Protein 7KEV (pdb70)

InterPro domains:
  IPR000209 Peptidase S8/S53 domain [PF00082] (181-419)
  IPR010259 Peptidase S8 propeptide/proteinase inhibitor I9 [PF05922] (77-149)
  IPR015500 Peptidase S8, subtilisin-related [PR00723] (177-196)
  IPR015500 Peptidase S8, subtilisin-related [PR00723] (222-235)
  IPR015500 Peptidase S8, subtilisin-related [PR00723] (383-399)
  IPR034193 Proteinase K-like catalytic domain [cd04077] (156-421)
  IPR036852 Peptidase S8/S53 domain superfamily [G3DSA:3.40.50.200] (153-450)
  IPR036852 Peptidase S8/S53 domain superfamily [SSF52743] (152-421)
  IPR037045 Peptidase S8 propeptide/proteinase inhibitor I9 superfamily [G3DSA:3.30.70.80] (61-148)
  IPR041051 Proprotein convertase subtilisin/kexin type 9, C-terminal domain 3 [PF18463] (602-682)
  IPR041052 Proprotein convertase subtilisin/kexin type 9, C-terminal domain 2 [PF18464] (535-600)
  IPR041254 Proprotein convertase subtilisin/kexin type 9, C-terminal domain 1 [PF18459] (450-531)
  IPR050131 Subtilisin-like serine protease [PTHR43806] (18-536)

B-factor: mean 54.88, std 13.59, range [36.66, 115.95]

Structure (mmCIF, N/CA/C/O backbone):
data_7KEV
#
_entry.id   7KEV
#
_cell.length_a   62.225
_cell.length_b   70.441
_cell.length_c   149.257
_cell.angle_alpha   90.000
_cell.angle_beta   90.000
_cell.angle_gamma   90.000
#
_symmetry.space_group_name_H-M   'P 21 21 21'
#
loop_
_entity.id
_entity.type
_entity.pdbx_description
1 polymer 'Proprotein convertase subtilisin/kexin type 9 Propeptide'
2 polymer 'Proprotein convertase subtilisin/kexin type 9'
3 polymer 'cyclic peptide LDLR disruptor'
4 non-polymer 'CALCIUM ION'
5 water water
#
loop_
_atom_site.group_PDB
_atom_site.id
_atom_site.type_symbol
_atom_site.label_atom_id
_atom_site.label_alt_id
_atom_site.label_comp_id
_atom_site.label_asym_id
_atom_site.label_entity_id
_atom_site.label_seq_id
_atom_site.pdbx_PDB_ins_code
_atom_site.Cartn_x
_atom_site.Cartn_y
_atom_site.Cartn_z
_atom_site.occupancy
_atom_site.B_iso_or_equiv
_atom_site.auth_seq_id
_atom_site.auth_comp_id
_atom_site.auth_asym_id
_atom_site.auth_atom_id
_atom_site.pdbx_PDB_model_num
ATOM 1 N N . THR A 1 33 ? 77.09233 99.18649 200.93436 1.000 43.83796 61 THR A N 1
ATOM 2 C CA . THR A 1 33 ? 76.95979 98.58845 199.60685 1.000 43.45682 61 THR A CA 1
ATOM 3 C C . THR A 1 33 ? 75.48016 98.36526 199.18441 1.000 44.48312 61 THR A C 1
ATOM 4 O O . THR A 1 33 ? 75.18133 98.33110 197.99109 1.000 44.57071 61 THR A O 1
ATOM 8 N N . ALA A 1 34 ? 74.55920 98.22595 200.14296 1.000 43.76754 62 ALA A N 1
ATOM 9 C CA . ALA A 1 34 ? 73.14978 97.99092 199.82895 1.000 42.41442 62 ALA A CA 1
ATOM 10 C C . ALA A 1 34 ? 72.44797 99.31044 199.53511 1.000 42.82460 62 ALA A C 1
ATOM 11 O O . ALA A 1 34 ? 72.58099 100.27396 200.29508 1.000 43.39158 62 ALA A O 1
ATOM 13 N N . THR A 1 35 ? 71.68285 99.34619 198.44975 1.000 41.57941 63 THR A N 1
ATOM 14 C CA . THR A 1 35 ? 71.08142 100.57726 197.96940 1.000 40.84937 63 THR A CA 1
ATOM 15 C C . THR A 1 35 ? 69.56289 100.44825 197.89634 1.000 41.35310 63 THR A C 1
ATOM 16 O O . THR A 1 35 ? 69.00961 99.34346 197.87630 1.000 40.45840 63 THR A O 1
ATOM 20 N N . PHE A 1 36 ? 68.89518 101.60689 197.87626 1.000 41.31206 64 PHE A N 1
ATOM 21 C CA . PHE A 1 36 ? 67.44433 101.70840 197.81917 1.000 40.98950 64 PHE A CA 1
ATOM 22 C C . PHE A 1 36 ? 67.02856 102.32431 196.49285 1.000 40.98705 64 PHE A C 1
ATOM 23 O O . PHE A 1 36 ? 67.73526 103.16805 195.93509 1.000 41.92393 64 PHE A O 1
ATOM 31 N N . HIS A 1 37 ? 65.87815 101.88836 195.98640 1.000 40.93843 65 HIS A N 1
ATOM 32 C CA . HIS A 1 37 ? 65.38206 102.32989 194.69272 1.000 40.97847 65 HIS A CA 1
ATOM 33 C C . HIS A 1 37 ? 63.87623 102.47408 194.75592 1.000 40.30913 65 HIS A C 1
ATOM 34 O O . HIS A 1 37 ? 63.20141 101.75510 195.48974 1.000 41.96569 65 HIS A O 1
ATOM 41 N N . ARG A 1 38 ? 63.35307 103.41376 193.98301 1.000 42.41933 66 ARG A N 1
ATOM 42 C CA . ARG A 1 38 ? 61.91330 103.58179 193.93228 1.000 41.52396 66 ARG A CA 1
ATOM 43 C C . ARG A 1 38 ? 61.54477 104.24848 192.61934 1.000 40.75884 66 ARG A C 1
ATOM 44 O O . ARG A 1 38 ? 62.35114 104.94623 191.99945 1.000 42.08469 66 ARG A O 1
ATOM 52 N N . CYS A 1 39 ? 60.31210 103.99642 192.20463 1.000 41.26517 67 CYS A N 1
ATOM 53 C CA . CYS A 1 39 ? 59.85561 104.35219 190.87324 1.000 41.75106 67 CYS A CA 1
ATOM 54 C C . CYS A 1 39 ? 59.94379 105.85947 190.66156 1.000 41.48342 67 CYS A C 1
ATOM 55 O O . CYS A 1 39 ? 59.66312 106.64926 191.56720 1.000 40.76208 67 CYS A O 1
ATOM 58 N N . ALA A 1 40 ? 60.35146 106.26641 189.45888 1.000 41.58732 68 ALA A N 1
ATOM 59 C CA . ALA A 1 40 ? 60.44405 107.69713 189.20027 1.000 41.82156 68 ALA A CA 1
ATOM 60 C C . ALA A 1 40 ? 59.09770 108.29247 188.81791 1.000 41.28827 68 ALA A C 1
ATOM 61 O O . ALA A 1 40 ? 58.84969 109.47299 189.09451 1.000 40.98750 68 ALA A O 1
ATOM 63 N N . LYS A 1 41 ? 58.22019 107.52258 188.17774 1.000 39.89720 69 LYS A N 1
ATOM 64 C CA . LYS A 1 41 ? 56.91887 108.08366 187.84292 1.000 40.40498 69 LYS A CA 1
ATOM 65 C C . LYS A 1 41 ? 56.12235 108.12909 189.13840 1.000 40.95528 69 LYS A C 1
ATOM 66 O O . LYS A 1 41 ? 55.54824 107.13175 189.57492 1.000 39.19577 69 LYS A O 1
ATOM 72 N N . ASP A 1 42 ? 56.10988 109.31597 189.74654 1.000 40.29585 70 ASP A N 1
ATOM 73 C CA . ASP A 1 42 ? 55.69809 109.45673 191.13858 1.000 39.97158 70 ASP A CA 1
ATOM 74 C C . ASP A 1 42 ? 54.28652 108.97383 191.42539 1.000 39.61140 70 ASP A C 1
ATOM 75 O O . ASP A 1 42 ? 54.08545 108.38800 192.50227 1.000 40.68963 70 ASP A O 1
ATOM 80 N N . PRO A 1 43 ? 53.27913 109.18530 190.56644 1.000 40.54259 71 PRO A N 1
ATOM 81 C CA . PRO A 1 43 ? 51.94833 108.61878 190.86297 1.000 40.83831 71 PRO A CA 1
ATOM 82 C C . PRO A 1 43 ? 51.85085 107.10140 190.71754 1.000 40.65399 71 PRO A C 1
ATOM 83 O O . PRO A 1 43 ? 50.77938 106.55692 191.01597 1.000 40.91201 71 PRO A O 1
ATOM 87 N N . TRP A 1 44 ? 52.90961 106.39933 190.28562 1.000 40.62427 72 TRP A N 1
ATOM 88 C CA . TRP A 1 44 ? 52.90054 104.93579 190.23330 1.000 40.89537 72 TRP A CA 1
ATOM 89 C C . TRP A 1 44 ? 53.54868 104.28570 191.44669 1.000 40.59953 72 TRP A C 1
ATOM 90 O O . TRP A 1 44 ? 53.49650 103.05884 191.56533 1.000 41.65288 72 TRP A O 1
ATOM 101 N N . ARG A 1 45 ? 54.15575 105.06508 192.33891 1.000 40.05794 73 ARG A N 1
ATOM 102 C CA . ARG A 1 45 ? 54.75633 104.51111 193.54352 1.000 39.87007 73 ARG A CA 1
ATOM 103 C C . ARG A 1 45 ? 53.70195 103.84244 194.42874 1.000 40.89415 73 ARG A C 1
ATOM 104 O O . ARG A 1 45 ? 52.51195 104.17023 194.37492 1.000 41.49109 73 ARG A O 1
ATOM 112 N N . LEU A 1 46 ? 54.13940 102.89100 195.25608 1.000 40.59458 74 LEU A N 1
ATOM 113 C CA . LEU A 1 46 ? 53.26387 102.24816 196.24019 1.000 41.08532 74 LEU A CA 1
ATOM 114 C C . LEU A 1 46 ? 53.94658 102.19668 197.60077 1.000 40.45882 74 LEU A C 1
ATOM 115 O O . LEU A 1 46 ? 54.35216 101.12633 198.06518 1.000 41.25690 74 LEU A O 1
ATOM 120 N N . PRO A 1 47 ? 54.06412 103.33708 198.28169 1.000 41.03283 75 PRO A N 1
ATOM 121 C CA . PRO A 1 47 ? 54.80028 103.36458 199.55604 1.000 40.63256 75 PRO A CA 1
ATOM 122 C C . PRO A 1 47 ? 54.21127 102.41566 200.59309 1.000 40.62847 75 PRO A C 1
ATOM 123 O O . PRO A 1 47 ? 53.01316 102.12164 200.59323 1.000 41.09178 75 PRO A O 1
ATOM 127 N N . GLY A 1 48 ? 55.07980 101.92643 201.48062 1.000 40.24655 76 GLY A N 1
ATOM 128 C CA . GLY A 1 48 ? 54.68632 101.06211 202.57251 1.000 40.91579 76 GLY A CA 1
ATOM 129 C C . GLY A 1 48 ? 54.89825 99.57849 202.33168 1.000 41.10148 76 GLY A C 1
ATOM 130 O O . GLY A 1 48 ? 54.83230 98.79479 203.28727 1.000 41.57584 76 GLY A O 1
ATOM 131 N N . THR A 1 49 ? 55.12520 99.17327 201.08458 1.000 40.93920 77 THR A N 1
ATOM 132 C CA . THR A 1 49 ? 55.42658 97.79162 200.73132 1.000 41.25142 77 THR A CA 1
ATOM 133 C C . THR A 1 49 ? 56.73939 97.77550 199.96790 1.000 41.96747 77 THR A C 1
ATOM 134 O O . THR A 1 49 ? 56.87552 98.47772 198.95991 1.000 40.63947 77 THR A O 1
ATOM 138 N N . TYR A 1 50 ? 57.69293 96.96513 200.43965 1.000 42.28492 78 TYR A N 1
ATOM 139 C CA . TYR A 1 50 ? 59.05948 96.99092 199.93974 1.000 42.10863 78 TYR A CA 1
ATOM 140 C C . TYR A 1 50 ? 59.51399 95.59185 199.55731 1.000 42.44183 78 TYR A C 1
ATOM 141 O O . TYR A 1 50 ? 59.15983 94.61004 200.22003 1.000 43.52481 78 TYR A O 1
ATOM 150 N N . VAL A 1 51 ? 60.29500 95.50626 198.48305 1.000 42.48510 79 VAL A N 1
ATOM 151 C CA . VAL A 1 51 ? 60.87294 94.24606 198.02247 1.000 43.63141 79 VAL A CA 1
ATOM 152 C C . VAL A 1 51 ? 62.33096 94.22449 198.46981 1.000 42.19289 79 VAL A C 1
ATOM 153 O O . VAL A 1 51 ? 63.20170 94.82534 197.83178 1.000 41.85734 79 VAL A O 1
ATOM 157 N N . VAL A 1 52 ? 62.60363 93.52695 199.56827 1.000 43.49236 80 VAL A N 1
ATOM 158 C CA . VAL A 1 52 ? 63.97507 93.29708 200.02440 1.000 43.27946 80 VAL A CA 1
ATOM 159 C C . VAL A 1 52 ? 64.60155 92.19951 199.17097 1.000 42.70560 80 VAL A C 1
ATOM 160 O O . VAL A 1 52 ? 64.11470 91.06322 199.15145 1.000 42.05070 80 VAL A O 1
ATOM 164 N N . VAL A 1 53 ? 65.68431 92.53747 198.47218 1.000 42.60347 81 VAL A N 1
ATOM 165 C CA . VAL A 1 53 ? 66.39225 91.62068 197.58489 1.000 42.14148 81 VAL A CA 1
ATOM 166 C C . VAL A 1 53 ? 67.77460 91.37119 198.16812 1.000 42.56129 81 VAL A C 1
ATOM 167 O O . VAL A 1 53 ? 68.58254 92.29841 198.28215 1.000 42.11485 81 VAL A O 1
ATOM 171 N N . LEU A 1 54 ? 68.04378 90.11924 198.53441 1.000 44.46239 82 LEU A N 1
ATOM 172 C CA . LEU A 1 54 ? 69.31858 89.69564 199.09375 1.000 44.49845 82 LEU A CA 1
ATOM 173 C C . LEU A 1 54 ? 70.27855 89.29794 197.97447 1.000 45.17223 82 LEU A C 1
ATOM 174 O O . LEU A 1 54 ? 69.92304 89.29218 196.79401 1.000 44.70138 82 LEU A O 1
ATOM 179 N N . LYS A 1 55 ? 71.51596 88.96222 198.34892 1.000 46.22412 83 LYS A N 1
ATOM 180 C CA . LYS A 1 55 ? 72.54697 88.62055 197.37532 1.000 46.16669 83 LYS A CA 1
ATOM 181 C C . LYS A 1 55 ? 72.29582 87.24822 196.75607 1.000 47.70883 83 LYS A C 1
ATOM 182 O O . LYS A 1 55 ? 71.81368 86.33012 197.42162 1.000 47.21311 83 LYS A O 1
ATOM 188 N N . GLU A 1 56 ? 72.63997 87.13111 195.46930 1.000 48.89813 84 GLU A N 1
ATOM 189 C CA . GLU A 1 56 ? 72.60538 85.93728 194.62116 1.000 49.40318 84 GLU A CA 1
ATOM 190 C C . GLU A 1 56 ? 72.69402 84.58490 195.32811 1.000 49.48521 84 GLU A C 1
ATOM 191 O O . GLU A 1 56 ? 71.94182 83.65666 195.01232 1.000 49.90289 84 GLU A O 1
ATOM 197 N N . GLU A 1 57 ? 73.63694 84.45452 196.25990 1.000 48.85825 85 GLU A N 1
ATOM 198 C CA . GLU A 1 57 ? 74.04571 83.17224 196.82489 1.000 49.26726 85 GLU A CA 1
ATOM 199 C C . GLU A 1 57 ? 73.34402 82.87055 198.14357 1.000 48.55533 85 GLU A C 1
ATOM 200 O O . GLU A 1 57 ? 73.82870 82.05340 198.93769 1.000 48.93914 85 GLU A O 1
ATOM 206 N N . THR A 1 58 ? 72.21200 83.52361 198.39103 1.000 47.64400 86 THR A N 1
ATOM 207 C CA . THR A 1 58 ? 71.52565 83.44113 199.66877 1.000 46.62760 86 THR A CA 1
ATOM 208 C C . THR A 1 58 ? 70.50113 82.32080 199.60647 1.000 45.95141 86 THR A C 1
ATOM 209 O O . THR A 1 58 ? 69.80306 82.15026 198.60365 1.000 45.22538 86 THR A O 1
ATOM 213 N N . HIS A 1 59 ? 70.45059 81.53817 200.67133 1.000 46.09093 87 HIS A N 1
ATOM 214 C CA . HIS A 1 59 ? 69.54167 80.41381 200.77352 1.000 46.55307 87 HIS A CA 1
ATOM 215 C C . HIS A 1 59 ? 68.22049 80.84859 201.39422 1.000 46.78712 87 HIS A C 1
ATOM 216 O O . HIS A 1 59 ? 68.15191 81.82652 202.14004 1.000 46.83001 87 HIS A O 1
ATOM 223 N N . LEU A 1 60 ? 67.16726 80.08089 201.09217 1.000 47.56013 88 LEU A N 1
ATOM 224 C CA . LEU A 1 60 ? 65.82034 80.43260 201.53641 1.000 46.80729 88 LEU A CA 1
ATOM 225 C C . LEU A 1 60 ? 65.71744 80.51117 203.05789 1.000 47.06886 88 LEU A C 1
ATOM 226 O O . LEU A 1 60 ? 65.00166 81.36690 203.58878 1.000 47.42681 88 LEU A O 1
ATOM 231 N N . SER A 1 61 ? 66.41498 79.63151 203.78428 1.000 47.19115 89 SER A N 1
ATOM 232 C CA . SER A 1 61 ? 66.34423 79.71452 205.24166 1.000 47.54306 89 SER A CA 1
ATOM 233 C C . SER A 1 61 ? 67.11453 80.91902 205.76307 1.000 47.01942 89 SER A C 1
ATOM 234 O O . SER A 1 61 ? 66.74513 81.48523 206.79677 1.000 46.87282 89 SER A O 1
ATOM 237 N N . GLN A 1 62 ? 68.17778 81.32311 205.06108 1.000 47.02932 90 GLN A N 1
ATOM 238 C CA . GLN A 1 62 ? 68.84227 82.58713 205.36374 1.000 47.07859 90 GLN A CA 1
ATOM 239 C C . GLN A 1 62 ? 67.90157 83.76817 205.12562 1.000 47.39014 90 GLN A C 1
ATOM 240 O O . GLN A 1 62 ? 67.80812 84.66934 205.96672 1.000 46.90145 90 GLN A O 1
ATOM 246 N N . SER A 1 63 ? 67.16347 83.75427 204.00454 1.000 46.71826 91 SER A N 1
ATOM 247 C CA . SER A 1 63 ? 66.22843 84.83786 203.68895 1.000 46.37699 91 SER A CA 1
ATOM 248 C C . SER A 1 63 ? 65.12138 84.95594 204.72924 1.000 46.88996 91 SER A C 1
ATOM 249 O O . SER A 1 63 ? 64.66573 86.06632 205.03102 1.000 45.73915 91 SER A O 1
ATOM 252 N N . GLU A 1 64 ? 64.63964 83.82829 205.25595 1.000 47.25775 92 GLU A N 1
ATOM 253 C CA . GLU A 1 64 ? 63.60481 83.90636 206.28035 1.000 47.18063 92 GLU A CA 1
ATOM 254 C C . GLU A 1 64 ? 64.18194 84.40159 207.59911 1.000 46.97782 92 GLU A C 1
ATOM 255 O O . GLU A 1 64 ? 63.51118 85.12631 208.33690 1.000 47.02514 92 GLU A O 1
ATOM 261 N N . ARG A 1 65 ? 65.41894 84.01812 207.92029 1.000 47.60546 93 ARG A N 1
ATOM 262 C CA . ARG A 1 65 ? 66.03870 84.52248 209.13941 1.000 47.17188 93 ARG A CA 1
ATOM 263 C C . ARG A 1 65 ? 66.19564 86.02922 209.06006 1.000 47.60654 93 ARG A C 1
ATOM 264 O O . ARG A 1 65 ? 65.85309 86.75399 210.00108 1.000 47.80640 93 ARG A O 1
ATOM 272 N N . THR A 1 66 ? 66.69368 86.51264 207.91919 1.000 46.84113 94 THR A N 1
ATOM 273 C CA . THR A 1 66 ? 66.88036 87.94091 207.70655 1.000 47.17385 94 THR A CA 1
ATOM 274 C C . THR A 1 66 ? 65.55814 88.69612 207.78298 1.000 47.56192 94 THR A C 1
ATOM 275 O O . THR A 1 66 ? 65.50656 89.82446 208.28360 1.000 47.44115 94 THR A O 1
ATOM 279 N N . ALA A 1 67 ? 64.47737 88.09247 207.29143 1.000 46.65797 95 ALA A N 1
ATOM 280 C CA . ALA A 1 67 ? 63.20097 88.79027 207.28597 1.000 46.46486 95 ALA A CA 1
ATOM 281 C C . ALA A 1 67 ? 62.61048 88.85455 208.68514 1.000 47.44125 95 ALA A C 1
ATOM 282 O O . ALA A 1 67 ? 62.03403 89.87746 209.07763 1.000 48.49302 95 ALA A O 1
ATOM 284 N N . ARG A 1 68 ? 62.74430 87.77688 209.45760 1.000 47.14017 96 ARG A N 1
ATOM 285 C CA . ARG A 1 68 ? 62.25565 87.81203 210.83057 1.000 49.30678 96 ARG A CA 1
ATOM 286 C C . ARG A 1 68 ? 63.14808 88.67312 211.71956 1.000 48.97002 96 ARG A C 1
ATOM 287 O O . ARG A 1 68 ? 62.66539 89.22925 212.71183 1.000 50.33246 96 ARG A O 1
ATOM 295 N N . ARG A 1 69 ? 64.43029 88.81057 211.36619 1.000 49.55951 97 ARG A N 1
ATOM 296 C CA . ARG A 1 69 ? 65.31750 89.72251 212.07943 1.000 50.10774 97 ARG A CA 1
ATOM 297 C C . ARG A 1 69 ? 64.85901 91.16808 211.92431 1.000 51.02322 97 ARG A C 1
ATOM 298 O O . ARG A 1 69 ? 64.95253 91.96705 212.86392 1.000 52.05985 97 ARG A O 1
ATOM 306 N N . LEU A 1 70 ? 64.35822 91.52054 210.73995 1.000 50.20175 98 LEU A N 1
ATOM 307 C CA . LEU A 1 70 ? 63.78741 92.84258 210.53135 1.000 50.35955 98 LEU A CA 1
ATOM 308 C C . LEU A 1 70 ? 62.60926 93.08386 211.46732 1.000 51.79852 98 LEU A C 1
ATOM 309 O O . LEU A 1 70 ? 62.57658 94.08614 212.19048 1.000 52.52018 98 LEU A O 1
ATOM 314 N N . GLN A 1 71 ? 61.62886 92.17028 211.46945 1.000 51.18872 99 GLN A N 1
ATOM 315 C CA . GLN A 1 71 ? 60.49116 92.31572 212.37615 1.000 51.02622 99 GLN A CA 1
ATOM 316 C C . GLN A 1 71 ? 60.93613 92.35287 213.82477 1.000 52.07805 99 GLN A C 1
ATOM 317 O O . GLN A 1 71 ? 60.32112 93.02965 214.65737 1.000 52.40290 99 GLN A O 1
ATOM 323 N N . ALA A 1 72 ? 61.98899 91.60750 214.14930 1.000 52.24372 100 ALA A N 1
ATOM 324 C CA . ALA A 1 72 ? 62.50198 91.60548 215.51036 1.000 52.66733 100 ALA A CA 1
ATOM 325 C C . ALA A 1 72 ? 62.95229 93.00257 215.92154 1.000 54.05194 100 ALA A C 1
ATOM 326 O O . ALA A 1 72 ? 62.52367 93.52377 216.95640 1.000 55.10015 100 ALA A O 1
ATOM 328 N N . GLN A 1 73 ? 63.80163 93.63293 215.10527 1.000 54.16848 101 GLN A N 1
ATOM 329 C CA . GLN A 1 73 ? 64.30905 94.96387 215.42769 1.000 55.20244 101 GLN A CA 1
ATOM 330 C C . GLN A 1 73 ? 63.27041 96.05840 215.19293 1.000 55.47708 101 GLN A C 1
ATOM 331 O O . GLN A 1 73 ? 63.29547 97.08248 215.88715 1.000 56.12842 101 GLN A O 1
ATOM 337 N N . ALA A 1 74 ? 62.35608 95.86953 214.23457 1.000 54.33837 102 ALA A N 1
ATOM 338 C CA . ALA A 1 74 ? 61.28015 96.83904 214.04834 1.000 54.14791 102 ALA A CA 1
ATOM 339 C C . ALA A 1 74 ? 60.29382 96.81113 215.20814 1.000 55.41474 102 ALA A C 1
ATOM 340 O O . ALA A 1 74 ? 59.71615 97.84748 215.55308 1.000 55.12206 102 ALA A O 1
ATOM 342 N N . ALA A 1 75 ? 60.07939 95.63574 215.80874 1.000 55.35101 103 ALA A N 1
ATOM 343 C CA . ALA A 1 75 ? 59.23146 95.54646 216.99277 1.000 55.64872 103 ALA A CA 1
ATOM 344 C C . ALA A 1 75 ? 59.86302 96.27088 218.17232 1.000 57.61350 103 ALA A C 1
ATOM 345 O O . ALA A 1 75 ? 59.15818 96.88383 218.98202 1.000 58.58262 103 ALA A O 1
ATOM 347 N N . ARG A 1 76 ? 61.19142 96.20740 218.28772 1.000 57.99431 104 ARG A N 1
ATOM 348 C CA . ARG A 1 76 ? 61.87646 96.93496 219.34871 1.000 57.68979 104 ARG A CA 1
ATOM 349 C C . ARG A 1 76 ? 61.61923 98.43464 219.25357 1.000 56.79730 104 ARG A C 1
ATOM 350 O O . ARG A 1 76 ? 61.57094 99.12297 220.27967 1.000 58.13197 104 ARG A O 1
ATOM 358 N N . ARG A 1 77 ? 61.44520 98.95616 218.04175 1.000 56.27895 105 ARG A N 1
ATOM 359 C CA A ARG A 1 77 ? 61.16699 100.36650 217.81782 0.420 59.72616 105 ARG A CA 1
ATOM 360 C CA B ARG A 1 77 ? 61.17065 100.37106 217.84722 0.580 60.48386 105 ARG A CA 1
ATOM 361 C C . ARG A 1 77 ? 59.67707 100.68263 217.83151 1.000 56.54813 105 ARG A C 1
ATOM 362 O O . ARG A 1 77 ? 59.29348 101.81772 217.52875 1.000 56.67147 105 ARG A O 1
ATOM 377 N N . GLY A 1 78 ? 58.82996 99.71056 218.16116 1.000 56.45700 106 GLY A N 1
ATOM 378 C CA . GLY A 1 78 ? 57.39884 99.95054 218.17809 1.000 56.26055 106 GLY A CA 1
ATOM 379 C C . GLY A 1 78 ? 56.75557 100.06760 216.81461 1.000 55.87277 106 GLY A C 1
ATOM 380 O O . GLY A 1 78 ? 55.76708 100.79153 216.66455 1.000 57.41963 106 GLY A O 1
ATOM 381 N N . TYR A 1 79 ? 57.29551 99.37864 215.81462 1.000 55.85963 107 TYR A N 1
ATOM 382 C CA . TYR A 1 79 ? 56.72964 99.30880 214.47525 1.000 54.83926 107 TYR A CA 1
ATOM 383 C C . TYR A 1 79 ? 56.23397 97.89322 214.22819 1.000 53.54210 107 TYR A C 1
ATOM 384 O O . TYR A 1 79 ? 56.92416 96.92173 214.56816 1.000 54.11144 107 TYR A O 1
ATOM 393 N N . LEU A 1 80 ? 55.05742 97.76560 213.61365 1.000 51.12904 108 LEU A N 1
ATOM 394 C CA . LEU A 1 80 ? 54.59783 96.44946 213.19665 1.000 50.69906 108 LEU A CA 1
ATOM 395 C C . LEU A 1 80 ? 54.86723 96.23826 211.71350 1.000 50.58613 108 LEU A C 1
ATOM 396 O O . LEU A 1 80 ? 54.67367 97.14174 210.89195 1.000 49.90217 108 LEU A O 1
ATOM 401 N N . THR A 1 81 ? 55.31848 95.02853 211.38556 1.000 50.18931 109 THR A N 1
ATOM 402 C CA . THR A 1 81 ? 55.72292 94.65332 210.04360 1.000 48.36464 109 THR A CA 1
ATOM 403 C C . THR A 1 81 ? 55.04384 93.34378 209.66910 1.000 48.47289 109 THR A C 1
ATOM 404 O O . THR A 1 81 ? 54.77416 92.50293 210.53102 1.000 49.79795 109 THR A O 1
ATOM 408 N N . LYS A 1 82 ? 54.77593 93.16069 208.37840 1.000 47.40582 110 LYS A N 1
ATOM 409 C CA . LYS A 1 82 ? 54.19438 91.91091 207.89969 1.000 45.85348 110 LYS A CA 1
ATOM 410 C C . LYS A 1 82 ? 55.01369 91.43788 206.70487 1.000 45.11439 110 LYS A C 1
ATOM 411 O O . LYS A 1 82 ? 55.04860 92.11146 205.66947 1.000 44.71629 110 LYS A O 1
ATOM 417 N N . ILE A 1 83 ? 55.70707 90.30948 206.87197 1.000 44.93283 111 ILE A N 1
ATOM 418 C CA . ILE A 1 83 ? 56.33188 89.57485 205.76990 1.000 43.40787 111 ILE A CA 1
ATOM 419 C C . ILE A 1 83 ? 55.19940 88.98001 204.93536 1.000 43.81697 111 ILE A C 1
ATOM 420 O O . ILE A 1 83 ? 54.48907 88.08386 205.39150 1.000 44.00010 111 ILE A O 1
ATOM 425 N N . LEU A 1 84 ? 55.00443 89.49608 203.71512 1.000 43.49953 112 LEU A N 1
ATOM 426 C CA . LEU A 1 84 ? 53.88922 89.04431 202.88678 1.000 42.67923 112 LEU A CA 1
ATOM 427 C C . LEU A 1 84 ? 54.24705 87.85215 202.00900 1.000 41.89261 112 LEU A C 1
ATOM 428 O O . LEU A 1 84 ? 53.34179 87.19679 201.48735 1.000 40.86893 112 LEU A O 1
ATOM 433 N N . HIS A 1 85 ? 55.53809 87.57503 201.82711 1.000 42.87233 113 HIS A N 1
ATOM 434 C CA . HIS A 1 85 ? 56.03595 86.58901 200.87600 1.000 43.15487 113 HIS A CA 1
ATOM 435 C C . HIS A 1 85 ? 57.55204 86.57304 200.94211 1.000 43.42400 113 HIS A C 1
ATOM 436 O O . HIS A 1 85 ? 58.17022 87.63642 201.04582 1.000 43.46692 113 HIS A O 1
ATOM 443 N N . VAL A 1 86 ? 58.15857 85.38534 200.87744 1.000 44.86778 114 VAL A N 1
ATOM 444 C CA . VAL A 1 86 ? 59.60972 85.22619 200.85897 1.000 44.27199 114 VAL A CA 1
ATOM 445 C C . VAL A 1 86 ? 60.00163 84.59609 199.53084 1.000 43.91269 114 VAL A C 1
ATOM 446 O O . VAL A 1 86 ? 59.43347 83.57310 199.13640 1.000 44.28099 114 VAL A O 1
ATOM 450 N N . PHE A 1 87 ? 60.97707 85.19190 198.85232 1.000 43.50159 115 PHE A N 1
ATOM 451 C CA . PHE A 1 87 ? 61.31658 84.77687 197.50137 1.000 42.48267 115 PHE A CA 1
ATOM 452 C C . PHE A 1 87 ? 62.44016 83.75630 197.48697 1.000 42.68374 115 PHE A C 1
ATOM 453 O O . PHE A 1 87 ? 63.31765 83.74737 198.35324 1.000 43.85728 115 PHE A O 1
ATOM 461 N N . HIS A 1 88 ? 62.40816 82.90584 196.46536 1.000 43.22632 116 HIS A N 1
ATOM 462 C CA . HIS A 1 88 ? 63.41746 81.89497 196.20095 1.000 42.11821 116 HIS A CA 1
ATOM 463 C C . HIS A 1 88 ? 63.03467 81.20003 194.90739 1.000 43.23088 116 HIS A C 1
ATOM 464 O O . HIS A 1 88 ? 61.85811 80.89334 194.68285 1.000 42.46151 116 HIS A O 1
ATOM 471 N N . GLY A 1 89 ? 64.02568 80.94007 194.07238 1.000 42.83071 117 GLY A N 1
ATOM 472 C CA . GLY A 1 89 ? 63.74348 80.27382 192.82485 1.000 43.58753 117 GLY A CA 1
ATOM 473 C C . GLY A 1 89 ? 64.08432 81.16154 191.65623 1.000 43.82285 117 GLY A C 1
ATOM 474 O O . GLY A 1 89 ? 64.59015 80.68215 190.63783 1.000 43.51075 117 GLY A O 1
ATOM 475 N N . LEU A 1 90 ? 63.80538 82.45500 191.77962 1.000 43.65990 118 LEU A N 1
ATOM 476 C CA . LEU A 1 90 ? 64.35012 83.41194 190.82559 1.000 44.18705 118 LEU A CA 1
ATOM 477 C C . LEU A 1 90 ? 65.33071 84.37298 191.48029 1.000 44.43015 118 LEU A C 1
ATOM 478 O O . LEU A 1 90 ? 66.48190 84.47477 191.03045 1.000 45.32602 118 LEU A O 1
ATOM 483 N N . LEU A 1 91 ? 64.92727 85.05139 192.55112 1.000 43.46431 119 LEU A N 1
ATOM 484 C CA . LEU A 1 91 ? 65.83615 85.87493 193.33635 1.000 43.83664 119 LEU A CA 1
ATOM 485 C C . LEU A 1 91 ? 65.63055 85.61375 194.79958 1.000 43.38412 119 LEU A C 1
ATOM 486 O O . LEU A 1 91 ? 64.53074 85.20784 195.23154 1.000 43.16808 119 LEU A O 1
ATOM 491 N N . PRO A 1 92 ? 66.65747 85.81451 195.64054 1.000 44.21894 120 PRO A N 1
ATOM 492 C CA . PRO A 1 92 ? 66.51890 85.61945 197.08077 1.000 44.04293 120 PRO A CA 1
ATOM 493 C C . PRO A 1 92 ? 66.10409 86.89714 197.78673 1.000 44.35143 120 PRO A C 1
ATOM 494 O O . PRO A 1 92 ? 66.73172 87.94450 197.60023 1.000 44.79596 120 PRO A O 1
ATOM 498 N N . GLY A 1 93 ? 65.05795 86.83024 198.60040 1.000 43.05153 121 GLY A N 1
ATOM 499 C CA . GLY A 1 93 ? 64.58684 88.02169 199.27282 1.000 43.33654 121 GLY A CA 1
ATOM 500 C C . GLY A 1 93 ? 63.17593 87.82621 199.78327 1.000 43.86177 121 GLY A C 1
ATOM 501 O O . GLY A 1 93 ? 62.68302 86.70229 199.86743 1.000 44.39122 121 GLY A O 1
ATOM 502 N N . PHE A 1 94 ? 62.53174 88.93603 200.11691 1.000 44.24988 122 PHE A N 1
ATOM 503 C CA . PHE A 1 94 ? 61.18612 88.84760 200.66036 1.000 44.22501 122 PHE A CA 1
ATOM 504 C C . PHE A 1 94 ? 60.46560 90.16620 200.42996 1.000 44.40878 122 PHE A C 1
ATOM 505 O O . PHE A 1 94 ? 61.05646 91.15824 199.99670 1.000 43.68120 122 PHE A O 1
ATOM 513 N N . LEU A 1 95 ? 59.17020 90.15565 200.72104 1.000 43.61834 123 LEU A N 1
ATOM 514 C CA . LEU A 1 95 ? 58.29306 91.29188 200.49226 1.000 43.21334 123 LEU A CA 1
ATOM 515 C C . LEU A 1 95 ? 57.67454 91.66838 201.82632 1.000 43.21869 123 LEU A C 1
ATOM 516 O O . LEU A 1 95 ? 57.00516 90.84130 202.45391 1.000 43.50873 123 LEU A O 1
ATOM 521 N N . VAL A 1 96 ? 57.90753 92.90071 202.26756 1.000 43.14489 124 VAL A N 1
ATOM 522 C CA . VAL A 1 96 ? 57.56500 93.31538 203.62208 1.000 42.97626 124 VAL A CA 1
ATOM 523 C C . VAL A 1 96 ? 56.67028 94.55081 203.57842 1.000 43.15701 124 VAL A C 1
ATOM 524 O O . VAL A 1 96 ? 56.89735 95.47794 202.79062 1.000 42.36661 124 VAL A O 1
ATOM 528 N N . LYS A 1 97 ? 55.63596 94.54345 204.42386 1.000 43.87322 125 LYS A N 1
ATOM 529 C CA . LYS A 1 97 ? 54.71954 95.66689 204.59763 1.000 43.04502 125 LYS A CA 1
ATOM 530 C C . LYS A 1 97 ? 55.13512 96.39853 205.86252 1.000 43.48877 125 LYS A C 1
ATOM 531 O O . LYS A 1 97 ? 54.96316 95.88086 206.97094 1.000 44.16423 125 LYS A O 1
ATOM 537 N N . MET A 1 98 ? 55.67271 97.60202 205.69679 1.000 44.19486 126 MET A N 1
ATOM 538 C CA . MET A 1 98 ? 56.28820 98.31117 206.80789 1.000 44.63345 126 MET A CA 1
ATOM 539 C C . MET A 1 98 ? 56.39868 99.78890 206.46417 1.000 45.40997 126 MET A C 1
ATOM 540 O O . MET A 1 98 ? 56.16981 100.20802 205.32478 1.000 44.08666 126 MET A O 1
ATOM 545 N N . SER A 1 99 ? 56.76785 100.57231 207.47677 1.000 46.55313 127 SER A N 1
ATOM 546 C CA . SER A 1 99 ? 57.08188 101.97554 207.28097 1.000 45.55033 127 SER A CA 1
ATOM 547 C C . SER A 1 99 ? 58.37665 102.12348 206.50476 1.000 45.04634 127 SER A C 1
ATOM 548 O O . SER A 1 99 ? 59.30143 101.31611 206.63286 1.000 45.60363 127 SER A O 1
ATOM 551 N N . GLY A 1 100 ? 58.44414 103.17659 205.69392 1.000 44.13690 128 GLY A N 1
ATOM 552 C CA . GLY A 1 100 ? 59.71300 103.53052 205.09076 1.000 43.76273 128 GLY A CA 1
ATOM 553 C C . GLY A 1 100 ? 60.75074 103.94894 206.10765 1.000 44.65814 128 GLY A C 1
ATOM 554 O O . GLY A 1 100 ? 61.94631 103.95265 205.79714 1.000 44.69833 128 GLY A O 1
ATOM 555 N N . ASP A 1 101 ? 60.32204 104.28608 207.32872 1.000 45.04515 129 ASP A N 1
ATOM 556 C CA . ASP A 1 101 ? 61.27255 104.70817 208.35360 1.000 45.83290 129 ASP A CA 1
ATOM 557 C C . ASP A 1 101 ? 62.30642 103.63540 208.63443 1.000 45.79520 129 ASP A C 1
ATOM 558 O O . ASP A 1 101 ? 63.43119 103.94682 209.03470 1.000 46.39500 129 ASP A O 1
ATOM 563 N N . LEU A 1 102 ? 61.95106 102.37741 208.42638 1.000 46.34849 130 LEU A N 1
ATOM 564 C CA . LEU A 1 102 ? 62.82399 101.26448 208.74614 1.000 46.78969 130 LEU A CA 1
ATOM 565 C C . LEU A 1 102 ? 63.82991 100.98274 207.64119 1.000 46.39610 130 LEU A C 1
ATOM 566 O O . LEU A 1 102 ? 64.57657 100.00678 207.73538 1.000 47.00180 130 LEU A O 1
ATOM 571 N N . LEU A 1 103 ? 63.89745 101.84016 206.62165 1.000 46.15267 131 LEU A N 1
ATOM 572 C CA . LEU A 1 103 ? 64.74674 101.55619 205.47405 1.000 45.87724 131 LEU A CA 1
ATOM 573 C C . LEU A 1 103 ? 66.23390 101.63530 205.80714 1.000 46.40424 131 LEU A C 1
ATOM 574 O O . LEU A 1 103 ? 67.02137 100.86215 205.24726 1.000 46.88668 131 LEU A O 1
ATOM 579 N N . GLU A 1 104 ? 66.65427 102.54969 206.68940 1.000 47.18488 132 GLU A N 1
ATOM 580 C CA . GLU A 1 104 ? 68.04485 102.50086 207.14179 1.000 47.26246 132 GLU A CA 1
ATOM 581 C C . GLU A 1 104 ? 68.32006 101.19997 207.87433 1.000 47.60839 132 GLU A C 1
ATOM 582 O O . GLU A 1 104 ? 69.36973 100.57309 207.69350 1.000 48.01466 132 GLU A O 1
ATOM 588 N N . LEU A 1 105 ? 67.38520 100.78631 208.72588 1.000 47.35457 133 LEU A N 1
ATOM 589 C CA . LEU A 1 105 ? 67.55761 99.55512 209.48299 1.000 47.37498 133 LEU A CA 1
ATOM 590 C C . LEU A 1 105 ? 67.64409 98.35327 208.55036 1.000 47.63401 133 LEU A C 1
ATOM 591 O O . LEU A 1 105 ? 68.49016 97.46958 208.73483 1.000 47.59456 133 LEU A O 1
ATOM 596 N N . ALA A 1 106 ? 66.78869 98.32674 207.52195 1.000 47.27314 134 ALA A N 1
ATOM 597 C CA . ALA A 1 106 ? 66.71669 97.19686 206.60359 1.000 47.55872 134 ALA A CA 1
ATOM 598 C C . ALA A 1 106 ? 67.90660 97.14740 205.65268 1.000 46.72515 134 ALA A C 1
ATOM 599 O O . ALA A 1 106 ? 68.31491 96.06248 205.22880 1.000 46.35527 134 ALA A O 1
ATOM 601 N N . LEU A 1 107 ? 68.47049 98.30008 205.30467 1.000 47.20472 135 LEU A N 1
ATOM 602 C CA . LEU A 1 107 ? 69.64269 98.32439 204.44157 1.000 47.07080 135 LEU A CA 1
ATOM 603 C C . LEU A 1 107 ? 70.87774 97.74354 205.12257 1.000 46.36967 135 LEU A C 1
ATOM 604 O O . LEU A 1 107 ? 71.78351 97.26619 204.43455 1.000 45.49919 135 LEU A O 1
ATOM 609 N N . LYS A 1 108 ? 70.93859 97.78214 206.45059 1.000 46.87187 136 LYS A N 1
ATOM 610 C CA . LYS A 1 108 ? 72.09156 97.29572 207.19263 1.000 47.67205 136 LYS A CA 1
ATOM 611 C C . LYS A 1 108 ? 71.97863 95.82276 207.57332 1.000 47.04413 136 LYS A C 1
ATOM 612 O O . LYS A 1 108 ? 72.94584 95.25697 208.09745 1.000 46.83002 136 LYS A O 1
ATOM 618 N N . LEU A 1 109 ? 70.82811 95.19707 207.33859 1.000 46.82979 137 LEU A N 1
ATOM 619 C CA . LEU A 1 109 ? 70.69199 93.77618 207.60029 1.000 45.65653 137 LEU A CA 1
ATOM 620 C C . LEU A 1 109 ? 71.71553 93.01121 206.76969 1.000 45.32924 137 LEU A C 1
ATOM 621 O O . LEU A 1 109 ? 72.05934 93.42951 205.66005 1.000 45.00185 137 LEU A O 1
ATOM 626 N N . PRO A 1 110 ? 72.23020 91.89931 207.29146 1.000 45.59145 138 PRO A N 1
ATOM 627 C CA . PRO A 1 110 ? 73.19789 91.10380 206.52779 1.000 45.36265 138 PRO A CA 1
ATOM 628 C C . PRO A 1 110 ? 72.55135 90.52696 205.27734 1.000 45.57429 138 PRO A C 1
ATOM 629 O O . PRO A 1 110 ? 71.33412 90.34164 205.21589 1.000 45.63038 138 PRO A O 1
ATOM 633 N N . HIS A 1 111 ? 73.38651 90.25900 204.27141 1.000 45.87718 139 HIS A N 1
ATOM 634 C CA . HIS A 1 111 ? 72.96971 89.62839 203.02070 1.000 46.30648 139 HIS A CA 1
ATOM 635 C C . HIS A 1 111 ? 72.16997 90.55466 202.10603 1.000 45.96186 139 HIS A C 1
ATOM 636 O O . HIS A 1 111 ? 71.89214 90.18490 200.96276 1.000 46.82221 139 HIS A O 1
ATOM 643 N N . VAL A 1 112 ? 71.79410 91.75008 202.57268 1.000 46.30293 140 VAL A N 1
ATOM 644 C CA . VAL A 1 112 ? 70.92512 92.62139 201.78208 1.000 45.41789 140 VAL A CA 1
ATOM 645 C C . VAL A 1 112 ? 71.69087 93.19715 200.59725 1.000 44.85522 140 VAL A C 1
ATOM 646 O O . VAL A 1 112 ? 72.81991 93.68403 200.73668 1.000 45.92412 140 VAL A O 1
ATOM 650 N N . ASP A 1 113 ? 71.06884 93.14835 199.42061 1.000 44.07181 141 ASP A N 1
ATOM 651 C CA . ASP A 1 113 ? 71.65962 93.57804 198.15885 1.000 43.73367 141 ASP A CA 1
ATOM 652 C C . ASP A 1 113 ? 71.04852 94.87659 197.64988 1.000 42.68883 141 ASP A C 1
ATOM 653 O O . ASP A 1 113 ? 71.77196 95.79355 197.24587 1.000 43.01508 141 ASP A O 1
ATOM 658 N N . TYR A 1 114 ? 69.72217 94.97305 197.64695 1.000 42.15789 142 TYR A N 1
ATOM 659 C CA . TYR A 1 114 ? 69.03489 96.24038 197.44511 1.000 41.74591 142 TYR A CA 1
ATOM 660 C C . TYR A 1 114 ? 67.58513 96.08438 197.86748 1.000 40.86870 142 TYR A C 1
ATOM 661 O O . TYR A 1 114 ? 67.07402 94.97573 198.02678 1.000 41.42411 142 TYR A O 1
ATOM 670 N N . ILE A 1 115 ? 66.94172 97.21719 198.07537 1.000 40.57775 143 ILE A N 1
ATOM 671 C CA . ILE A 1 115 ? 65.53634 97.26308 198.42796 1.000 41.29840 143 ILE A CA 1
ATOM 672 C C . ILE A 1 115 ? 64.84896 98.18207 197.44056 1.000 40.71542 143 ILE A C 1
ATOM 673 O O . ILE A 1 115 ? 65.41757 99.19301 197.02408 1.000 40.76846 143 ILE A O 1
ATOM 678 N N . GLU A 1 116 ? 63.64534 97.81524 197.03209 1.000 41.56349 144 GLU A N 1
ATOM 679 C CA . GLU A 1 116 ? 62.90275 98.61579 196.07428 1.000 40.73589 144 GLU A CA 1
ATOM 680 C C . GLU A 1 116 ? 61.45828 98.74938 196.52661 1.000 41.69623 144 GLU A C 1
ATOM 681 O O . GLU A 1 116 ? 60.79657 97.74769 196.82632 1.000 41.03672 144 GLU A O 1
ATOM 687 N N . GLU A 1 117 ? 60.98311 99.98831 196.58162 1.000 40.99170 145 GLU A N 1
ATOM 688 C CA . GLU A 1 117 ? 59.58601 100.24559 196.88386 1.000 40.99193 145 GLU A CA 1
ATOM 689 C C . GLU A 1 117 ? 58.69335 99.63869 195.81030 1.000 40.47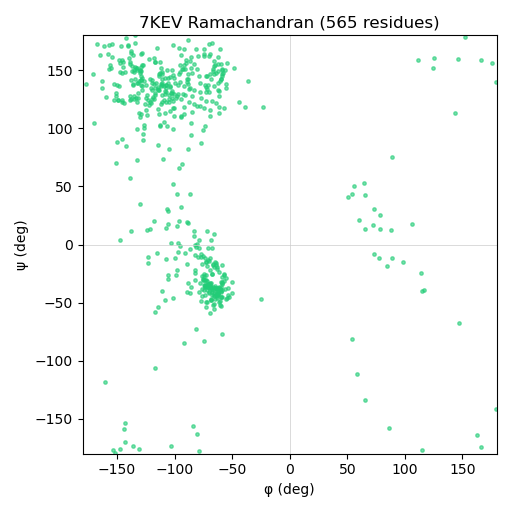130 145 GLU A C 1
ATOM 690 O O . GLU A 1 117 ? 58.99950 99.69107 194.61481 1.000 40.60656 145 GLU A O 1
ATOM 696 N N . ASP A 1 118 ? 57.58916 99.04399 196.24284 1.000 39.86902 146 ASP A N 1
ATOM 697 C CA . ASP A 1 118 ? 56.65516 98.46994 195.29136 1.000 40.41987 146 ASP A CA 1
ATOM 698 C C . ASP A 1 118 ? 56.01108 99.57650 194.47169 1.000 40.40123 146 ASP A C 1
ATOM 699 O O . ASP A 1 118 ? 55.86310 100.71227 194.93429 1.000 41.21897 146 ASP A O 1
ATOM 704 N N . SER A 1 119 ? 55.63587 99.24797 193.23584 1.000 40.31764 147 SER A N 1
ATOM 705 C CA . SER A 1 119 ? 55.01085 100.23331 192.36031 1.000 40.11980 147 SER A CA 1
ATOM 706 C C . SER A 1 119 ? 53.98558 99.54780 191.46311 1.000 41.45250 147 SER A C 1
ATOM 707 O O . SER A 1 119 ? 53.88321 98.31828 191.41314 1.000 39.87728 147 SER A O 1
ATOM 710 N N . SER A 1 120 ? 53.21779 100.37175 190.75297 1.000 40.54525 148 SER A N 1
ATOM 711 C CA . SER A 1 120 ? 52.08505 99.89303 189.98258 1.000 40.81683 148 SER A CA 1
ATOM 712 C C . SER A 1 120 ? 52.51210 99.50634 188.57781 1.000 41.27949 148 SER A C 1
ATOM 713 O O . SER A 1 120 ? 53.35051 100.17198 187.96653 1.000 40.38632 148 SER A O 1
ATOM 716 N N . VAL A 1 121 ? 51.91348 98.43522 188.06296 1.000 41.93511 149 VAL A N 1
ATOM 717 C CA . VAL A 1 121 ? 52.01807 98.09360 186.65299 1.000 42.56035 149 VAL A CA 1
ATOM 718 C C . VAL A 1 121 ? 50.61696 98.16110 186.06356 1.000 43.45039 149 VAL A C 1
ATOM 719 O O . VAL A 1 121 ? 49.61869 98.05646 186.78216 1.000 43.45621 149 VAL A O 1
ATOM 723 N N . PHE A 1 122 ? 50.54774 98.35720 184.74903 1.000 42.23004 150 PHE A N 1
ATOM 724 C CA . PHE A 1 122 ? 49.28934 98.60125 184.06517 1.000 43.18006 150 PHE A CA 1
ATOM 725 C C . PHE A 1 122 ? 49.17880 97.72173 182.82993 1.000 43.95169 150 PHE A C 1
ATOM 726 O O . PHE A 1 122 ? 50.18726 97.37532 182.20657 1.000 42.75158 150 PHE A O 1
ATOM 734 N N . ALA A 1 123 ? 47.94028 97.36683 182.48103 1.000 42.85443 151 ALA A N 1
ATOM 735 C CA . ALA A 1 123 ? 47.69486 96.58469 181.27684 1.000 42.09965 151 ALA A CA 1
ATOM 736 C C . ALA A 1 123 ? 48.05609 97.39734 180.04760 1.000 41.47316 151 ALA A C 1
ATOM 737 O O . ALA A 1 123 ? 47.71930 98.57338 179.95076 1.000 43.42354 151 ALA A O 1
ATOM 739 N N . GLN A 1 124 ? 48.72496 96.76901 179.09539 1.000 41.30176 152 GLN A N 1
ATOM 740 C CA . GLN A 1 124 ? 49.14765 97.49227 177.90848 1.000 40.95855 152 GLN A CA 1
ATOM 741 C C . GLN A 1 124 ? 48.40745 97.05217 176.65747 1.000 41.76461 152 GLN A C 1
ATOM 742 O O . GLN A 1 124 ? 48.70192 97.52444 175.55495 1.000 41.63840 152 GLN A O 1
ATOM 749 N N . SER B 2 1 ? 38.21736 88.50373 154.25175 1.000 62.21863 153 SER B N 1
ATOM 750 C CA . SER B 2 1 ? 37.74835 87.57007 155.27268 1.000 65.47034 153 SER B CA 1
ATOM 751 C C . SER B 2 1 ? 38.92394 86.97191 156.03022 1.000 63.82641 153 SER B C 1
ATOM 752 O O . SER B 2 1 ? 38.85919 85.83958 156.52992 1.000 64.70110 153 SER B O 1
ATOM 755 N N . ILE B 2 2 ? 40.00880 87.73687 156.08442 1.000 59.93246 154 ILE B N 1
ATOM 756 C CA . ILE B 2 2 ? 41.16061 87.40225 156.91159 1.000 57.29196 154 ILE B CA 1
ATOM 757 C C . ILE B 2 2 ? 41.62488 88.70324 157.55689 1.000 55.94864 154 ILE B C 1
ATOM 758 O O . ILE B 2 2 ? 41.86030 89.69900 156.85404 1.000 55.02814 154 ILE B O 1
ATOM 763 N N . PRO B 2 3 ? 41.71434 88.75648 158.88391 1.000 55.54465 155 PRO B N 1
ATOM 764 C CA . PRO B 2 3 ? 42.03396 90.02328 159.55001 1.000 53.24917 155 PRO B CA 1
ATOM 765 C C . PRO B 2 3 ? 43.38350 90.55969 159.10036 1.000 51.66196 155 PRO B C 1
ATOM 766 O O . PRO B 2 3 ? 44.32973 89.80387 158.87983 1.000 51.31516 155 PRO B O 1
ATOM 770 N N . TRP B 2 4 ? 43.45592 91.88724 158.96241 1.000 51.04223 156 TRP B N 1
ATOM 771 C CA . TRP B 2 4 ? 44.64025 92.52651 158.38873 1.000 50.03201 156 TRP B CA 1
ATOM 772 C C . TRP B 2 4 ? 45.91660 92.09937 159.10118 1.000 49.03886 156 TRP B C 1
ATOM 773 O O . TRP B 2 4 ? 46.96163 91.92864 158.46620 1.000 48.53490 156 TRP B O 1
ATOM 784 N N . ASN B 2 5 ? 45.84750 91.92575 160.42331 1.000 48.85238 157 ASN B N 1
ATOM 785 C CA . ASN B 2 5 ? 47.03396 91.59508 161.20319 1.000 47.52321 157 ASN B CA 1
ATOM 786 C C . ASN B 2 5 ? 47.52561 90.19161 160.89532 1.000 48.38659 157 ASN B C 1
ATOM 787 O O . ASN B 2 5 ? 48.73528 89.93955 160.88011 1.000 48.28058 157 ASN B O 1
ATOM 792 N N . LEU B 2 6 ? 46.60709 89.25707 160.66630 1.000 49.13363 158 LEU B N 1
ATOM 793 C CA . LEU B 2 6 ? 47.04378 87.90256 160.36861 1.000 49.11484 158 LEU B CA 1
ATOM 794 C C . LEU B 2 6 ? 47.67002 87.82387 158.98184 1.000 49.90274 158 LEU B C 1
ATOM 795 O O . LEU B 2 6 ? 48.63362 87.07206 158.78322 1.000 50.49286 158 LEU B O 1
ATOM 800 N N . GLU B 2 7 ? 47.17179 88.61985 158.02607 1.000 50.59319 159 GLU B N 1
ATOM 801 C CA . GLU B 2 7 ? 47.79203 88.65967 156.70420 1.000 50.42797 159 GLU B CA 1
ATOM 802 C C . GLU B 2 7 ? 49.14627 89.35060 156.73991 1.000 50.27962 159 GLU B C 1
ATOM 803 O O . GLU B 2 7 ? 50.05401 88.97644 155.98333 1.000 50.13787 159 GLU B O 1
ATOM 809 N N . ARG B 2 8 ? 49.29683 90.36253 157.59996 1.000 49.02166 160 ARG B N 1
ATOM 810 C CA . ARG B 2 8 ? 50.54997 91.10341 157.65684 1.000 47.86323 160 ARG B CA 1
ATOM 811 C C . ARG B 2 8 ? 51.70272 90.19677 158.08135 1.000 48.29548 160 ARG B C 1
ATOM 812 O O . ARG B 2 8 ? 52.79355 90.25456 157.50344 1.000 47.35522 160 ARG B O 1
ATOM 820 N N . ILE B 2 9 ? 51.47188 89.33344 159.07694 1.000 48.55167 161 ILE B N 1
ATOM 821 C CA . ILE B 2 9 ? 52.51430 88.42628 159.55465 1.000 47.14086 161 ILE B CA 1
ATOM 822 C C . ILE B 2 9 ? 52.66273 87.19262 158.68000 1.000 48.83932 161 ILE B C 1
ATOM 823 O O . ILE B 2 9 ? 53.52318 86.34556 158.95641 1.000 48.99862 161 ILE B O 1
ATOM 828 N N . THR B 2 10 ? 51.84544 87.04924 157.64982 1.000 49.53658 162 THR B N 1
ATOM 829 C CA . THR B 2 10 ? 52.07833 85.99989 156.66792 1.000 50.73887 162 THR B CA 1
ATOM 830 C C . THR B 2 10 ? 53.21415 86.42330 155.74095 1.000 50.93072 162 TH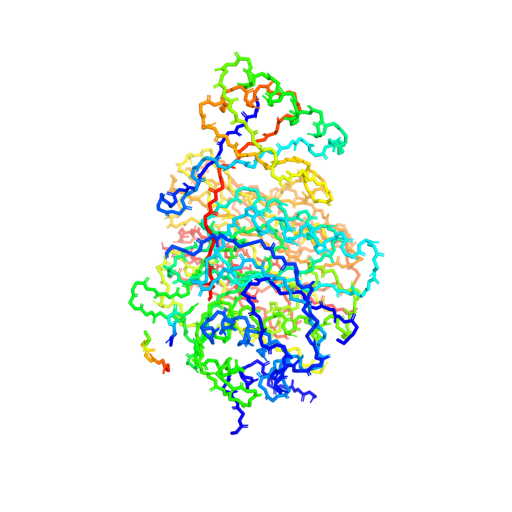R B C 1
ATOM 831 O O . THR B 2 10 ? 53.17363 87.52431 155.18050 1.000 50.85866 162 THR B O 1
ATOM 835 N N . PRO B 2 11 ? 54.24565 85.60542 155.58094 1.000 50.66631 163 PRO B N 1
ATOM 836 C CA . PRO B 2 11 ? 55.35455 85.96703 154.68757 1.000 52.48779 163 PRO B CA 1
ATOM 837 C C . PRO B 2 11 ? 54.91471 85.94342 153.23491 1.000 55.19533 163 PRO B C 1
ATOM 838 O O . PRO B 2 11 ? 53.86940 85.35996 152.90361 1.000 55.31487 163 PRO B O 1
ATOM 842 N N . PRO B 2 12 ? 55.69092 86.55547 152.33114 1.000 56.60809 164 PRO B N 1
ATOM 843 C CA . PRO B 2 12 ? 55.34512 86.51189 150.89752 1.000 59.47617 164 PRO B CA 1
ATOM 844 C C . PRO B 2 12 ? 55.45607 85.12569 150.26970 1.000 61.73195 164 PRO B C 1
ATOM 845 O O . PRO B 2 12 ? 55.15786 84.97884 149.07898 1.000 62.84897 164 PRO B O 1
ATOM 849 N N . ARG B 2 13 ? 55.89653 84.11773 151.02162 1.000 60.37487 165 ARG B N 1
ATOM 850 C CA . ARG B 2 13 ? 55.88489 82.72314 150.58640 1.000 60.03853 165 ARG B CA 1
ATOM 851 C C . ARG B 2 13 ? 55.69882 81.88404 151.83919 1.000 57.74726 165 ARG B C 1
ATOM 852 O O . ARG B 2 13 ? 56.47768 82.02641 152.78490 1.000 57.10480 165 ARG B O 1
ATOM 860 N N . TYR B 2 14 ? 54.66541 81.03887 151.85823 1.000 57.59981 166 TYR B N 1
ATOM 861 C CA . TYR B 2 14 ? 54.22216 80.39344 153.08811 1.000 57.17470 166 TYR B CA 1
ATOM 862 C C . TYR B 2 14 ? 53.54601 79.05740 152.77179 1.000 61.40331 166 TYR B C 1
ATOM 863 O O . TYR B 2 14 ? 52.78845 78.97167 151.79624 1.000 62.61413 166 TYR B O 1
ATOM 872 N N . ARG B 2 15 ? 53.85267 78.01034 153.58375 1.000 61.14903 167 ARG B N 1
ATOM 873 C CA . ARG B 2 15 ? 53.15432 76.68059 153.54662 1.000 60.07163 167 ARG B CA 1
ATOM 874 C C . ARG B 2 15 ? 51.99073 76.71638 154.56798 1.000 60.65906 167 ARG B C 1
ATOM 875 O O . ARG B 2 15 ? 50.82392 77.01101 154.23994 1.000 61.92301 167 ARG B O 1
ATOM 883 N N . SER B 2 26 ? 52.58754 73.82127 170.23601 1.000 44.19586 178 SER B N 1
ATOM 884 C CA . SER B 2 26 ? 51.94841 72.51613 170.42379 1.000 44.20341 178 SER B CA 1
ATOM 885 C C . SER B 2 26 ? 52.60056 71.77721 171.59108 1.000 44.86863 178 SER B C 1
ATOM 886 O O . SER B 2 26 ? 51.97494 71.55182 172.62973 1.000 45.37525 178 SER B O 1
ATOM 889 N N . LEU B 2 27 ? 53.86223 71.39387 171.40904 1.000 44.68983 179 LEU B N 1
ATOM 890 C CA . LEU B 2 27 ? 54.70708 71.00645 172.53067 1.000 44.37790 179 LEU B CA 1
ATOM 891 C C . LEU B 2 27 ? 55.25383 72.21796 173.28253 1.000 43.92924 179 LEU B C 1
ATOM 892 O O . LEU B 2 27 ? 56.06762 72.05407 174.20111 1.000 43.86793 179 LEU B O 1
ATOM 897 N N . VAL B 2 28 ? 54.83829 73.42479 172.89632 1.000 44.76710 180 VAL B N 1
ATOM 898 C CA . VAL B 2 28 ? 55.19467 74.66304 173.58070 1.000 45.03611 180 VAL B CA 1
ATOM 899 C C . VAL B 2 28 ? 54.02121 75.07814 174.45608 1.000 45.43694 180 VAL B C 1
ATOM 900 O O . VAL B 2 28 ? 52.85716 74.88508 174.08232 1.000 45.70700 180 VAL B O 1
ATOM 904 N N . GLU B 2 29 ? 54.31969 75.62910 175.62877 1.000 45.08386 181 GLU B N 1
ATOM 905 C CA . GLU B 2 29 ? 53.30683 76.23325 176.47447 1.000 46.09895 181 GLU B CA 1
ATOM 906 C C . GLU B 2 29 ? 53.53134 77.73900 176.55275 1.000 46.09354 181 GLU B C 1
ATOM 907 O O . GLU B 2 29 ? 54.66857 78.22035 176.48700 1.000 45.08986 181 GLU B O 1
ATOM 913 N N . VAL B 2 30 ? 52.43457 78.48243 176.67847 1.000 46.50557 182 VAL B N 1
ATOM 914 C CA . VAL B 2 30 ? 52.46942 79.93557 176.70649 1.000 46.83050 182 VAL B CA 1
ATOM 915 C C . VAL B 2 30 ? 51.79500 80.38955 177.99063 1.000 47.20525 182 VAL B C 1
ATOM 916 O O . VAL B 2 30 ? 50.57758 80.24523 178.14661 1.000 48.58252 182 VAL B O 1
ATOM 920 N N . TYR B 2 31 ? 52.56984 80.94654 178.90686 1.000 46.61488 183 TYR B N 1
ATOM 921 C CA . TYR B 2 31 ? 51.99480 81.53002 180.10818 1.000 47.06159 183 TYR B CA 1
ATOM 922 C C . TYR B 2 31 ? 51.54760 82.96702 179.84724 1.000 46.32842 183 TYR B C 1
ATOM 923 O O . TYR B 2 31 ? 52.14160 83.68983 179.04680 1.000 45.87975 183 TYR B O 1
ATOM 932 N N . LEU B 2 32 ? 50.48778 83.37892 180.53119 1.000 46.98868 184 LEU B N 1
ATOM 933 C CA . LEU B 2 32 ? 49.95266 84.72031 180.35498 1.000 46.67373 184 LEU B CA 1
ATOM 934 C C . LEU B 2 32 ? 49.65794 85.31246 181.72026 1.000 47.54838 184 LEU B C 1
ATOM 935 O O . LEU B 2 32 ? 48.93289 84.70588 182.51464 1.000 47.39850 184 LEU B O 1
ATOM 940 N N . LEU B 2 33 ? 50.22848 86.49096 181.99151 1.000 46.43517 185 LEU B N 1
ATOM 941 C CA . LEU B 2 33 ? 49.99502 87.22515 183.23249 1.000 46.71390 185 LEU B CA 1
ATOM 942 C C . LEU B 2 33 ? 49.22460 88.49888 182.91029 1.000 47.40237 185 LEU B C 1
ATOM 943 O O . LEU B 2 33 ? 49.81315 89.47756 182.44062 1.000 46.26240 185 LEU B O 1
ATOM 948 N N . ASP B 2 34 ? 47.91528 88.49484 183.17235 1.000 46.66497 186 ASP B N 1
ATOM 949 C CA . ASP B 2 34 ? 47.22656 89.76515 183.38041 1.000 48.34883 186 ASP B CA 1
ATOM 950 C C . ASP B 2 34 ? 45.91189 89.59535 184.12409 1.000 48.96422 186 ASP B C 1
ATOM 951 O O . ASP B 2 34 ? 45.89694 89.16652 185.28126 1.000 49.18980 186 ASP B O 1
ATOM 956 N N . THR B 2 35 ? 44.81229 89.96680 183.48900 1.000 48.54450 187 THR B N 1
ATOM 957 C CA . THR B 2 35 ? 43.52814 89.98189 184.16660 1.000 49.84563 187 THR B CA 1
ATOM 958 C C . THR B 2 35 ? 42.96534 88.56695 184.24886 1.000 49.98427 187 THR B C 1
ATOM 959 O O . THR B 2 35 ? 43.59078 87.58677 183.83530 1.000 49.86415 187 THR B O 1
ATOM 963 N N . SER B 2 36 ? 41.76260 88.45853 184.80119 1.000 49.89296 188 SER B N 1
ATOM 964 C CA . SER B 2 36 ? 40.97526 87.25194 184.66614 1.000 50.38665 188 SER B CA 1
ATOM 965 C C . SER B 2 36 ? 40.68600 86.97724 183.19091 1.000 51.80513 188 SER B C 1
ATOM 966 O O . SER B 2 36 ? 40.91464 87.81527 182.31088 1.000 50.55043 188 SER B O 1
ATOM 969 N N . ILE B 2 37 ? 40.18744 85.76719 182.93113 1.000 52.69734 189 ILE B N 1
ATOM 970 C CA . ILE B 2 37 ? 39.96100 85.25568 181.58346 1.000 52.98568 189 ILE B CA 1
ATOM 971 C C . ILE B 2 37 ? 38.58970 84.60532 181.53416 1.000 53.75914 189 ILE B C 1
ATOM 972 O O . ILE B 2 37 ? 38.17386 83.94225 182.49011 1.000 54.50557 189 ILE B O 1
ATOM 977 N N . GLN B 2 38 ? 37.89471 84.77454 180.41095 1.000 54.04612 190 GLN B N 1
ATOM 978 C CA . GLN B 2 38 ? 36.69098 83.99176 180.13970 1.000 55.03295 190 GLN B CA 1
ATOM 979 C C . GLN B 2 38 ? 37.12386 82.70569 179.43642 1.000 56.08494 190 GLN B C 1
ATOM 980 O O . GLN B 2 38 ? 37.09193 82.58341 178.21247 1.000 56.73289 190 GLN B O 1
ATOM 986 N N . SER B 2 39 ? 37.54808 81.72682 180.24316 1.000 55.89293 191 SER B N 1
ATOM 987 C CA . SER B 2 39 ? 38.15139 80.50711 179.70313 1.000 56.13818 191 SER B CA 1
ATOM 988 C C . SER B 2 39 ? 37.17287 79.65981 178.90302 1.000 56.05690 191 SER B C 1
ATOM 989 O O . SER B 2 39 ? 37.60397 78.79620 178.12772 1.000 54.75218 191 SER B O 1
ATOM 992 N N . ASP B 2 40 ? 35.87458 79.86048 179.08775 1.000 56.88739 192 ASP B N 1
ATOM 993 C CA . ASP B 2 40 ? 34.88814 79.18676 178.24684 1.000 57.43332 192 ASP B CA 1
ATOM 994 C C . ASP B 2 40 ? 34.35315 80.14029 177.18712 1.000 57.39000 192 ASP B C 1
ATOM 995 O O . ASP B 2 40 ? 33.15210 80.34308 177.03138 1.000 57.87073 192 ASP B O 1
ATOM 1000 N N . HIS B 2 41 ? 35.27256 80.75946 176.45743 1.000 57.43250 193 HIS B N 1
ATOM 1001 C CA . HIS B 2 41 ? 34.94979 81.48695 175.24133 1.000 58.25980 193 HIS B CA 1
ATOM 1002 C C . HIS B 2 41 ? 35.38955 80.62070 174.07133 1.000 58.45915 193 HIS B C 1
ATOM 1003 O O . HIS B 2 41 ? 36.48461 80.04954 174.09753 1.000 58.27862 193 HIS B O 1
ATOM 1010 N N . ARG B 2 42 ? 34.53380 80.52050 173.05269 1.000 58.33865 194 ARG B N 1
ATOM 1011 C CA . ARG B 2 42 ? 34.73337 79.52020 172.00926 1.000 58.83793 194 ARG B CA 1
ATOM 1012 C C . ARG B 2 42 ? 36.04241 79.70480 171.25168 1.000 59.78891 194 ARG B C 1
ATOM 1013 O O . ARG B 2 42 ? 36.55930 78.73653 170.68133 1.000 60.62790 194 ARG B O 1
ATOM 1021 N N . GLU B 2 43 ? 36.59152 80.92107 171.23972 1.000 59.58195 195 GLU B N 1
ATOM 1022 C CA . GLU B 2 43 ? 37.88785 81.15017 170.61223 1.000 58.66089 195 GLU B CA 1
ATOM 1023 C C . GLU B 2 43 ? 38.99523 80.41278 171.35015 1.000 59.25130 195 GLU B C 1
ATOM 1024 O O . GLU B 2 43 ? 39.87571 79.80849 170.72707 1.000 59.04608 195 GLU B O 1
ATOM 1030 N N . ILE B 2 44 ? 38.95194 80.43570 172.67829 1.000 59.14868 196 ILE B N 1
ATOM 1031 C CA . ILE B 2 44 ? 40.04011 79.92762 173.50173 1.000 59.49977 196 ILE B CA 1
ATOM 1032 C C . ILE B 2 44 ? 39.63985 78.72407 174.34083 1.000 58.63250 196 ILE B C 1
ATOM 1033 O O . ILE B 2 44 ? 40.51628 78.11506 174.97847 1.000 58.63189 196 ILE B O 1
ATOM 1038 N N . GLU B 2 45 ? 38.36010 78.35572 174.35461 1.000 58.76255 197 GLU B N 1
ATOM 1039 C CA . GLU B 2 45 ? 37.87819 77.26974 175.19625 1.000 57.32681 197 GLU B CA 1
ATOM 1040 C C . GLU B 2 45 ? 38.65194 75.98904 174.94675 1.000 56.46116 197 GLU B C 1
ATOM 1041 O O . GLU B 2 45 ? 38.88523 75.60003 173.79935 1.000 56.69767 197 GLU B O 1
ATOM 1047 N N . GLY B 2 46 ? 39.04370 75.33197 176.03652 1.000 56.67407 198 GLY B N 1
ATOM 1048 C CA . GLY B 2 46 ? 39.77815 74.09317 176.00117 1.000 55.89783 198 GLY B CA 1
ATOM 1049 C C . GLY B 2 46 ? 41.27702 74.25342 175.84561 1.000 56.34569 198 GLY B C 1
ATOM 1050 O O . GLY B 2 46 ? 42.02210 73.32005 176.15392 1.000 56.54969 198 GLY B O 1
ATOM 1051 N N . ARG B 2 47 ? 41.74194 75.41036 175.38309 1.000 56.66959 199 ARG B N 1
ATOM 1052 C CA . ARG B 2 47 ? 43.16251 75.59498 175.12453 1.000 55.69081 199 ARG B CA 1
ATOM 1053 C C . ARG B 2 47 ? 43.85656 76.41999 176.20670 1.000 56.03131 199 ARG B C 1
ATOM 1054 O O . ARG B 2 47 ? 45.06966 76.64233 176.13303 1.000 55.04179 199 ARG B O 1
ATOM 1062 N N . VAL B 2 48 ? 43.12352 76.84346 177.23211 1.000 57.38793 200 VAL B N 1
ATOM 1063 C CA . VAL B 2 48 ? 43.59484 77.84534 178.17961 1.000 55.20903 200 VAL B CA 1
ATOM 1064 C C . VAL B 2 48 ? 43.30202 77.34843 179.58728 1.000 54.77558 200 VAL B C 1
ATOM 1065 O O . VAL B 2 48 ? 42.18298 77.49856 180.08687 1.000 54.23516 200 VAL B O 1
ATOM 1069 N N . MET B 2 49 ? 44.31030 76.79358 180.24567 1.000 54.51250 201 MET B N 1
ATOM 1070 C CA . MET B 2 49 ? 44.17761 76.37027 181.63153 1.000 54.35252 201 MET B CA 1
ATOM 1071 C C . MET B 2 49 ? 44.33401 77.58208 182.53976 1.000 54.11621 201 MET B C 1
ATOM 1072 O O . MET B 2 49 ? 45.37960 78.23858 182.52912 1.000 53.76736 201 MET B O 1
ATOM 1077 N N . VAL B 2 50 ? 43.30013 77.88806 183.31693 1.000 53.64498 202 VAL B N 1
ATOM 1078 C CA . VAL B 2 50 ? 43.37164 78.98768 184.27197 1.000 55.81807 202 VAL B CA 1
ATOM 1079 C C . VAL B 2 50 ? 43.99386 78.45269 185.55754 1.000 58.27988 202 VAL B C 1
ATOM 1080 O O . VAL B 2 50 ? 43.34548 77.73327 186.31834 1.000 60.56736 202 VAL B O 1
ATOM 1084 N N . THR B 2 51 ? 45.26385 78.79934 185.79162 1.000 57.79030 203 THR B N 1
ATOM 1085 C CA . THR B 2 51 ? 45.98055 78.36670 186.99028 1.000 58.85737 203 THR B CA 1
ATOM 1086 C C . THR B 2 51 ? 45.27283 78.79213 188.26969 1.000 60.18615 203 THR B C 1
ATOM 1087 O O . THR B 2 51 ? 45.46280 78.17082 189.32419 1.000 61.35764 203 THR B O 1
ATOM 1091 N N . ASP B 2 52 ? 44.49089 79.86635 188.20071 1.000 60.24264 204 ASP B N 1
ATOM 1092 C CA . ASP B 2 52 ? 43.84924 80.52513 189.33587 1.000 61.64006 204 ASP B CA 1
ATOM 1093 C C . ASP B 2 52 ? 44.84696 81.14708 190.31013 1.000 63.24421 204 ASP B C 1
ATOM 1094 O O . ASP B 2 52 ? 44.46177 81.50665 191.43267 1.000 71.10484 204 ASP B O 1
ATOM 1099 N N . PHE B 2 53 ? 46.12036 81.27043 189.92172 1.000 58.70931 205 PHE B N 1
ATOM 1100 C CA . PHE B 2 53 ? 47.04283 82.10926 190.67452 1.000 55.46668 205 PHE B CA 1
ATOM 1101 C C . PHE B 2 53 ? 46.51681 83.53651 190.68316 1.000 53.47327 205 PHE B C 1
ATOM 1102 O O . PHE B 2 53 ? 45.95202 84.00912 189.69428 1.000 54.56815 205 PHE B O 1
ATOM 1110 N N . GLU B 2 54 ? 46.68370 84.22779 191.80345 1.000 53.13396 206 GLU B N 1
ATOM 1111 C CA . GLU B 2 54 ? 46.13400 85.57145 191.87360 1.000 52.60763 206 GLU B CA 1
ATOM 1112 C C . GLU B 2 54 ? 46.95135 86.43456 192.81505 1.000 50.26777 206 GLU B C 1
ATOM 1113 O O . GLU B 2 54 ? 47.19049 86.06156 193.96549 1.000 50.20171 206 GLU B O 1
ATOM 1119 N N . ASN B 2 55 ? 47.36807 87.59051 192.31188 1.000 50.26145 207 ASN B N 1
ATOM 1120 C CA . ASN B 2 55 ? 48.04416 88.61590 193.10761 1.000 49.43635 207 ASN B CA 1
ATOM 1121 C C . ASN B 2 55 ? 47.68074 89.95029 192.45646 1.000 50.80268 207 ASN B C 1
ATOM 1122 O O . ASN B 2 55 ? 48.37522 90.42039 191.55383 1.000 51.00660 207 ASN B O 1
ATOM 1127 N N . VAL B 2 56 ? 46.56108 90.52202 192.89081 1.000 51.19581 208 VAL B N 1
ATOM 1128 C CA . VAL B 2 56 ? 46.08211 91.78118 192.32402 1.000 52.86605 208 VAL B CA 1
ATOM 1129 C C . VAL B 2 56 ? 45.77144 92.77491 193.43670 1.000 54.15895 208 VAL B C 1
ATOM 1130 O O . VAL B 2 56 ? 45.32936 92.38308 194.52491 1.000 54.88590 208 VAL B O 1
ATOM 1134 N N . PRO B 2 57 ? 46.01110 94.06148 193.21701 1.000 55.12001 209 PRO B N 1
ATOM 1135 C CA . PRO B 2 57 ? 45.69411 95.05815 194.24345 1.000 59.04021 209 PRO B CA 1
ATOM 1136 C C . PRO B 2 57 ? 44.19514 95.30485 194.34430 1.000 61.61524 209 PRO B C 1
ATOM 1137 O O . PRO B 2 57 ? 43.41466 94.96379 193.45199 1.000 61.63677 209 PRO B O 1
ATOM 1141 N N . GLU B 2 58 ? 43.79193 95.89048 195.46984 1.000 65.45553 210 GLU B N 1
ATOM 1142 C CA . GLU B 2 58 ? 42.37567 96.13973 195.70133 1.000 69.55335 210 GLU B CA 1
ATOM 1143 C C . GLU B 2 58 ? 41.90178 97.29488 194.83091 1.000 70.38455 210 GLU B C 1
ATOM 1144 O O . GLU B 2 58 ? 42.59429 98.30246 194.67637 1.000 70.96059 210 GLU B O 1
ATOM 1150 N N . GLU B 2 59 ? 40.72011 97.13646 194.24335 1.000 71.17855 211 GLU B N 1
ATOM 1151 C CA . GLU B 2 59 ? 40.21282 98.10309 193.27682 1.000 72.41622 211 GLU B CA 1
ATOM 1152 C C . GLU B 2 59 ? 39.79373 99.37469 194.00632 1.000 74.85334 211 GLU B C 1
ATOM 1153 O O . GLU B 2 59 ? 38.98358 99.32662 194.93864 1.000 75.59145 211 GLU B O 1
ATOM 1159 N N . ASP B 2 60 ? 40.36203 100.50547 193.60204 1.000 77.46023 212 ASP B N 1
ATOM 1160 C CA . ASP B 2 60 ? 39.98002 101.79728 194.16157 1.000 76.43762 212 ASP B CA 1
ATOM 1161 C C . ASP B 2 60 ? 38.80667 102.39802 193.38541 1.000 77.06062 212 ASP B C 1
ATOM 1162 O O . ASP B 2 60 ? 37.67846 101.89755 193.45771 1.000 78.54531 212 ASP B O 1
ATOM 1167 N N . ALA B 2 68 ? 31.52661 93.09825 185.54466 1.000 57.20830 220 ALA B N 1
ATOM 1168 C CA . ALA B 2 68 ? 32.24223 91.83058 185.58466 1.000 58.32050 220 ALA B CA 1
ATOM 1169 C C . ALA B 2 68 ? 32.85251 91.52609 184.22077 1.000 57.13611 220 ALA B C 1
ATOM 1170 O O . ALA B 2 68 ? 33.98276 91.04004 184.13882 1.000 55.96270 220 ALA B O 1
ATOM 1172 N N . SER B 2 69 ? 32.10339 91.81164 183.14878 1.000 57.19212 221 SER B N 1
ATOM 1173 C CA . SER B 2 69 ? 32.62627 91.59559 181.80198 1.000 55.38028 221 SER B CA 1
ATOM 1174 C C . SER B 2 69 ? 33.83344 92.48009 181.50992 1.000 54.45499 221 SER B C 1
ATOM 1175 O O . SER B 2 69 ? 34.62258 92.16027 180.61382 1.000 53.59477 221 SER B O 1
ATOM 1178 N N . LYS B 2 70 ? 33.99024 93.58022 182.25032 1.000 55.32144 222 LYS B N 1
ATOM 1179 C CA . LYS B 2 70 ? 35.14604 94.46187 182.12245 1.000 54.92699 222 LYS B CA 1
ATOM 1180 C C . LYS B 2 70 ? 36.40482 93.86172 182.74076 1.000 53.65118 222 LYS B C 1
ATOM 1181 O O . LYS B 2 70 ? 37.50994 94.16653 182.28196 1.000 52.95397 222 LYS B O 1
ATOM 1187 N N . CYS B 2 71 ? 36.25310 92.97940 183.73573 1.000 53.88089 223 CYS B N 1
ATOM 1188 C CA . CYS B 2 71 ? 37.40258 92.43593 184.45351 1.000 53.19596 223 CYS B CA 1
ATOM 1189 C C . CYS B 2 71 ? 38.29657 91.60168 183.54707 1.000 51.90692 223 CYS B C 1
ATOM 1190 O O . CYS B 2 71 ? 39.52474 91.66664 183.66133 1.000 51.53136 223 CYS B O 1
ATOM 1193 N N . ASP B 2 72 ? 37.71730 90.80516 182.64969 1.000 51.97192 224 ASP B N 1
ATOM 1194 C CA . ASP B 2 72 ? 38.50505 89.85941 181.86305 1.000 51.49296 224 ASP B CA 1
ATOM 1195 C C . ASP B 2 72 ? 38.65737 90.27164 180.40406 1.000 50.69953 224 ASP B C 1
ATOM 1196 O O . ASP B 2 72 ? 39.09547 89.46017 179.58440 1.000 50.96709 224 ASP B O 1
ATOM 1201 N N . SER B 2 73 ? 38.34268 91.52136 180.06883 1.000 50.66194 225 SER B N 1
ATOM 1202 C CA . SER B 2 73 ? 38.34766 91.93966 178.67126 1.000 50.80078 225 SER B CA 1
ATOM 1203 C C . SER B 2 73 ? 39.74903 91.90948 178.07843 1.000 49.36035 225 SER B C 1
ATOM 1204 O O . SER B 2 73 ? 39.94281 91.44675 176.94802 1.000 49.30861 225 SER B O 1
ATOM 1207 N N . HIS B 2 74 ? 40.73248 92.40297 178.83580 1.000 48.84092 226 HIS B N 1
ATOM 1208 C CA . HIS B 2 74 ? 42.09933 92.54919 178.34003 1.000 48.13765 226 HIS B CA 1
ATOM 1209 C C . HIS B 2 74 ? 42.76056 91.19327 178.11890 1.000 48.14142 226 HIS B C 1
ATOM 1210 O O . HIS B 2 74 ? 43.37232 90.94898 177.07016 1.000 46.93634 226 HIS B O 1
ATOM 1217 N N . GLY B 2 75 ? 42.66014 90.30479 179.11062 1.000 48.55116 227 GLY B N 1
ATOM 1218 C CA . GLY B 2 75 ? 43.25717 88.99031 178.98911 1.000 49.01375 227 GLY B CA 1
ATOM 1219 C C . GLY B 2 75 ? 42.52066 88.05873 178.05355 1.000 50.12525 227 GLY B C 1
ATOM 1220 O O . GLY B 2 75 ? 43.15051 87.23210 177.38917 1.000 49.33034 227 GLY B O 1
ATOM 1221 N N . THR B 2 76 ? 41.18761 88.15082 177.99966 1.000 50.78729 228 THR B N 1
ATOM 1222 C CA . THR B 2 76 ? 40.43529 87.31917 177.06645 1.000 51.59508 228 THR B CA 1
ATOM 1223 C C . THR B 2 76 ? 40.84610 87.62837 175.64110 1.000 50.98088 228 THR B C 1
ATOM 1224 O O . THR B 2 76 ? 41.15744 86.72626 174.85469 1.000 51.21339 228 THR B O 1
ATOM 1228 N N . HIS B 2 77 ? 40.87312 88.9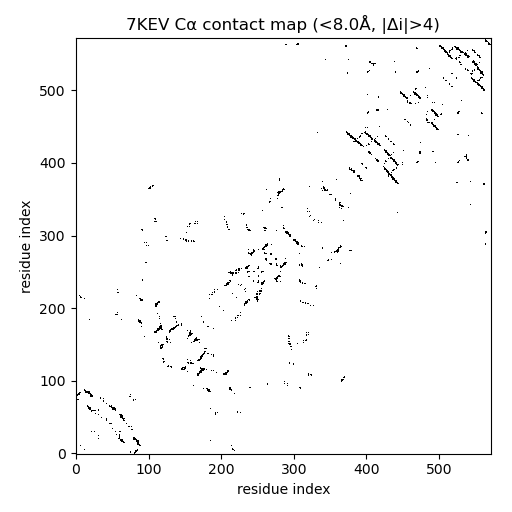1300 175.30370 1.000 50.81945 229 HIS B N 1
ATOM 1229 C CA . HIS B 2 77 ? 41.34049 89.33111 173.99319 1.000 50.96180 229 HIS B CA 1
ATOM 1230 C C . HIS B 2 77 ? 42.71775 88.77001 173.68128 1.000 49.16800 229 HIS B C 1
ATOM 1231 O O . HIS B 2 77 ? 42.96287 88.29779 172.56774 1.000 48.94902 229 HIS B O 1
ATOM 1238 N N . LEU B 2 78 ? 43.62765 88.80828 174.65507 1.000 49.09764 230 LEU B N 1
ATOM 1239 C CA . LEU B 2 78 ? 45.02581 88.51469 174.36835 1.000 48.24494 230 LEU B CA 1
ATOM 1240 C C . LEU B 2 78 ? 45.26675 87.01094 174.25511 1.000 48.75628 230 LEU B C 1
ATOM 1241 O O . LEU B 2 78 ? 45.99325 86.56147 173.36117 1.000 47.81053 230 LEU B O 1
ATOM 1246 N N . ALA B 2 79 ? 44.65201 86.21347 175.13141 1.000 48.63349 231 ALA B N 1
ATOM 1247 C CA . ALA B 2 79 ? 44.66000 84.77162 174.91410 1.000 49.40774 231 ALA B CA 1
ATOM 1248 C C . ALA B 2 79 ? 44.05620 84.41537 173.56490 1.000 49.73124 231 ALA B C 1
ATOM 1249 O O . ALA B 2 79 ? 44.46639 83.42768 172.94375 1.000 49.67441 231 ALA B O 1
ATOM 1251 N N . GLY B 2 80 ? 43.09558 85.21073 173.09230 1.000 48.96901 232 GLY B N 1
ATOM 1252 C CA . GLY B 2 80 ? 42.51612 84.95788 171.78609 1.000 49.45959 232 GLY B CA 1
ATOM 1253 C C . GLY B 2 80 ? 43.46324 85.28886 170.65310 1.000 48.56811 232 GLY B C 1
ATOM 1254 O O . GLY B 2 80 ? 43.51789 84.57029 169.65298 1.000 50.44645 232 GLY B O 1
ATOM 1255 N N . VAL B 2 81 ? 44.21724 86.38244 170.78933 1.000 47.96536 233 VAL B N 1
ATOM 1256 C CA . VAL B 2 81 ? 45.20589 86.73607 169.77533 1.000 47.89364 233 VAL B CA 1
ATOM 1257 C C . VAL B 2 81 ? 46.30082 85.68721 169.70971 1.000 48.43202 233 VAL B C 1
ATOM 1258 O O . VAL B 2 81 ? 46.82323 85.38576 168.62739 1.000 48.58707 233 VAL B O 1
ATOM 1262 N N . VAL B 2 82 ? 46.67157 85.11705 170.85337 1.000 48.30171 234 VAL B N 1
ATOM 1263 C CA . VAL B 2 82 ? 47.74664 84.13559 170.87086 1.000 49.11467 234 VAL B CA 1
ATOM 1264 C C . VAL B 2 82 ? 47.29395 82.81851 170.24694 1.000 50.18587 234 VAL B C 1
ATOM 1265 O O . VAL B 2 82 ? 47.96982 82.27858 169.36396 1.000 50.56932 234 VAL B O 1
ATOM 1269 N N . SER B 2 83 ? 46.13828 82.28823 170.65906 1.000 50.10714 235 SER B N 1
ATOM 1270 C CA . SER B 2 83 ? 45.77525 80.95184 170.19794 1.000 52.60906 235 SER B CA 1
ATOM 1271 C C . SER B 2 83 ? 44.31342 80.77414 169.78812 1.000 54.21469 235 SER B C 1
ATOM 1272 O O . SER B 2 83 ? 43.89074 79.62887 169.58977 1.000 54.96034 235 SER B O 1
ATOM 1275 N N . GLY B 2 84 ? 43.53473 81.84975 169.64119 1.000 54.33543 236 GLY B N 1
ATOM 1276 C CA . GLY B 2 84 ? 42.13419 81.70098 169.27599 1.000 56.56368 236 GLY B CA 1
ATOM 1277 C C . GLY B 2 84 ? 41.94667 80.91933 167.98741 1.000 58.06662 236 GLY B C 1
ATOM 1278 O O . GLY B 2 84 ? 42.78438 80.95200 167.08564 1.000 57.03206 236 GLY B O 1
ATOM 1279 N N . ARG B 2 85 ? 40.80570 80.21992 167.89827 1.000 58.98212 237 ARG B N 1
ATOM 1280 C CA . ARG B 2 85 ? 40.59162 79.25337 166.81721 1.000 58.79546 237 ARG B CA 1
ATOM 1281 C C . ARG B 2 85 ? 40.47716 79.93156 165.45405 1.000 59.16456 237 ARG B C 1
ATOM 1282 O O . ARG B 2 85 ? 40.97556 79.40674 164.45077 1.000 57.76292 237 ARG B O 1
ATOM 1290 N N . ASP B 2 86 ? 39.82236 81.09058 165.39209 1.000 59.28239 238 ASP B N 1
ATOM 1291 C CA . ASP B 2 86 ? 39.61495 81.79340 164.13265 1.000 58.44721 238 ASP B CA 1
ATOM 1292 C C . ASP B 2 86 ? 40.48842 83.02701 163.96413 1.000 58.32189 238 ASP B C 1
ATOM 1293 O O . ASP B 2 86 ? 40.84524 83.36317 162.83236 1.000 59.33895 238 ASP B O 1
ATOM 1298 N N . ALA B 2 87 ? 40.85429 83.70002 165.05575 1.000 56.52029 239 ALA B N 1
ATOM 1299 C CA . ALA B 2 87 ? 41.56340 84.96876 164.98146 1.000 53.59929 239 ALA B CA 1
ATOM 1300 C C . ALA B 2 87 ? 42.88381 84.93358 165.74104 1.000 52.97909 239 ALA B C 1
ATOM 1301 O O . ALA B 2 87 ? 43.48846 85.98354 165.98273 1.000 52.41560 239 ALA B O 1
ATOM 1303 N N . GLY B 2 88 ? 43.34043 83.74915 166.12722 1.000 53.71472 240 GLY B N 1
ATOM 1304 C CA . GLY B 2 88 ? 44.60922 83.61601 166.80739 1.000 51.74515 240 GLY B CA 1
ATOM 1305 C C . GLY B 2 88 ? 45.76011 83.38922 165.84279 1.000 50.68523 240 GLY B C 1
ATOM 1306 O O . GLY B 2 88 ? 45.59253 82.82281 164.75834 1.000 50.78127 240 GLY B O 1
ATOM 1307 N N . VAL B 2 89 ? 46.94356 83.84555 166.26026 1.000 49.12388 241 VAL B N 1
ATOM 1308 C CA . VAL B 2 89 ? 48.14717 83.64204 165.46254 1.000 48.28747 241 VAL B CA 1
ATOM 1309 C C . VAL B 2 89 ? 48.59398 82.18663 165.51206 1.000 48.48756 241 VAL B C 1
ATOM 1310 O O . VAL B 2 89 ? 48.77843 81.55337 164.46988 1.000 47.92719 241 VAL B O 1
ATOM 1314 N N . ALA B 2 90 ? 48.76834 81.62930 166.70870 1.000 49.06331 242 ALA B N 1
ATOM 1315 C CA . ALA B 2 90 ? 49.26323 80.25874 166.88075 1.000 49.92490 242 ALA B CA 1
ATOM 1316 C C . ALA B 2 90 ? 48.13096 79.37709 167.40625 1.000 51.82450 242 ALA B C 1
ATOM 1317 O O . ALA B 2 90 ? 48.11341 78.97694 168.57414 1.000 51.98901 242 ALA B O 1
ATOM 1319 N N . LYS B 2 91 ? 47.18263 79.06291 166.52662 1.000 51.51535 243 LYS B N 1
ATOM 1320 C CA . LYS B 2 91 ? 46.07835 78.19952 166.91806 1.000 52.42402 243 LYS B CA 1
ATOM 1321 C C . LYS B 2 91 ? 46.60887 76.85448 167.39981 1.000 53.24672 243 LYS B C 1
ATOM 1322 O O . LYS B 2 91 ? 47.62782 76.35421 166.91150 1.000 52.04617 243 LYS B O 1
ATOM 1328 N N . GLY B 2 92 ? 45.93755 76.28480 168.39543 1.000 54.02270 244 GLY B N 1
ATOM 1329 C CA . GLY B 2 92 ? 46.41439 75.03628 168.95899 1.000 55.13449 244 GLY B CA 1
ATOM 1330 C C . GLY B 2 92 ? 47.57306 75.16041 169.92476 1.000 52.70012 244 GLY B C 1
ATOM 1331 O O . GLY B 2 92 ? 48.20068 74.14342 170.25603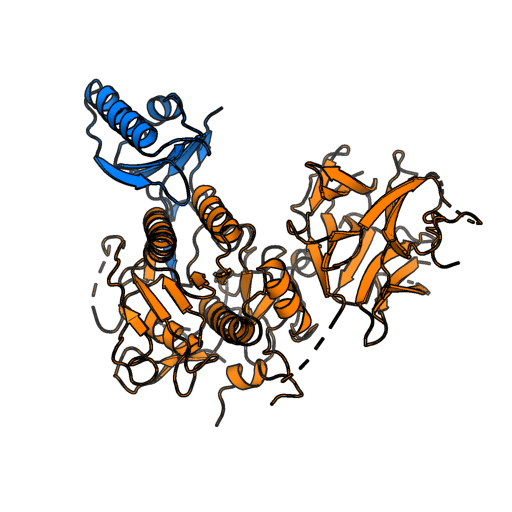 1.000 53.08806 244 GLY B O 1
ATOM 1332 N N . ALA B 2 93 ? 47.88141 76.36910 170.38404 1.000 51.47379 245 ALA B N 1
ATOM 1333 C CA . ALA B 2 93 ? 48.88604 76.56151 171.41498 1.000 50.72563 245 ALA B CA 1
ATOM 1334 C C . ALA B 2 93 ? 48.22818 76.42941 172.77952 1.000 52.10176 245 ALA B C 1
ATOM 1335 O O . ALA B 2 93 ? 47.14399 76.97934 173.00760 1.000 52.28314 245 ALA B O 1
ATOM 1337 N N . SER B 2 94 ? 48.87336 75.68349 173.67348 1.000 51.52277 246 SER B N 1
ATOM 1338 C CA . SER B 2 94 ? 48.41201 75.58643 175.05170 1.000 51.03298 246 SER B CA 1
ATOM 1339 C C . SER B 2 94 ? 48.81639 76.83637 175.83477 1.000 51.20371 246 SER B C 1
ATOM 1340 O O . SER B 2 94 ? 49.93085 77.35089 175.68391 1.000 49.44218 246 SER B O 1
ATOM 1343 N N . MET B 2 95 ? 47.89900 77.32622 176.67101 1.000 50.62884 247 MET B N 1
ATOM 1344 C CA . MET B 2 95 ? 48.09349 78.54588 177.44731 1.000 49.97547 247 MET B CA 1
ATOM 1345 C C . MET B 2 95 ? 47.76552 78.28887 178.91130 1.000 51.01188 247 MET B C 1
ATOM 1346 O O . MET B 2 95 ? 46.82010 77.55833 179.22723 1.000 52.01119 247 MET B O 1
ATOM 1351 N N . ARG B 2 96 ? 48.54629 78.88946 179.80450 1.000 50.42913 248 ARG B N 1
ATOM 1352 C CA . ARG B 2 96 ? 48.19895 78.94087 181.21691 1.000 51.64624 248 ARG B CA 1
ATOM 1353 C C . ARG B 2 96 ? 48.09978 80.39729 181.66286 1.000 50.32927 248 ARG B C 1
ATOM 1354 O O . ARG B 2 96 ? 48.86608 81.25353 181.20680 1.000 49.03952 248 ARG B O 1
ATOM 1362 N N . SER B 2 97 ? 47.13579 80.67400 182.53869 1.000 51.45981 249 SER B N 1
ATOM 1363 C CA . SER B 2 97 ? 46.72846 82.03082 182.86385 1.000 50.36274 249 SER B CA 1
ATOM 1364 C C . SER B 2 97 ? 46.98156 82.33589 184.33397 1.000 51.49623 249 SER B C 1
ATOM 1365 O O . SER B 2 97 ? 46.49724 81.61808 185.21291 1.000 52.77960 249 SER B O 1
ATOM 1368 N N . LEU B 2 98 ? 47.72715 83.41249 184.59398 1.000 51.72156 250 LEU B N 1
ATOM 1369 C CA . LEU B 2 98 ? 47.95203 83.94005 185.93754 1.000 52.28777 250 LEU B CA 1
ATOM 1370 C C . LEU B 2 98 ? 47.31900 85.32146 186.05277 1.000 52.05127 250 LEU B C 1
ATOM 1371 O O . LEU B 2 98 ? 47.46964 86.15145 185.15098 1.000 51.41424 250 LEU B O 1
ATOM 1376 N N . ARG B 2 99 ? 46.61513 85.57032 187.15623 1.000 53.25612 251 ARG B N 1
ATOM 1377 C CA . ARG B 2 99 ? 45.95524 86.85529 187.36971 1.000 53.48141 251 ARG B CA 1
ATOM 1378 C C . ARG B 2 99 ? 46.86748 87.76498 188.18024 1.000 52.61267 251 ARG B C 1
ATOM 1379 O O . ARG B 2 99 ? 47.10143 87.53772 189.37060 1.000 51.82435 251 ARG B O 1
ATOM 1387 N N . VAL B 2 100 ? 47.37994 88.81634 187.52511 1.000 51.67415 252 VAL B N 1
ATOM 1388 C CA . VAL B 2 100 ? 48.19604 89.82220 188.18027 1.000 50.92405 252 VAL B CA 1
ATOM 1389 C C . VAL B 2 100 ? 47.63850 91.23139 188.03876 1.000 50.04421 252 VAL B C 1
ATOM 1390 O O . VAL B 2 100 ? 48.04767 92.13295 188.79283 1.000 50.28825 252 VAL B O 1
ATOM 1394 N N . LEU B 2 101 ? 46.71268 91.48232 187.11310 1.000 49.89731 253 LEU B N 1
ATOM 1395 C CA . LEU B 2 101 ? 46.04490 92.77072 186.97707 1.000 49.28517 253 LEU B CA 1
ATOM 1396 C C . LEU B 2 101 ? 44.60273 92.66320 187.46214 1.000 50.90525 253 LEU B C 1
ATOM 1397 O O . LEU B 2 101 ? 43.90796 91.69228 187.15136 1.000 50.72534 253 LEU B O 1
ATOM 1402 N N . ASN B 2 102 ? 44.14712 93.66773 188.21535 1.000 52.61596 254 ASN B N 1
ATOM 1403 C CA . ASN B 2 102 ? 42.79153 93.63486 188.75873 1.000 55.06859 254 ASN B CA 1
ATOM 1404 C C . ASN B 2 102 ? 41.75343 94.05352 187.71556 1.000 56.55983 254 ASN B C 1
ATOM 1405 O O . ASN B 2 102 ? 42.05041 94.06502 186.51637 1.000 55.38385 254 ASN B O 1
ATOM 1410 N N . CYS B 2 103 ? 40.53498 94.40027 188.15587 1.000 58.27636 255 CYS B N 1
ATOM 1411 C CA . CYS B 2 103 ? 39.45621 94.71280 187.21793 1.000 57.25244 255 CYS B CA 1
ATOM 1412 C C . CYS B 2 103 ? 39.65094 96.05850 186.51955 1.000 56.89203 255 CYS B C 1
ATOM 1413 O O . CYS B 2 103 ? 38.99710 96.31682 185.50159 1.000 56.76551 255 CYS B O 1
ATOM 1416 N N . GLN B 2 104 ? 40.54032 96.91316 187.02545 1.000 56.60707 256 GLN B N 1
ATOM 1417 C CA . GLN B 2 104 ? 40.85493 98.17984 186.38199 1.000 55.10091 256 GLN B CA 1
ATOM 1418 C C . GLN B 2 104 ? 42.11964 98.10773 185.53881 1.000 54.82054 256 GLN B C 1
ATOM 1419 O O . GLN B 2 104 ? 42.67600 99.14895 185.17582 1.000 53.58394 256 GLN B O 1
ATOM 1425 N N . GLY B 2 105 ? 42.57807 96.90004 185.21627 1.000 55.44975 257 GLY B N 1
ATOM 1426 C CA . GLY B 2 105 ? 43.80813 96.72552 184.47387 1.000 51.65446 257 GLY B CA 1
ATOM 1427 C C . GLY B 2 105 ? 45.06191 97.02310 185.25999 1.000 49.24489 257 GLY B C 1
ATOM 1428 O O . GLY B 2 105 ? 46.12145 97.20404 184.65774 1.000 47.30341 257 GLY B O 1
ATOM 1429 N N . LYS B 2 106 ? 44.98279 97.06788 186.58949 1.000 50.56564 258 LYS B N 1
ATOM 1430 C CA . LYS B 2 106 ? 46.09357 97.50461 187.42420 1.000 50.36099 258 LYS B CA 1
ATOM 1431 C C . LYS B 2 106 ? 46.66946 96.34326 188.23134 1.000 49.51902 258 LYS B C 1
ATOM 1432 O O . LYS B 2 106 ? 45.93160 95.47323 188.70879 1.000 50.22801 258 LYS B O 1
ATOM 1438 N N . GLY B 2 107 ? 48.00035 96.34156 188.37399 1.000 47.45871 259 GLY B N 1
ATOM 1439 C CA . GLY B 2 107 ? 48.72943 95.34754 189.14520 1.000 46.61363 259 GLY B CA 1
ATOM 1440 C C . GLY B 2 107 ? 49.90669 95.96179 189.87726 1.000 44.56639 259 GLY B C 1
ATOM 1441 O O . GLY B 2 107 ? 50.02124 97.19168 189.93343 1.000 44.39903 259 GLY B O 1
ATOM 1442 N N . THR B 2 108 ? 50.78215 95.13491 190.45258 1.000 44.74453 260 THR B N 1
ATOM 1443 C CA . THR B 2 108 ? 51.99452 95.61989 191.10149 1.000 43.45008 260 THR B CA 1
ATOM 1444 C C . THR B 2 108 ? 53.20166 94.85840 190.58113 1.000 41.94661 260 THR B C 1
ATOM 1445 O O . THR B 2 108 ? 53.07915 93.78495 189.99135 1.000 43.42787 260 THR B O 1
ATOM 1449 N N . VAL B 2 109 ? 54.38319 95.42471 190.82950 1.000 42.43025 261 VAL B N 1
ATOM 1450 C CA . VAL B 2 109 ? 55.61595 94.70841 190.52610 1.000 42.61427 261 VAL B CA 1
ATOM 1451 C C . VAL B 2 109 ? 55.73415 93.47682 191.41270 1.000 42.20573 261 VAL B C 1
ATOM 1452 O O . VAL B 2 109 ? 56.06891 92.38356 190.93776 1.000 41.14012 261 VAL B O 1
ATOM 1456 N N . SER B 2 110 ? 55.43242 93.62661 192.70741 1.000 42.67118 262 SER B N 1
ATOM 1457 C CA . SER B 2 110 ? 55.49169 92.48953 193.62114 1.000 42.08628 262 SER B CA 1
ATOM 1458 C C . SER B 2 110 ? 54.54497 91.37765 193.18354 1.000 42.96912 262 SER B C 1
ATOM 1459 O O . SER B 2 110 ? 54.89905 90.19348 193.25048 1.000 42.61981 262 SER B O 1
ATOM 1462 N N . GLY B 2 111 ? 53.34007 91.73334 192.72893 1.000 42.97579 263 GLY B N 1
ATOM 1463 C CA . GLY B 2 111 ? 52.45094 90.72083 192.18420 1.000 44.31232 263 GLY B CA 1
ATOM 1464 C C . GLY B 2 111 ? 53.05919 90.00205 190.99319 1.000 44.63517 263 GLY B C 1
ATOM 1465 O O . GLY B 2 111 ? 52.93472 88.77825 190.85613 1.000 44.05836 263 GLY B O 1
ATOM 1466 N N . THR B 2 112 ? 53.75203 90.75240 190.13058 1.000 43.32786 264 THR B N 1
ATOM 1467 C CA . THR B 2 112 ? 54.34962 90.19286 188.92630 1.000 43.17872 264 THR B CA 1
ATOM 1468 C C . THR B 2 112 ? 55.59386 89.36536 189.23101 1.000 42.52970 264 THR B C 1
ATOM 1469 O O . THR B 2 112 ? 55.89189 88.41190 188.50325 1.000 42.70203 264 THR B O 1
ATOM 1473 N N . LEU B 2 113 ? 56.33566 89.71210 190.28383 1.000 42.11878 265 LEU B N 1
ATOM 1474 C CA . LEU B 2 113 ? 57.42843 88.84903 190.71094 1.000 42.27459 265 LEU B CA 1
ATOM 1475 C C . LEU B 2 113 ? 56.87966 87.51988 191.21828 1.000 42.77539 265 LEU B C 1
ATOM 1476 O O . LEU B 2 113 ? 57.23886 86.45541 190.70453 1.000 41.70409 265 LEU B O 1
ATOM 1481 N N . ILE B 2 114 ? 55.96785 87.56760 192.19814 1.000 42.51667 266 ILE B N 1
ATOM 1482 C CA . ILE B 2 114 ? 55.36296 86.34948 192.72731 1.000 42.05839 266 ILE B CA 1
ATOM 1483 C C . ILE B 2 114 ? 54.72028 85.53915 191.60919 1.000 43.51884 266 ILE B C 1
ATOM 1484 O O . ILE B 2 114 ? 54.64804 84.30664 191.68199 1.000 44.14012 266 ILE B O 1
ATOM 1489 N N . GLY B 2 115 ? 54.26506 86.20547 190.55070 1.000 42.73142 267 GLY B N 1
ATOM 1490 C CA . GLY B 2 115 ? 53.72063 85.47623 189.42104 1.000 43.67985 267 GLY B CA 1
ATOM 1491 C C . GLY B 2 115 ? 54.79347 84.77714 188.61071 1.000 44.06227 267 GLY B C 1
ATOM 1492 O O . GLY B 2 115 ? 54.66740 83.59342 188.28710 1.000 44.50541 267 GLY B O 1
ATOM 1493 N N . LEU B 2 116 ? 55.85406 85.50661 188.25269 1.000 43.42791 268 LEU B N 1
ATOM 1494 C CA . LEU B 2 116 ? 56.96603 84.89937 187.52924 1.000 43.14562 268 LEU B CA 1
ATOM 1495 C C . LEU B 2 116 ? 57.60588 83.78489 188.34482 1.000 43.12023 268 LEU B C 1
ATOM 1496 O O . LEU B 2 116 ? 58.00301 82.74819 187.79993 1.000 42.94566 268 LEU B O 1
ATOM 1501 N N . GLU B 2 117 ? 57.71678 83.98654 189.65442 1.000 42.64846 269 GLU B N 1
ATOM 1502 C CA . GLU B 2 117 ? 58.26894 82.95917 190.52301 1.000 43.32122 269 GLU B CA 1
ATOM 1503 C C . GLU B 2 117 ? 57.40898 81.69975 190.49546 1.000 43.93479 269 GLU B C 1
ATOM 1504 O O . GLU B 2 117 ? 57.92966 80.57447 190.52748 1.000 42.44236 269 GLU B O 1
ATOM 1510 N N . PHE B 2 118 ? 56.08635 81.87659 190.42729 1.000 43.34760 270 PHE B N 1
ATOM 1511 C CA . PHE B 2 118 ? 55.16779 80.74506 190.36268 1.000 44.28632 270 PHE B CA 1
ATOM 1512 C C . PHE B 2 118 ? 55.35615 79.95821 189.07433 1.000 44.14585 270 PHE B C 1
ATOM 1513 O O . PHE B 2 118 ? 55.27023 78.72459 189.06990 1.000 44.71674 270 PHE B O 1
ATOM 1521 N N . ILE B 2 119 ? 55.62541 80.64777 187.97054 1.000 44.33717 271 ILE B N 1
ATOM 1522 C CA . ILE B 2 119 ? 55.82823 79.94764 186.70952 1.000 44.09876 271 ILE B CA 1
ATOM 1523 C C . ILE B 2 119 ? 57.07414 79.07368 186.78379 1.000 42.97333 271 ILE B C 1
ATOM 1524 O O . ILE B 2 119 ? 57.04462 77.90110 186.39928 1.000 42.74473 271 ILE B O 1
ATOM 1529 N N . ARG B 2 120 ? 58.18195 79.62136 187.29540 1.000 43.83361 272 ARG B N 1
ATOM 1530 C CA . ARG B 2 120 ? 59.42637 78.85408 187.34301 1.000 43.23877 272 ARG B CA 1
ATOM 1531 C C . ARG B 2 120 ? 59.30168 77.64690 188.26206 1.000 42.39501 272 ARG B C 1
ATOM 1532 O O . ARG B 2 120 ? 59.85282 76.58255 187.96864 1.000 42.54860 272 ARG B O 1
ATOM 1540 N N . LYS B 2 121 ? 58.58721 77.79116 189.37934 1.000 41.93525 273 LYS B N 1
ATOM 1541 C CA . LYS B 2 121 ? 58.42827 76.66487 190.28809 1.000 41.23077 273 LYS B CA 1
ATOM 1542 C C . LYS B 2 121 ? 57.42141 75.65950 189.75733 1.000 42.27126 273 LYS B C 1
ATOM 1543 O O . LYS B 2 121 ? 57.49444 74.47559 190.09610 1.000 41.71813 273 LYS B O 1
ATOM 1549 N N . SER B 2 122 ? 56.46904 76.10598 188.93976 1.000 42.23859 274 SER B N 1
ATOM 1550 C CA . SER B 2 122 ? 55.62256 75.16542 188.21507 1.000 41.24648 274 SER B CA 1
ATOM 1551 C C . SER B 2 122 ? 56.45331 74.32573 187.26155 1.000 41.58960 274 SER B C 1
ATOM 1552 O O . SER B 2 122 ? 56.21157 73.12683 187.10198 1.000 42.13615 274 SER B O 1
ATOM 1555 N N . GLN B 2 123 ? 57.43991 74.94902 186.62127 1.000 41.42528 275 GLN B N 1
ATOM 1556 C CA . GLN B 2 123 ? 58.23785 74.28389 185.60176 1.000 41.85669 275 GLN B CA 1
ATOM 1557 C C . GLN B 2 123 ? 59.24792 73.32196 186.21928 1.000 42.14405 275 GLN B C 1
ATOM 1558 O O . GLN B 2 123 ? 59.60595 72.31199 185.59824 1.000 41.33805 275 GLN B O 1
ATOM 1564 N N . LEU B 2 124 ? 59.72116 73.62239 187.43225 1.000 41.96281 276 LEU B N 1
ATOM 1565 C CA . LEU B 2 124 ? 60.59329 72.69491 188.13927 1.000 42.45137 276 LEU B CA 1
ATOM 1566 C C . LEU B 2 124 ? 59.80384 71.50835 188.65931 1.000 44.28386 276 LEU B C 1
ATOM 1567 O O . LEU B 2 124 ? 60.30515 70.37649 188.66881 1.000 43.43880 276 LEU B O 1
ATOM 1572 N N . VAL B 2 125 ? 58.55897 71.74556 189.08087 1.000 42.48301 277 VAL B N 1
ATOM 1573 C CA . VAL B 2 125 ? 57.78446 70.69254 189.72014 1.000 42.29859 277 VAL B CA 1
ATOM 1574 C C . VAL B 2 125 ? 57.12382 69.75797 188.71023 1.000 42.64999 277 VAL B C 1
ATOM 1575 O O . VAL B 2 125 ? 56.85584 68.60099 189.04909 1.000 41.00145 277 VAL B O 1
ATOM 1579 N N . GLN B 2 126 ? 56.87425 70.20252 187.47747 1.000 42.82345 278 GLN B N 1
ATOM 1580 C CA . GLN B 2 126 ? 56.25223 69.35355 186.45503 1.000 41.22133 278 GLN B CA 1
ATOM 1581 C C . GLN B 2 126 ? 56.71817 69.77947 185.07187 1.000 40.63619 278 GLN B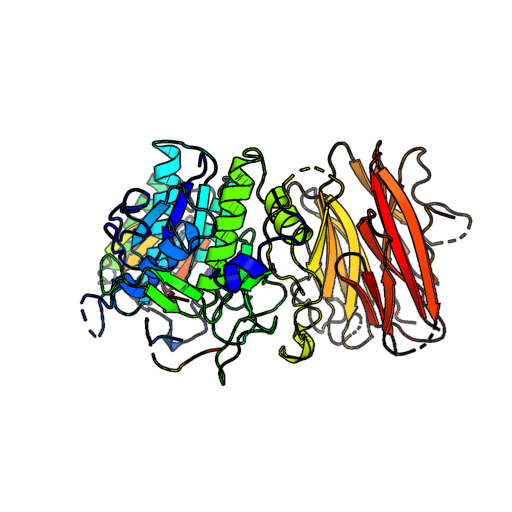 C 1
ATOM 1582 O O . GLN B 2 126 ? 55.93181 70.29380 184.26291 1.000 40.34924 278 GLN B O 1
ATOM 1588 N N . PRO B 2 127 ? 57.98985 69.53193 184.74090 1.000 41.43866 279 PRO B N 1
ATOM 1589 C CA . PRO B 2 127 ? 58.56519 70.07209 183.50254 1.000 41.19699 279 PRO B CA 1
ATOM 1590 C C . PRO B 2 127 ? 57.75960 69.71681 182.26177 1.000 40.68980 279 PRO B C 1
ATOM 1591 O O . PRO B 2 127 ? 57.01911 68.73151 182.21183 1.000 40.95616 279 PRO B O 1
ATOM 1595 N N . VAL B 2 128 ? 57.93419 70.55632 181.24395 1.000 41.48775 280 VAL B N 1
ATOM 1596 C CA . VAL B 2 128 ? 57.28122 70.42140 179.94814 1.000 41.88633 280 VAL B CA 1
ATOM 1597 C C . VAL B 2 128 ? 58.26065 70.84874 178.86117 1.000 41.99692 280 VAL B C 1
ATOM 1598 O O . VAL B 2 128 ? 59.48315 70.77106 179.03994 1.000 41.26167 280 VAL B O 1
ATOM 1602 N N . GLY B 2 129 ? 57.73402 71.30869 177.73281 1.000 42.41530 281 GLY B N 1
ATOM 1603 C CA . GLY B 2 129 ? 58.56820 71.71219 176.63164 1.000 42.29065 281 GLY B CA 1
ATOM 1604 C C . GLY B 2 129 ? 59.05088 73.13099 176.80867 1.000 42.05644 281 GLY B C 1
ATOM 1605 O O . GLY B 2 129 ? 59.12210 73.66022 177.92410 1.000 41.68831 281 GLY B O 1
ATOM 1606 N N . PRO B 2 130 ? 59.39322 73.77495 175.69972 1.000 42.38120 282 PRO B N 1
ATOM 1607 C CA . PRO B 2 130 ? 59.74349 75.19573 175.75060 1.000 42.25215 282 PRO B CA 1
ATOM 1608 C C . PRO B 2 130 ? 58.60290 76.02780 176.32542 1.000 42.61444 282 PRO B C 1
ATOM 1609 O O . PRO B 2 130 ? 57.42528 75.71609 176.14388 1.000 42.85655 282 PRO B O 1
ATOM 1613 N N . LEU B 2 131 ? 58.97349 77.10266 177.02407 1.000 42.77523 283 LEU B N 1
ATOM 1614 C CA . LEU B 2 131 ? 58.05136 77.97993 177.73310 1.000 42.42569 283 LEU B CA 1
ATOM 1615 C C . LEU B 2 131 ? 58.09441 79.38177 177.14221 1.000 42.62035 283 LEU B C 1
ATOM 1616 O O . LEU B 2 131 ? 59.17503 79.93115 176.91476 1.000 42.28464 283 LEU B O 1
ATOM 1621 N N . VAL B 2 132 ? 56.92325 79.97696 176.91605 1.000 43.01913 284 VAL B N 1
ATOM 1622 C CA . VAL B 2 132 ? 56.82788 81.34076 176.38823 1.000 43.03220 284 VAL B CA 1
ATOM 1623 C C . VAL B 2 132 ? 55.94364 82.15313 177.32742 1.000 43.92541 284 VAL B C 1
ATOM 1624 O O . VAL B 2 132 ? 54.71331 82.07581 177.25455 1.000 43.39149 284 VAL B O 1
ATOM 1628 N N . VAL B 2 133 ? 56.56091 82.94802 178.19593 1.000 44.01371 285 VAL B N 1
ATOM 1629 C CA . VAL B 2 133 ? 55.83309 83.81265 179.11856 1.000 43.90777 285 VAL B CA 1
ATOM 1630 C C . VAL B 2 133 ? 55.53927 85.14041 178.43526 1.000 43.81656 285 VAL B C 1
ATOM 1631 O O . VAL B 2 133 ? 56.46053 85.84179 178.00229 1.000 43.45458 285 VAL B O 1
ATOM 1635 N N . LEU B 2 134 ? 54.26095 85.49609 178.35019 1.000 42.96732 286 LEU B N 1
ATOM 1636 C CA . LEU B 2 134 ? 53.84086 86.77472 177.80270 1.000 40.63410 286 LEU B CA 1
ATOM 1637 C C . LEU B 2 134 ? 53.59218 87.74823 178.94490 1.000 41.53349 286 LEU B C 1
ATOM 1638 O O . LEU B 2 134 ? 52.85271 87.43368 179.88122 1.000 42.69516 286 LEU B O 1
ATOM 1643 N N . LEU B 2 135 ? 54.22145 88.92562 178.86851 1.000 41.37892 287 LEU B N 1
ATOM 1644 C CA . LEU B 2 135 ? 54.06745 89.98817 179.85796 1.000 41.18266 287 LEU B CA 1
ATOM 1645 C C . LEU B 2 135 ? 53.37943 91.18370 179.19795 1.000 42.35146 287 LEU B C 1
ATOM 1646 O O . LEU B 2 135 ? 54.04437 92.12449 178.72480 1.000 40.53637 287 LEU B O 1
ATOM 1651 N N . PRO B 2 136 ? 52.04642 91.19348 179.14745 1.000 41.01996 288 PRO B N 1
ATOM 1652 C CA . PRO B 2 136 ? 51.31593 92.26861 178.47919 1.000 42.04280 288 PRO B CA 1
ATOM 1653 C C . PRO B 2 136 ? 51.06349 93.44212 179.40700 1.000 42.63829 288 PRO B C 1
ATOM 1654 O O . PRO B 2 136 ? 49.94877 93.98338 179.45358 1.000 42.02353 288 PRO B O 1
ATOM 1658 N N . LEU B 2 137 ? 52.08460 93.82419 180.16802 1.000 41.59461 289 LEU B N 1
ATOM 1659 C CA . LEU B 2 137 ? 51.96114 94.87159 181.16215 1.000 41.52509 289 LEU B CA 1
ATOM 1660 C C . LEU B 2 137 ? 53.22528 95.71784 181.14304 1.000 40.65747 289 LEU B C 1
ATOM 1661 O O . LEU B 2 137 ? 54.21199 95.38827 180.48135 1.000 40.47102 289 LEU B O 1
ATOM 1666 N N . ALA B 2 138 ? 53.18146 96.82522 181.87853 1.000 41.63304 290 ALA B N 1
ATOM 1667 C CA . ALA B 2 138 ? 54.30149 97.75208 181.95106 1.000 40.35306 290 ALA B CA 1
ATOM 1668 C C . ALA B 2 138 ? 54.13543 98.66853 183.14796 1.000 39.51505 290 ALA B C 1
ATOM 1669 O O . ALA B 2 138 ? 53.03299 99.12052 183.45908 1.000 40.67141 290 ALA B O 1
ATOM 1671 N N . GLY B 2 139 ? 55.25076 98.93446 183.81071 1.000 39.92810 291 GLY B N 1
ATOM 1672 C CA . GLY B 2 139 ? 55.36817 100.06448 184.70357 1.000 39.36255 291 GLY B CA 1
ATOM 1673 C C . GLY B 2 139 ? 56.69822 100.73921 184.45592 1.000 39.28357 291 GLY B C 1
ATOM 1674 O O . GLY B 2 139 ? 57.42859 100.37028 183.53597 1.000 38.77523 291 GLY B O 1
ATOM 1675 N N . GLY B 2 140 ? 57.00846 101.72298 185.29474 1.000 41.02095 292 GLY B N 1
ATOM 1676 C CA . GLY B 2 140 ? 58.30318 102.37457 185.20517 1.000 40.64276 292 GLY B CA 1
ATOM 1677 C C . GLY B 2 140 ? 59.44882 101.40133 185.40575 1.000 39.51565 292 GLY B C 1
ATOM 1678 O O . GLY B 2 140 ? 59.30321 100.34681 186.02071 1.000 40.10868 292 GLY B O 1
ATOM 1679 N N . TYR B 2 141 ? 60.60375 101.76732 184.85307 1.000 41.03191 293 TYR B N 1
ATOM 1680 C CA . TYR B 2 141 ? 61.84805 101.02148 185.02477 1.000 41.02301 293 TYR B CA 1
ATOM 1681 C C . TYR B 2 141 ? 61.98584 100.47992 186.43981 1.000 40.67271 293 TYR B C 1
ATOM 1682 O O . TYR B 2 141 ? 62.07123 101.24556 187.40390 1.000 41.02849 293 TYR B O 1
ATOM 1691 N N . SER B 2 142 ? 62.04086 99.15769 186.56896 1.000 38.35191 294 SER B N 1
ATOM 1692 C CA . SER B 2 142 ? 62.22693 98.52012 187.86376 1.000 39.77842 294 SER B CA 1
ATOM 1693 C C . SER B 2 142 ? 63.51683 97.70972 187.86756 1.000 40.73015 294 SER B C 1
ATOM 1694 O O . SER B 2 142 ? 63.72618 96.85642 186.99366 1.000 40.10478 294 SER B O 1
ATOM 1697 N N . ARG B 2 143 ? 64.37531 97.96490 188.86064 1.000 40.72553 295 ARG B N 1
ATOM 1698 C CA . ARG B 2 143 ? 65.53337 97.09545 189.03467 1.000 41.30587 295 ARG B CA 1
ATOM 1699 C C . ARG B 2 143 ? 65.09273 95.66118 189.29544 1.000 39.94985 295 ARG B C 1
ATOM 1700 O O . ARG B 2 143 ? 65.61507 94.72585 188.68076 1.000 39.85871 295 ARG B O 1
ATOM 1708 N N . VAL B 2 144 ? 64.10335 95.47165 190.17093 1.000 39.38306 296 VAL B N 1
ATOM 1709 C CA . VAL B 2 144 ? 63.78512 94.13083 190.64720 1.000 40.73341 296 VAL B CA 1
ATOM 1710 C C . VAL B 2 144 ? 63.06745 93.32562 189.56494 1.000 40.01586 296 VAL B C 1
ATOM 1711 O O . VAL B 2 144 ? 63.31904 92.12691 189.40077 1.000 38.70873 296 VAL B O 1
ATOM 1715 N N . LEU B 2 145 ? 62.21588 93.97859 188.77112 1.000 39.86692 297 LEU B N 1
ATOM 1716 C CA . LEU B 2 145 ? 61.45569 93.25389 187.75719 1.000 40.22299 297 LEU B CA 1
ATOM 1717 C C . LEU B 2 145 ? 62.33606 92.87038 186.57397 1.000 41.00733 297 LEU B C 1
ATOM 1718 O O . LEU B 2 145 ? 62.13033 91.81637 185.95286 1.000 39.52467 297 LEU B O 1
ATOM 1723 N N . ASN B 2 146 ? 63.30516 93.73530 186.23820 1.000 41.15047 298 ASN B N 1
ATOM 1724 C CA . ASN B 2 146 ? 64.28870 93.43495 185.20148 1.000 40.39135 298 ASN B CA 1
ATOM 1725 C C . ASN B 2 146 ? 65.24095 92.33642 185.63106 1.000 40.51524 298 ASN B C 1
ATOM 1726 O O . ASN B 2 146 ? 65.70135 91.56151 184.79183 1.000 42.50517 298 ASN B O 1
ATOM 1731 N N . ALA B 2 147 ? 65.57236 92.27246 186.91982 1.000 40.50757 299 ALA B N 1
ATOM 1732 C CA . ALA B 2 147 ? 66.42479 91.19360 187.40107 1.000 43.49907 299 ALA B CA 1
ATOM 1733 C C . ALA B 2 147 ? 65.70487 89.85137 187.31463 1.000 44.31533 299 ALA B C 1
ATOM 1734 O O . ALA B 2 147 ? 66.29549 88.84852 186.90081 1.000 44.26854 299 ALA B O 1
ATOM 1736 N N . ALA B 2 148 ? 64.41618 89.82947 187.66758 1.000 43.95423 300 ALA B N 1
ATOM 1737 C CA . ALA B 2 148 ? 63.64233 88.59569 187.66935 1.000 42.80387 300 ALA B CA 1
ATOM 1738 C C . ALA B 2 148 ? 63.41926 88.07105 186.25698 1.000 43.64016 300 ALA B C 1
ATOM 1739 O O . ALA B 2 148 ? 63.60115 86.87231 186.00375 1.000 44.51995 300 ALA B O 1
ATOM 1741 N N . CYS B 2 149 ? 63.00427 88.93978 185.32489 1.000 43.02336 301 CYS B N 1
ATOM 1742 C CA . CYS B 2 149 ? 62.92428 88.50878 183.92950 1.000 43.90437 301 CYS B CA 1
ATOM 1743 C C . CYS B 2 149 ? 64.25746 87.98688 183.43378 1.000 43.88874 301 CYS B C 1
ATOM 1744 O O . CYS B 2 149 ? 64.30891 87.01429 182.67332 1.000 43.17413 301 CYS B O 1
ATOM 1747 N N . GLN B 2 150 ? 65.34745 88.62400 183.84735 1.000 44.00752 302 GLN B N 1
ATOM 1748 C CA . GLN B 2 150 ? 66.66350 88.22101 183.38095 1.000 43.17512 302 GLN B CA 1
ATOM 1749 C C . GLN B 2 150 ? 67.01942 86.83766 183.89612 1.000 44.89274 302 GLN B C 1
ATOM 1750 O O . GLN B 2 150 ? 67.39494 85.94928 183.12555 1.000 45.31816 302 GLN B O 1
ATOM 1756 N N . ARG B 2 151 ? 66.89901 86.63829 185.20241 1.000 44.33644 303 ARG B N 1
ATOM 1757 C CA . ARG B 2 151 ? 67.23918 85.35039 185.77050 1.000 45.59011 303 ARG B CA 1
ATOM 1758 C C . ARG B 2 151 ? 66.26971 84.26809 185.32840 1.000 45.72350 303 ARG B C 1
ATOM 1759 O O . ARG B 2 151 ? 66.65008 83.09834 185.28280 1.000 45.81023 303 ARG B O 1
ATOM 1767 N N . LEU B 2 152 ? 65.03618 84.62507 184.97960 1.000 45.19799 304 LEU B N 1
ATOM 1768 C CA . LEU B 2 152 ? 64.14538 83.63498 184.39045 1.000 44.17415 304 LEU B CA 1
ATOM 1769 C C . LEU B 2 152 ? 64.57576 83.29880 182.96626 1.000 44.40207 304 LEU B C 1
ATOM 1770 O O . LEU B 2 152 ? 64.40194 82.16304 182.51241 1.000 44.66854 304 LEU B O 1
ATOM 1775 N N . ALA B 2 153 ? 65.15673 84.26505 182.25021 1.000 44.38364 305 ALA B N 1
ATOM 1776 C CA . ALA B 2 153 ? 65.53301 84.01667 180.86458 1.000 44.44487 305 ALA B CA 1
ATOM 1777 C C . ALA B 2 153 ? 66.81929 83.20945 180.76961 1.000 45.95710 305 ALA B C 1
ATOM 1778 O O . ALA B 2 153 ? 66.97253 82.40293 179.84481 1.000 46.74661 305 ALA B O 1
ATOM 1780 N N . ARG B 2 154 ? 67.74988 83.40584 181.71100 1.000 47.32386 306 ARG B N 1
ATOM 1781 C CA . ARG B 2 154 ? 68.94674 82.56729 181.77832 1.000 48.38176 306 ARG B CA 1
ATOM 1782 C C . ARG B 2 154 ? 68.62354 81.15063 182.22955 1.000 47.36402 306 ARG B C 1
ATOM 1783 O O . ARG B 2 154 ? 69.47091 80.25911 182.11470 1.000 46.27148 306 ARG B O 1
ATOM 1791 N N . ALA B 2 155 ? 67.43399 80.93008 182.76584 1.000 46.36216 307 ALA B N 1
ATOM 1792 C CA . ALA B 2 155 ? 67.00043 79.57798 183.04495 1.000 45.40717 307 ALA B CA 1
ATOM 1793 C C . ALA B 2 155 ? 66.48825 78.87473 181.79727 1.000 45.17344 307 ALA B C 1
ATOM 1794 O O . ALA B 2 155 ? 66.29253 77.65687 181.83429 1.000 44.71512 307 ALA B O 1
ATOM 1796 N N . GLY B 2 156 ? 66.28436 79.60014 180.70508 1.000 45.24544 308 GLY B N 1
ATOM 1797 C CA . GLY B 2 156 ? 65.81935 79.03205 179.46123 1.000 45.13612 308 GLY B CA 1
ATOM 1798 C C . GLY B 2 156 ? 64.35825 79.30609 179.07906 1.000 44.11230 308 GLY B C 1
ATOM 1799 O O . GLY B 2 156 ? 63.82198 78.59103 178.22368 1.000 42.37139 308 GLY B O 1
ATOM 1800 N N . VAL B 2 157 ? 63.71503 80.30494 179.67301 1.000 43.01201 309 VAL B N 1
ATOM 1801 C CA . VAL B 2 157 ? 62.31599 80.60452 179.41600 1.000 42.89231 309 VAL B CA 1
ATOM 1802 C C . VAL B 2 157 ? 62.23057 81.83023 178.52262 1.000 43.28741 309 VAL B C 1
ATOM 1803 O O . VAL B 2 157 ? 62.94327 82.81579 178.74515 1.000 43.90516 309 VAL B O 1
ATOM 1807 N N . VAL B 2 158 ? 61.35417 81.78542 177.52388 1.000 42.51121 310 VAL B N 1
ATOM 1808 C CA . VAL B 2 158 ? 61.23750 82.88257 176.56956 1.000 42.97423 310 VAL B CA 1
ATOM 1809 C C . VAL B 2 158 ? 60.18137 83.86054 177.06139 1.000 42.55586 310 VAL B C 1
ATOM 1810 O O . VAL B 2 158 ? 59.01041 83.50651 177.21327 1.000 44.93883 310 VAL B O 1
ATOM 1814 N N . LEU B 2 159 ? 60.59141 85.09149 177.31861 1.000 43.98934 311 LEU B N 1
ATOM 1815 C CA . LEU B 2 159 ? 59.69365 86.12675 177.80354 1.000 42.52193 311 LEU B CA 1
ATOM 1816 C C . LEU B 2 159 ? 59.46747 87.12550 176.68265 1.000 41.29064 311 LEU B C 1
ATOM 1817 O O . LEU B 2 159 ? 60.42388 87.59249 176.05506 1.000 41.65231 311 LEU B O 1
ATOM 1822 N N . VAL B 2 160 ? 58.20621 87.42618 176.41696 1.000 41.11358 312 VAL B N 1
ATOM 1823 C CA . VAL B 2 160 ? 57.82162 88.40879 175.41621 1.000 41.47818 312 VAL B CA 1
ATOM 1824 C C . VAL B 2 160 ? 57.03185 89.49516 176.11994 1.000 41.06874 312 VAL B C 1
ATOM 1825 O O . VAL B 2 160 ? 56.16899 89.20209 176.95493 1.000 40.14688 312 VAL B O 1
ATOM 1829 N N . THR B 2 161 ? 57.34203 90.74566 175.81515 1.000 41.81236 313 THR B N 1
ATOM 1830 C CA . THR B 2 161 ? 56.73340 91.82704 176.57100 1.000 42.04079 313 THR B CA 1
ATOM 1831 C C . THR B 2 161 ? 56.27514 92.93176 175.63549 1.000 40.24096 313 THR B C 1
ATOM 1832 O O . THR B 2 161 ? 56.67259 92.99771 174.46916 1.000 41.21957 313 THR B O 1
ATOM 1836 N N . ALA B 2 162 ? 55.40549 93.78808 176.16543 1.000 43.49928 314 ALA B N 1
ATOM 1837 C CA . ALA B 2 162 ? 54.92678 94.96521 175.45219 1.000 43.00634 314 ALA B CA 1
ATOM 1838 C C . ALA B 2 162 ? 55.85580 96.14396 175.69845 1.000 40.77201 314 ALA B C 1
ATOM 1839 O O . ALA B 2 162 ? 56.35554 96.32989 176.81077 1.000 39.28194 314 ALA B O 1
ATOM 1841 N N . ALA B 2 163 ? 56.05677 96.95070 174.64870 1.000 40.87470 315 ALA B N 1
ATOM 1842 C CA . ALA B 2 163 ? 56.98214 98.08384 174.71368 1.000 40.70501 315 ALA B CA 1
ATOM 1843 C C . ALA B 2 163 ? 56.46012 99.19833 175.60805 1.000 39.93881 315 ALA B C 1
ATOM 1844 O O . ALA B 2 163 ? 57.24685 99.86208 176.29250 1.000 39.95310 315 ALA B O 1
ATOM 1846 N N . GLY B 2 164 ? 55.14513 99.42092 175.61023 1.000 40.58394 316 GLY B N 1
ATOM 1847 C CA . GLY B 2 164 ? 54.53135 100.50102 176.36247 1.000 41.56630 316 GLY B CA 1
ATOM 1848 C C . GLY B 2 164 ? 53.69341 101.42037 175.49207 1.000 41.83800 316 GLY B C 1
ATOM 1849 O O . GLY B 2 164 ? 53.97148 101.57734 174.29707 1.000 41.13220 316 GLY B O 1
ATOM 1850 N N . ASN B 2 165 ? 52.67714 102.05294 176.07949 1.000 41.66598 317 ASN B N 1
ATOM 1851 C CA . ASN B 2 165 ? 51.66904 102.79076 175.32613 1.000 42.86341 317 ASN B CA 1
ATOM 1852 C C . ASN B 2 165 ? 51.80987 104.30627 175.44621 1.000 42.76041 317 ASN B C 1
ATOM 1853 O O . ASN B 2 165 ? 50.81861 105.02817 175.34321 1.000 43.30139 317 ASN B O 1
ATOM 1858 N N . PHE B 2 166 ? 53.02439 104.81872 175.62430 1.000 42.21272 318 PHE B N 1
ATOM 1859 C CA . PHE B 2 166 ? 53.18480 106.20137 176.05549 1.000 42.58995 318 PHE B CA 1
ATOM 1860 C C . PHE B 2 166 ? 53.98490 107.06501 175.08690 1.000 42.62025 318 PHE B C 1
ATOM 1861 O O . PHE B 2 166 ? 54.36852 108.17707 175.45264 1.000 42.42881 318 PHE B O 1
ATOM 1869 N N . ARG B 2 167 ? 54.22505 106.59602 173.86252 1.000 42.87920 319 ARG B N 1
ATOM 1870 C CA . ARG B 2 167 ? 54.97050 107.34653 172.84202 1.000 43.12144 319 ARG B CA 1
ATOM 1871 C C . ARG B 2 167 ? 56.33949 107.79098 173.35279 1.000 42.29815 319 ARG B C 1
ATOM 1872 O O . ARG B 2 167 ? 56.79819 108.90709 173.11156 1.000 41.40098 319 ARG B O 1
ATOM 1880 N N . ASP B 2 168 ? 57.01140 106.88061 174.03210 1.000 41.63978 320 ASP B N 1
ATOM 1881 C CA . ASP B 2 168 ? 58.16915 107.20912 174.82727 1.000 41.10638 320 ASP B CA 1
ATOM 1882 C C . ASP B 2 168 ? 59.28866 106.24072 174.48526 1.000 40.44081 320 ASP B C 1
ATOM 1883 O O . ASP B 2 168 ? 59.17101 105.40292 173.58480 1.000 40.76508 320 ASP B O 1
ATOM 1888 N N . ASP B 2 169 ? 60.38836 106.37655 175.21088 1.000 40.71698 321 ASP B N 1
ATOM 1889 C CA . ASP B 2 169 ? 61.49269 105.43856 175.12060 1.000 40.58259 321 ASP B CA 1
ATOM 1890 C C . ASP B 2 169 ? 61.17642 104.24378 176.00914 1.000 39.77489 321 ASP B C 1
ATOM 1891 O O . ASP B 2 169 ? 60.96906 104.39795 177.21739 1.000 40.52238 321 ASP B O 1
ATOM 1896 N N . ALA B 2 170 ? 61.12237 103.05513 175.41277 1.000 39.69038 322 ALA B N 1
ATOM 1897 C CA . ALA B 2 170 ? 60.74462 101.87483 176.17825 1.000 39.62659 322 ALA B CA 1
ATOM 1898 C C . ALA B 2 170 ? 61.77450 101.51360 177.23989 1.000 39.26160 322 ALA B C 1
ATOM 1899 O O . ALA B 2 170 ? 61.45427 100.76142 178.16590 1.000 39.14362 322 ALA B O 1
ATOM 1901 N N . CYS B 2 171 ? 62.99709 102.03410 177.14420 1.000 40.99418 323 CYS B N 1
ATOM 1902 C CA . CYS B 2 171 ? 63.97992 101.75811 178.18754 1.000 41.03731 323 CYS B CA 1
ATOM 1903 C C . CYS B 2 171 ? 63.58284 102.32817 179.54052 1.000 40.54624 323 CYS B C 1
ATOM 1904 O O . CYS B 2 171 ? 64.16200 101.92198 180.55244 1.000 40.06284 323 CYS B O 1
ATOM 1907 N N . LEU B 2 172 ? 62.61691 103.24681 179.58770 1.000 39.77499 324 LEU B N 1
ATOM 1908 C CA . LEU B 2 172 ? 62.16481 103.84503 180.83382 1.000 39.40095 324 LEU B CA 1
ATOM 1909 C C . LEU B 2 172 ? 61.03289 103.05443 181.48317 1.000 40.32382 324 LEU B C 1
ATOM 1910 O O . LEU B 2 172 ? 60.30819 103.59741 182.32699 1.000 39.14503 324 LEU B O 1
ATOM 1915 N N . TYR B 2 173 ? 60.85979 101.78854 181.10549 1.000 40.45385 325 TYR B N 1
ATOM 1916 C CA . TYR B 2 173 ? 59.70327 101.02037 181.53416 1.000 40.48303 325 TYR B CA 1
ATOM 1917 C C . TYR B 2 173 ? 60.10646 99.57297 181.73627 1.000 39.47836 325 TYR B C 1
ATOM 1918 O O . TYR B 2 173 ? 61.09883 99.10429 181.18299 1.000 40.95480 325 TYR B O 1
ATOM 1927 N N . SER B 2 174 ? 59.31798 98.86113 182.52555 1.000 38.86177 326 SER B N 1
ATOM 1928 C CA . SER B 2 174 ? 59.63533 97.46864 182.77241 1.000 39.69852 326 SER B CA 1
ATOM 1929 C C . SER B 2 174 ? 58.40767 96.59844 182.54972 1.000 39.61929 326 SER B C 1
ATOM 1930 O O . SER B 2 174 ? 57.27729 97.04120 182.77092 1.000 38.92176 326 SER B O 1
ATOM 1933 N N . PRO B 2 175 ? 58.59765 95.35550 182.08385 1.000 39.55742 327 PRO B N 1
ATOM 1934 C CA . PRO B 2 175 ? 59.88441 94.74100 181.76295 1.000 39.16253 327 PRO B CA 1
ATOM 1935 C C . PRO B 2 175 ? 60.39562 95.10182 180.37577 1.000 40.43936 327 PRO B C 1
ATOM 1936 O O . PRO B 2 175 ? 61.34973 94.47092 179.91106 1.000 40.24135 327 PRO B O 1
ATOM 1940 N N . ALA B 2 176 ? 59.77960 96.08990 179.71919 1.000 39.78118 328 ALA B N 1
ATOM 1941 C CA . ALA B 2 176 ? 60.20619 96.44549 178.36734 1.000 40.69321 328 ALA B CA 1
ATOM 1942 C C . ALA B 2 176 ? 61.71980 96.64722 178.29240 1.000 41.83278 328 ALA B C 1
ATOM 1943 O O . ALA B 2 176 ? 62.37181 96.17262 177.35424 1.000 42.08276 328 ALA B O 1
ATOM 1945 N N . SER B 2 177 ? 62.30464 97.31185 179.28732 1.000 39.96942 329 SER B N 1
ATOM 1946 C CA . SER B 2 177 ? 63.73958 97.55969 179.25135 1.000 41.09449 329 SER B CA 1
ATOM 1947 C C . SER B 2 177 ? 64.56859 96.36493 179.70471 1.000 41.31121 329 SER B C 1
ATOM 1948 O O . SER B 2 177 ? 65.80125 96.45470 179.68476 1.000 40.40314 329 SER B O 1
ATOM 1951 N N . ALA B 2 178 ? 63.93838 95.25032 180.07640 1.000 40.52865 330 ALA B N 1
ATOM 1952 C CA . ALA B 2 178 ? 64.66361 94.16443 180.71844 1.000 39.97306 330 ALA B CA 1
ATOM 1953 C C . ALA B 2 178 ? 65.68871 93.52624 179.77887 1.000 39.64850 330 ALA B C 1
ATOM 1954 O O . ALA B 2 178 ? 65.47258 93.43462 178.56227 1.000 40.05534 330 ALA B O 1
ATOM 1956 N N . PRO B 2 179 ? 66.81253 93.06116 180.33266 1.000 41.89383 331 PRO B N 1
ATOM 1957 C CA . PRO B 2 179 ? 67.75584 92.25512 179.54487 1.000 43.81788 331 PRO B CA 1
ATOM 1958 C C . PRO B 2 179 ? 67.15191 90.89059 179.25325 1.000 44.54220 331 PRO B C 1
ATOM 1959 O O . PRO B 2 179 ? 66.63452 90.22449 180.15543 1.000 43.34579 331 PRO B O 1
ATOM 1963 N N . GLU B 2 180 ? 67.20733 90.49211 177.98303 1.000 43.03109 332 GLU B N 1
ATOM 1964 C CA . GLU B 2 180 ? 66.88719 89.13064 177.57064 1.000 43.77345 332 GLU B CA 1
ATOM 1965 C C . GLU B 2 180 ? 65.38099 88.91101 177.51054 1.000 41.70299 332 GLU B C 1
ATOM 1966 O O . GLU B 2 180 ? 64.90370 87.78118 177.64414 1.000 42.47678 332 GLU B O 1
ATOM 1972 N N . VAL B 2 181 ? 64.61529 89.96969 177.31615 1.000 42.32732 333 VAL B N 1
ATOM 1973 C CA . VAL B 2 181 ? 63.20646 89.83700 176.98640 1.000 43.10396 333 VAL B CA 1
ATOM 1974 C C . VAL B 2 181 ? 62.98824 90.48503 175.63231 1.000 43.08546 333 VAL B C 1
ATOM 1975 O O . VAL B 2 181 ? 63.58477 91.52414 175.31693 1.000 43.82425 333 VAL B O 1
ATOM 1979 N N . ILE B 2 182 ? 62.16951 89.83289 174.81640 1.000 42.82083 334 ILE B N 1
ATOM 1980 C CA . ILE B 2 182 ? 61.73089 90.39476 173.54720 1.000 42.73481 334 ILE B CA 1
ATOM 1981 C C . ILE B 2 182 ? 60.70810 91.47744 173.85430 1.000 41.48378 334 ILE B C 1
ATOM 1982 O O . ILE B 2 182 ? 59.64723 91.19051 174.41273 1.000 41.42660 334 ILE B O 1
ATOM 1987 N N . THR B 2 183 ? 61.02675 92.71763 173.48648 1.000 43.36307 335 THR B N 1
ATOM 1988 C CA . THR B 2 183 ? 60.13977 93.86418 173.65749 1.000 42.16946 335 THR B CA 1
ATOM 1989 C C . THR B 2 183 ? 59.53262 94.26049 172.31614 1.000 42.50346 335 THR B C 1
ATOM 1990 O O . THR B 2 183 ? 60.25977 94.45983 171.33550 1.000 42.03454 335 THR B O 1
ATOM 1994 N N . VAL B 2 184 ? 58.20725 94.39007 172.27729 1.000 40.65547 336 VAL B N 1
ATOM 1995 C CA . VAL B 2 184 ? 57.47017 94.56465 171.02834 1.000 40.89908 336 VAL B CA 1
ATOM 1996 C C . VAL B 2 184 ? 56.64378 95.84864 171.07573 1.000 40.98623 336 VAL B C 1
ATOM 1997 O O . VAL B 2 184 ? 55.82156 96.03832 171.98101 1.000 39.00085 336 VAL B O 1
ATOM 2001 N N . GLY B 2 185 ? 56.85247 96.71822 170.08693 1.000 40.81715 337 GLY B N 1
ATOM 2002 C CA . GLY B 2 185 ? 56.00092 97.86549 169.87550 1.000 40.40954 337 GLY B CA 1
ATOM 2003 C C . GLY B 2 185 ? 54.93745 97.57097 168.82625 1.000 40.96771 337 GLY B C 1
ATOM 2004 O O . GLY B 2 185 ? 54.98106 96.57347 168.11596 1.000 42.37021 337 GLY B O 1
ATOM 2005 N N . ALA B 2 186 ? 53.97055 98.47211 168.72980 1.000 41.20709 338 ALA B N 1
ATOM 2006 C CA . ALA B 2 186 ? 52.80834 98.24581 167.88837 1.000 41.98058 338 ALA B CA 1
ATOM 2007 C C . ALA B 2 186 ? 52.89931 99.02424 166.57765 1.000 42.31212 338 ALA B C 1
ATOM 2008 O O . ALA B 2 186 ? 53.50621 100.09349 166.50730 1.000 42.86685 338 ALA B O 1
ATOM 2010 N N . THR B 2 187 ? 52.28401 98.47217 165.53265 1.000 43.88229 339 THR B N 1
ATOM 2011 C CA . THR B 2 187 ? 52.06747 99.18522 164.27986 1.000 44.08389 339 THR B CA 1
ATOM 2012 C C . THR B 2 187 ? 50.66246 98.87774 163.77039 1.000 45.10252 339 THR B C 1
ATOM 2013 O O . THR B 2 187 ? 50.06335 97.85648 164.12416 1.000 44.73668 339 THR B O 1
ATOM 2017 N N . ASN B 2 188 ? 50.14057 99.77806 162.92952 1.000 46.12233 340 ASN B N 1
ATOM 2018 C CA . ASN B 2 188 ? 48.78547 99.67227 162.40704 1.000 47.03086 340 ASN B CA 1
ATOM 2019 C C . ASN B 2 188 ? 48.80004 99.18158 160.96265 1.000 46.42194 340 ASN B C 1
ATOM 2020 O O . ASN B 2 188 ? 49.84156 98.83408 160.40135 1.000 45.56179 340 ASN B O 1
ATOM 2025 N N . ALA B 2 189 ? 47.61238 99.17572 160.35300 1.000 46.80672 341 ALA B N 1
ATOM 2026 C CA . ALA B 2 189 ? 47.40976 98.53501 159.06238 1.000 46.41689 341 ALA B CA 1
ATOM 2027 C C . ALA B 2 189 ? 48.09732 99.26000 157.91398 1.000 45.73160 341 ALA B C 1
ATOM 2028 O O . ALA B 2 189 ? 48.17751 98.69673 156.81884 1.000 45.72159 341 ALA B O 1
ATOM 2030 N N . GLN B 2 190 ? 48.59610 100.47647 158.12640 1.000 45.70149 342 GLN B N 1
ATOM 2031 C CA . GLN B 2 190 ? 49.40919 101.17192 157.13722 1.000 45.18191 342 GLN B CA 1
ATOM 2032 C C . GLN B 2 190 ? 50.88521 101.18947 157.51162 1.000 45.24778 342 GLN B C 1
ATOM 2033 O O . GLN B 2 190 ? 51.59680 102.14121 157.15763 1.000 45.51103 342 GLN B O 1
ATOM 2039 N N . ASP B 2 191 ? 51.34371 100.16835 158.24228 1.000 44.96922 343 ASP B N 1
ATOM 2040 C CA . ASP B 2 191 ? 52.75651 99.98671 158.57457 1.000 44.21081 343 ASP B CA 1
ATOM 2041 C C . ASP B 2 191 ? 53.36356 101.26182 159.16615 1.000 45.24185 343 ASP B C 1
ATOM 2042 O O . ASP B 2 191 ? 54.49037 101.65049 158.85368 1.000 45.52511 343 ASP B O 1
ATOM 2047 N N . GLN B 2 192 ? 52.60409 101.92770 160.02979 1.000 45.64350 344 GLN B N 1
ATOM 2048 C CA . GLN B 2 192 ? 53.12286 103.09663 160.71176 1.000 45.62203 344 GLN B CA 1
ATOM 2049 C C . GLN B 2 192 ? 52.90447 102.95558 162.21598 1.000 45.42865 344 GLN B C 1
ATOM 2050 O O . GLN B 2 192 ? 52.01142 102.22053 162.64829 1.000 44.48719 344 GLN B O 1
ATOM 2056 N N . PRO B 2 193 ? 53.72801 103.62313 163.02853 1.000 44.44142 345 PRO B N 1
ATOM 2057 C CA . PRO B 2 193 ? 53.60914 103.47502 164.48806 1.000 44.23433 345 PRO B CA 1
ATOM 2058 C C . PRO B 2 193 ? 52.26697 103.95921 165.01124 1.000 44.24180 345 PRO B C 1
ATOM 2059 O O . PRO B 2 193 ? 51.79689 105.05292 164.67612 1.000 43.64896 345 PRO B O 1
ATOM 2063 N N . VAL B 2 194 ? 51.65853 103.13829 165.86276 1.000 43.92482 346 VAL B N 1
ATOM 2064 C CA . VAL B 2 194 ? 50.42630 103.54936 166.51481 1.000 44.20714 346 VAL B CA 1
ATOM 2065 C C . VAL B 2 194 ? 50.69542 104.78831 167.35186 1.000 44.31873 346 VAL B C 1
ATOM 2066 O O . VAL B 2 194 ? 51.51069 104.76288 168.28169 1.000 43.31108 346 VAL B O 1
ATOM 2070 N N . THR B 2 195 ? 50.01764 105.88326 167.01770 1.000 44.66607 347 THR B N 1
ATOM 2071 C CA . THR B 2 195 ? 50.08530 107.11945 167.78512 1.000 44.66291 347 THR B CA 1
ATOM 2072 C C . THR B 2 195 ? 48.67396 107.67006 167.92033 1.000 45.54005 347 THR B C 1
ATOM 2073 O O . THR B 2 195 ? 47.89702 107.62673 166.96303 1.000 45.89074 347 THR B O 1
ATOM 2077 N N . LEU B 2 196 ? 48.34060 108.16295 169.12380 1.000 45.05786 348 LEU B N 1
ATOM 2078 C CA . LEU B 2 196 ? 47.01199 108.71529 169.43553 1.000 45.25302 348 LEU B CA 1
ATOM 2079 C C . LEU B 2 196 ? 47.19315 109.86834 170.42389 1.000 44.59858 348 LEU B C 1
ATOM 2080 O O . LEU B 2 196 ? 47.17241 109.66026 171.64069 1.000 44.96743 348 LEU B O 1
ATOM 2085 N N . GLY B 2 197 ? 47.35510 111.08296 169.89340 1.000 44.92014 349 GLY B N 1
ATOM 2086 C CA . GLY B 2 197 ? 47.65737 112.21624 170.75348 1.000 43.87733 349 GLY B CA 1
ATOM 2087 C C . GLY B 2 197 ? 49.01448 112.03395 171.40199 1.000 43.93963 349 GLY B C 1
ATOM 2088 O O . GLY B 2 197 ? 50.00263 111.68180 170.74584 1.000 44.67225 349 GLY B O 1
ATOM 2089 N N . THR B 2 198 ? 49.07048 112.27596 172.71343 1.000 44.85459 350 THR B N 1
ATOM 2090 C CA . THR B 2 198 ? 50.27987 112.00935 173.48717 1.000 45.90577 350 THR B CA 1
ATOM 2091 C C . THR B 2 198 ? 50.47549 110.52589 173.78546 1.000 45.51092 350 THR B C 1
ATOM 2092 O O . THR B 2 198 ? 51.52158 110.15363 174.32692 1.000 45.65943 350 THR B O 1
ATOM 2096 N N . LEU B 2 199 ? 49.50009 109.67974 173.48094 1.000 44.02312 351 LEU B N 1
ATOM 2097 C CA . LEU B 2 199 ? 49.66476 108.24402 173.61627 1.000 43.81764 351 LEU B CA 1
ATOM 2098 C C . LEU B 2 199 ? 50.10876 107.63829 172.28928 1.000 44.11480 351 LEU B C 1
ATOM 2099 O O . LEU B 2 199 ? 49.98828 108.25482 171.22720 1.000 43.40202 351 LEU B O 1
ATOM 2104 N N . GLY B 2 200 ? 50.62856 106.42295 172.36843 1.000 43.46075 352 GLY B N 1
ATOM 2105 C CA . GLY B 2 200 ? 51.12440 105.70256 171.20713 1.000 42.87924 352 GLY B CA 1
ATOM 2106 C C . GLY B 2 200 ? 52.22078 104.73444 171.60532 1.000 42.89334 352 GLY B C 1
ATOM 2107 O O . GLY B 2 200 ? 52.59068 104.62451 172.77319 1.000 42.45582 352 GLY B O 1
ATOM 2108 N N . THR B 2 201 ? 52.72599 103.99402 170.60893 1.000 42.04499 353 THR B N 1
ATOM 2109 C CA . THR B 2 201 ? 53.72679 102.97126 170.90207 1.000 41.22671 353 THR B CA 1
ATOM 2110 C C . THR B 2 201 ? 55.02779 103.60008 171.38329 1.000 41.83819 353 THR B C 1
ATOM 2111 O O . THR B 2 201 ? 55.38115 104.72559 171.01410 1.000 41.46655 353 THR B O 1
ATOM 2115 N N . ASN B 2 202 ? 55.72586 102.85807 172.23722 1.000 41.98058 354 ASN B N 1
ATOM 2116 C CA . ASN B 2 202 ? 57.06091 103.20776 172.66965 1.000 40.62893 354 ASN B CA 1
ATOM 2117 C C . ASN B 2 202 ? 58.06853 102.77883 171.61574 1.000 42.03433 354 ASN B C 1
ATOM 2118 O O . ASN B 2 202 ? 57.74924 102.04171 170.67951 1.000 41.44382 354 ASN B O 1
ATOM 2123 N N . PHE B 2 203 ? 59.30307 103.24861 171.77688 1.000 41.60897 355 PHE B N 1
ATOM 2124 C CA . PHE B 2 203 ? 60.31959 103.06766 170.75914 1.000 42.70136 355 PHE B CA 1
ATOM 2125 C C . PHE B 2 203 ? 61.68149 103.03766 171.43368 1.000 43.07201 355 PHE B C 1
ATOM 2126 O O . PHE B 2 203 ? 61.79381 103.15584 172.65767 1.000 41.49970 355 PHE B O 1
ATOM 2134 N N . GLY B 2 204 ? 62.72031 102.88104 170.62641 1.000 43.99068 356 GLY B N 1
ATOM 2135 C CA . GLY B 2 204 ? 64.08092 103.01968 171.09177 1.000 45.03055 356 GLY B CA 1
ATOM 2136 C C . GLY B 2 204 ? 64.85411 101.71491 171.01411 1.000 45.25184 356 GLY B C 1
ATOM 2137 O O . GLY B 2 204 ? 64.37006 100.69409 170.53929 1.000 44.20617 356 GLY B O 1
ATOM 2138 N N . ARG B 2 205 ? 66.09033 101.79204 171.50793 1.000 45.26198 357 ARG B N 1
ATOM 2139 C CA . ARG B 2 205 ? 67.01171 100.66464 171.45872 1.000 46.35580 357 ARG B CA 1
ATOM 2140 C C . ARG B 2 205 ? 66.51454 99.46460 172.25976 1.000 45.23815 357 ARG B C 1
ATOM 2141 O O . ARG B 2 205 ? 66.99101 98.34653 172.03558 1.000 44.57400 357 ARG B O 1
ATOM 2149 N N . CYS B 2 206 ? 65.57403 99.66630 173.18566 1.000 45.94944 358 CYS B N 1
ATOM 2150 C CA . CYS B 2 206 ? 65.02201 98.57557 173.98156 1.000 45.46180 358 CYS B CA 1
ATOM 2151 C C . CYS B 2 206 ? 63.84650 97.87934 173.31178 1.000 44.22998 358 CYS B C 1
ATOM 2152 O O . CYS B 2 206 ? 63.32197 96.91196 173.86748 1.000 45.04771 358 CYS B O 1
ATOM 2155 N N . VAL B 2 207 ? 63.41172 98.35520 172.15767 1.000 44.18971 359 VAL B N 1
ATOM 2156 C CA . VAL B 2 207 ? 62.37227 97.69950 171.37840 1.000 42.46064 359 VAL B CA 1
ATOM 2157 C C . VAL B 2 207 ? 63.05294 96.79740 170.36322 1.000 42.10413 359 VAL B C 1
ATOM 2158 O O . VAL B 2 207 ? 63.91615 97.24455 169.59974 1.000 43.04372 359 VAL B O 1
ATOM 2162 N N . ASP B 2 208 ? 62.69156 95.51787 170.37461 1.000 43.68166 360 ASP B N 1
ATOM 2163 C CA . ASP B 2 208 ? 63.35271 94.54480 169.51659 1.000 43.08223 360 ASP B CA 1
ATOM 2164 C C . ASP B 2 208 ? 62.72721 94.49879 168.13304 1.000 42.49848 360 ASP B C 1
ATOM 2165 O O . ASP B 2 208 ? 63.44536 94.36183 167.13426 1.000 42.52363 360 ASP B O 1
ATOM 2170 N N . LEU B 2 209 ? 61.40924 94.65603 168.05977 1.000 41.80254 361 LEU B N 1
ATOM 2171 C CA . LEU B 2 209 ? 60.69113 94.67640 166.79311 1.000 41.97864 361 LEU B 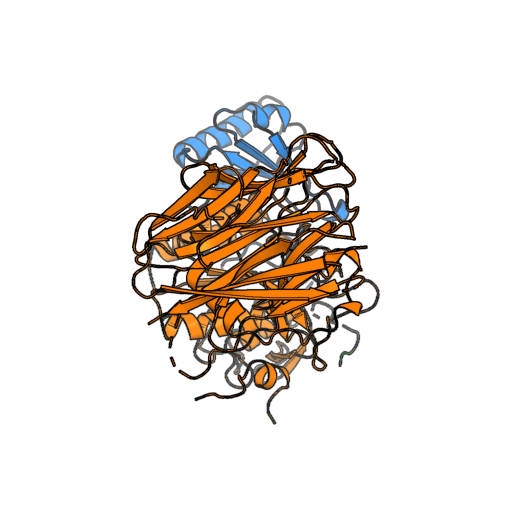CA 1
ATOM 2172 C C . LEU B 2 209 ? 59.27659 95.18598 167.04130 1.000 42.11532 361 LEU B C 1
ATOM 2173 O O . LEU B 2 209 ? 58.85162 95.38950 168.18317 1.000 40.44946 361 LEU B O 1
ATOM 2178 N N . PHE B 2 210 ? 58.56083 95.40356 165.94533 1.000 42.52999 362 PHE B N 1
ATOM 2179 C CA . PHE B 2 210 ? 57.17783 95.83861 165.96292 1.000 42.52344 362 PHE B CA 1
ATOM 2180 C C . PHE B 2 210 ? 56.28811 94.73596 165.41823 1.000 43.26901 362 PHE B C 1
ATOM 2181 O O . PHE B 2 210 ? 56.73379 93.86734 164.66454 1.000 42.57445 362 PHE B O 1
ATOM 2189 N N . ALA B 2 211 ? 55.01867 94.78545 165.80451 1.000 42.20348 363 ALA B N 1
ATOM 2190 C CA . ALA B 2 211 ? 54.04213 93.81632 165.34700 1.000 42.21199 363 ALA B CA 1
ATOM 2191 C C . ALA B 2 211 ? 52.68868 94.49997 165.24557 1.000 43.05501 363 ALA B C 1
ATOM 2192 O O . ALA B 2 211 ? 52.45798 95.50547 165.92372 1.000 43.50952 363 ALA B O 1
ATOM 2194 N N . PRO B 2 212 ? 51.77871 93.97780 164.41001 1.000 44.00007 364 PRO B N 1
ATOM 2195 C CA . PRO B 2 212 ? 50.39307 94.47160 164.40119 1.000 44.42102 364 PRO B CA 1
ATOM 2196 C C . PRO B 2 212 ? 49.79729 94.66732 165.78267 1.000 44.62885 364 PRO B C 1
ATOM 2197 O O . PRO B 2 212 ? 49.73682 93.72461 166.58046 1.000 42.16326 364 PRO B O 1
ATOM 2201 N N . GLY B 2 213 ? 49.34829 95.89544 166.06293 1.000 44.99687 365 GLY B N 1
ATOM 2202 C CA . GLY B 2 213 ? 48.83942 96.23414 167.37662 1.000 43.87297 365 GLY B CA 1
ATOM 2203 C C . GLY B 2 213 ? 47.73504 97.27051 167.41052 1.000 45.27619 365 GLY B C 1
ATOM 2204 O O . GLY B 2 213 ? 47.30501 97.67142 168.49438 1.000 45.39525 365 GLY B O 1
ATOM 2205 N N . GLU B 2 214 ? 47.27085 97.73294 166.25595 1.000 46.16603 366 GLU B N 1
ATOM 2206 C CA . GLU B 2 214 ? 46.12632 98.63201 166.19340 1.000 47.55085 366 GLU B CA 1
ATOM 2207 C C . GLU B 2 214 ? 45.02278 97.96897 165.38524 1.000 48.23482 366 GLU B C 1
ATOM 2208 O O . GLU B 2 214 ? 45.28254 97.43271 164.30158 1.000 48.03953 366 GLU B O 1
ATOM 2214 N N . ASP B 2 215 ? 43.79751 97.99888 165.91590 1.000 49.23976 367 ASP B N 1
ATOM 2215 C CA . ASP B 2 215 ? 42.64740 97.40997 165.23484 1.000 50.71949 367 ASP B CA 1
ATOM 2216 C C . ASP B 2 215 ? 42.82697 95.89671 165.11096 1.000 49.21487 367 ASP B C 1
ATOM 2217 O O . ASP B 2 215 ? 42.74962 95.32041 164.02312 1.000 49.56441 367 ASP B O 1
ATOM 2222 N N . ILE B 2 216 ? 43.09437 95.25298 166.24564 1.000 48.99391 368 ILE B N 1
ATOM 2223 C CA . ILE B 2 216 ? 43.32957 93.81213 166.30704 1.000 48.83573 368 ILE B CA 1
ATOM 2224 C C . ILE B 2 216 ? 42.05600 93.13731 166.80821 1.000 49.92762 368 ILE B C 1
ATOM 2225 O O . ILE B 2 216 ? 41.61946 93.38318 167.93865 1.000 50.44600 368 ILE B O 1
ATOM 2230 N N . ILE B 2 217 ? 41.46415 92.27622 165.97674 1.000 51.95745 369 ILE B N 1
ATOM 2231 C CA . ILE B 2 217 ? 40.19488 91.62223 166.29584 1.000 53.16510 369 ILE B CA 1
ATOM 2232 C C . ILE B 2 217 ? 40.45113 90.37009 167.13458 1.000 54.00623 369 ILE B C 1
ATOM 2233 O O . ILE B 2 217 ? 41.27257 89.51470 166.77998 1.000 54.84080 369 ILE B O 1
ATOM 2238 N N . GLY B 2 218 ? 39.76150 90.26211 168.26475 1.000 54.05562 370 GLY B N 1
ATOM 2239 C CA . GLY B 2 218 ? 39.95664 89.11457 169.12358 1.000 54.21182 370 GLY B CA 1
ATOM 2240 C C . GLY B 2 218 ? 38.73686 88.80855 169.96301 1.000 54.14978 370 GLY B C 1
ATOM 2241 O O . GLY B 2 218 ? 37.70239 89.46699 169.86164 1.000 55.13793 370 GLY B O 1
ATOM 2242 N N . ALA B 2 219 ? 38.88739 87.80035 170.81672 1.000 54.39288 371 ALA B N 1
ATOM 2243 C CA . ALA B 2 219 ? 37.78320 87.28221 171.61614 1.000 55.67074 371 ALA B CA 1
ATOM 2244 C C . ALA B 2 219 ? 37.32463 88.29842 172.65925 1.000 55.12004 371 ALA B C 1
ATOM 2245 O O . ALA B 2 219 ? 38.11683 88.75112 173.49144 1.000 54.01374 371 ALA B O 1
ATOM 2247 N N . SER B 2 220 ? 36.03994 88.64110 172.63008 1.000 55.78835 372 SER B N 1
ATOM 2248 C CA . SER B 2 220 ? 35.49364 89.68084 173.49058 1.000 55.94169 372 SER B CA 1
ATOM 2249 C C . SER B 2 220 ? 34.78117 89.04744 174.67551 1.000 56.95170 372 SER B C 1
ATOM 2250 O O . SER B 2 220 ? 33.91882 88.18030 174.49865 1.000 58.24049 372 SER B O 1
ATOM 2253 N N . SER B 2 221 ? 35.11398 89.51091 175.87783 1.000 55.74503 373 SER B N 1
ATOM 2254 C CA . SER B 2 221 ? 34.59349 88.90772 177.09580 1.000 55.63547 373 SER B CA 1
ATOM 2255 C C . SER B 2 221 ? 33.11453 89.20424 177.31231 1.000 58.05568 373 SER B C 1
ATOM 2256 O O . SER B 2 221 ? 32.58656 88.94143 178.39787 1.000 58.33179 373 SER B O 1
ATOM 2259 N N . ASP B 2 222 ? 32.43168 89.74607 176.29943 1.000 58.86272 374 ASP B N 1
ATOM 2260 C CA . ASP B 2 222 ? 31.00382 90.02373 176.44273 1.000 58.04065 374 ASP B CA 1
ATOM 2261 C C . ASP B 2 222 ? 30.16441 88.75173 176.34304 1.000 60.28096 374 ASP B C 1
ATOM 2262 O O . ASP B 2 222 ? 29.23511 88.55449 177.13340 1.000 62.82861 374 ASP B O 1
ATOM 2267 N N . CYS B 2 223 ? 30.46703 87.88458 175.37622 1.000 61.25110 375 CYS B N 1
ATOM 2268 C CA . CYS B 2 223 ? 29.77877 86.61113 175.19889 1.000 60.87657 375 CYS B CA 1
ATOM 2269 C C . CYS B 2 223 ? 30.81484 85.52975 174.96283 1.000 60.81767 375 CYS B C 1
ATOM 2270 O O . CYS B 2 223 ? 32.00239 85.80424 174.78302 1.000 60.55202 375 CYS B O 1
ATOM 2273 N N . SER B 2 224 ? 30.34166 84.28862 174.91905 1.000 59.45995 376 SER B N 1
ATOM 2274 C CA . SER B 2 224 ? 31.20862 83.16766 174.59743 1.000 59.32912 376 SER B CA 1
ATOM 2275 C C . SER B 2 224 ? 31.54577 83.10218 173.11877 1.000 60.19708 376 SER B C 1
ATOM 2276 O O . SER B 2 224 ? 32.41638 82.31640 172.73345 1.000 59.94104 376 SER B O 1
ATOM 2279 N N . THR B 2 225 ? 30.88043 83.90244 172.29054 1.000 61.09701 377 THR B N 1
ATOM 2280 C CA . THR B 2 225 ? 31.04253 83.84874 170.84777 1.000 61.40485 377 THR B CA 1
ATOM 2281 C C . THR B 2 225 ? 31.46223 85.17685 170.23898 1.000 62.03332 377 THR B C 1
ATOM 2282 O O . THR B 2 225 ? 31.85143 85.20689 169.06779 1.000 61.33196 377 THR B O 1
ATOM 2286 N N . CYS B 2 226 ? 31.42436 86.25993 171.00121 1.000 62.25240 378 CYS B N 1
ATOM 2287 C CA . CYS B 2 226 ? 31.54859 87.60493 170.46568 1.000 62.17657 378 CYS B CA 1
ATOM 2288 C C . CYS B 2 226 ? 33.00192 88.02505 170.31244 1.000 60.08490 378 CYS B C 1
ATOM 2289 O O . CYS B 2 226 ? 33.91153 87.47332 170.93241 1.000 59.35416 378 CYS B O 1
ATOM 2292 N N . PHE B 2 227 ? 33.19853 89.04721 169.48105 1.000 60.14241 379 PHE B N 1
ATOM 2293 C CA . PHE B 2 227 ? 34.50824 89.56443 169.12422 1.000 58.81619 379 PHE B CA 1
ATOM 2294 C C . PHE B 2 227 ? 34.53860 91.07374 169.31573 1.000 59.03450 379 PHE B C 1
ATOM 2295 O O . PHE B 2 227 ? 33.51797 91.75806 169.20044 1.000 60.43677 379 PHE B O 1
ATOM 2303 N N . VAL B 2 228 ? 35.73824 91.58972 169.57323 1.000 56.63309 380 VAL B N 1
ATOM 2304 C CA . VAL B 2 228 ? 35.96680 93.01617 169.74634 1.000 56.19031 380 VAL B CA 1
ATOM 2305 C C . VAL B 2 228 ? 37.27556 93.36049 169.05264 1.000 54.98799 380 VAL B C 1
ATOM 2306 O O . VAL B 2 228 ? 38.10187 92.49159 168.78217 1.000 54.25771 380 VAL B O 1
ATOM 2310 N N . SER B 2 229 ? 37.45461 94.64046 168.74588 1.000 54.95820 381 SER B N 1
ATOM 2311 C CA . SER B 2 229 ? 38.70788 95.14603 168.20241 1.000 53.02109 381 SER B CA 1
ATOM 2312 C C . SER B 2 229 ? 39.40990 95.99714 169.25090 1.000 51.85210 381 SER B C 1
ATOM 2313 O O . SER B 2 229 ? 38.82646 96.95235 169.77335 1.000 51.77837 381 SER B O 1
ATOM 2316 N N . GLN B 2 230 ? 40.65510 95.64490 169.55949 1.000 50.67407 382 GLN B N 1
ATOM 2317 C CA . GLN B 2 230 ? 41.42815 96.31221 170.59623 1.000 49.84312 382 GLN B CA 1
ATOM 2318 C C . GLN B 2 230 ? 42.78488 96.73467 170.04249 1.000 47.94240 382 GLN B C 1
ATOM 2319 O O . GLN B 2 230 ? 43.22544 96.27839 168.98531 1.000 47.71603 382 GLN B O 1
ATOM 2325 N N . SER B 2 231 ? 43.44868 97.62105 170.78028 1.000 48.51290 383 SER B N 1
ATOM 2326 C CA . SER B 2 231 ? 44.70842 98.22116 170.36541 1.000 46.53336 383 SER B CA 1
ATOM 2327 C C . SER B 2 231 ? 45.64931 98.25942 171.55508 1.000 44.20111 383 SER B C 1
ATOM 2328 O O . SER B 2 231 ? 45.22098 98.54480 172.67536 1.000 46.08706 383 SER B O 1
ATOM 2331 N N . GLY B 2 232 ? 46.92831 97.99852 171.31467 1.000 44.83479 384 GLY B N 1
ATOM 2332 C CA . GLY B 2 232 ? 47.88223 98.06226 172.40374 1.000 43.19687 384 GLY B CA 1
ATOM 2333 C C . GLY B 2 232 ? 49.20264 97.42787 172.05291 1.000 41.42609 384 GLY B C 1
ATOM 2334 O O . GLY B 2 232 ? 49.27107 96.62646 171.11644 1.000 40.77088 384 GLY B O 1
ATOM 2335 N N . THR B 2 233 ? 50.26748 97.79011 172.77618 1.000 42.36827 385 THR B N 1
ATOM 2336 C CA . THR B 2 233 ? 51.54183 97.12447 172.54249 1.000 41.18717 385 THR B CA 1
ATOM 2337 C C . THR B 2 233 ? 51.51649 95.70193 173.07465 1.000 41.18485 385 THR B C 1
ATOM 2338 O O . THR B 2 233 ? 52.34334 94.87889 172.66185 1.000 41.30699 385 THR B O 1
ATOM 2342 N N . SER B 2 234 ? 50.56921 95.38643 173.96360 1.000 40.36378 386 SER B N 1
ATOM 2343 C CA . SER B 2 234 ? 50.36432 93.99373 174.33788 1.000 39.85748 386 SER B CA 1
ATOM 2344 C C . SER B 2 234 ? 49.66642 93.20861 173.22559 1.000 39.95193 386 SER B C 1
ATOM 2345 O O . SER B 2 234 ? 49.82857 91.98719 173.14125 1.000 41.41791 386 SER B O 1
ATOM 2348 N N . GLN B 2 235 ? 48.89863 93.87534 172.35744 1.000 40.12184 387 GLN B N 1
ATOM 2349 C CA . GLN B 2 235 ? 48.37251 93.18068 171.18115 1.000 41.39470 387 GLN B CA 1
ATOM 2350 C C . GLN B 2 235 ? 49.48653 92.86611 170.19719 1.000 40.84659 387 GLN B C 1
ATOM 2351 O O . GLN B 2 235 ? 49.47653 91.81167 169.55464 1.000 42.49982 387 GLN B O 1
ATOM 2357 N N . ALA B 2 236 ? 50.44222 93.78493 170.05263 1.000 40.95517 388 ALA B N 1
ATOM 2358 C CA . ALA B 2 236 ? 51.63230 93.50735 169.26110 1.000 41.58752 388 ALA B CA 1
ATOM 2359 C C . ALA B 2 236 ? 52.45189 92.39024 169.89287 1.000 41.03717 388 ALA B C 1
ATOM 2360 O O . ALA B 2 236 ? 52.95127 91.49910 169.19816 1.000 40.10237 388 ALA B O 1
ATOM 2362 N N . ALA B 2 237 ? 52.61092 92.43498 171.21775 1.000 39.88227 389 ALA B N 1
ATOM 2363 C CA . ALA B 2 237 ? 53.32404 91.37605 171.91691 1.000 40.51546 389 ALA B CA 1
ATOM 2364 C C . ALA B 2 237 ? 52.66241 90.02470 171.69606 1.000 41.34744 389 ALA B C 1
ATOM 2365 O O . ALA B 2 237 ? 53.34459 88.99159 171.64604 1.000 39.83614 389 ALA B O 1
ATOM 2367 N N . ALA B 2 238 ? 51.33774 90.02156 171.53794 1.000 41.84605 390 ALA B N 1
ATOM 2368 C CA . ALA B 2 238 ? 50.59730 88.77329 171.43574 1.000 41.80844 390 ALA B CA 1
ATOM 2369 C C . ALA B 2 238 ? 50.86629 88.07569 170.10875 1.000 42.29482 390 ALA B C 1
ATOM 2370 O O . ALA B 2 238 ? 50.94712 86.84161 170.05632 1.000 42.65223 390 ALA B O 1
ATOM 2372 N N . HIS B 2 239 ? 51.01103 88.84507 169.02742 1.000 42.43567 391 HIS B N 1
ATOM 2373 C CA . HIS B 2 239 ? 51.39160 88.25341 167.74709 1.000 43.60772 391 HIS B CA 1
ATOM 2374 C C . HIS B 2 239 ? 52.75389 87.57500 167.84466 1.000 42.76782 391 HIS B C 1
ATOM 2375 O O . HIS B 2 239 ? 52.96542 86.49681 167.27871 1.000 42.82180 391 HIS B O 1
ATOM 2382 N N . VAL B 2 240 ? 53.68493 88.18502 168.57919 1.000 41.68841 392 VAL B N 1
ATOM 2383 C CA . VAL B 2 240 ? 55.04432 87.66580 168.64107 1.000 42.92310 392 VAL B CA 1
ATOM 2384 C C . VAL B 2 240 ? 55.12514 86.43993 169.54408 1.000 41.44783 392 VAL B C 1
ATOM 2385 O O . VAL B 2 240 ? 55.85436 85.48683 169.24594 1.000 41.63093 392 VAL B O 1
ATOM 2389 N N . ALA B 2 241 ? 54.38445 86.42888 170.65360 1.000 41.39103 393 ALA B N 1
ATOM 2390 C CA . ALA B 2 241 ? 54.35060 85.22472 171.47385 1.000 40.49189 393 ALA B CA 1
ATOM 2391 C C . ALA B 2 241 ? 53.81237 84.04759 170.67064 1.000 42.67956 393 ALA B C 1
ATOM 2392 O O . ALA B 2 241 ? 54.32174 82.92928 170.78394 1.000 41.92395 393 ALA B O 1
ATOM 2394 N N . GLY B 2 242 ? 52.81100 84.29344 169.81863 1.000 42.96677 394 GLY B N 1
ATOM 2395 C CA . GLY B 2 242 ? 52.30833 83.24475 168.94570 1.000 43.02354 394 GLY B CA 1
ATOM 2396 C C . GLY B 2 242 ? 53.28799 82.86431 167.85021 1.000 43.93681 394 GLY B C 1
ATOM 2397 O O . GLY B 2 242 ? 53.45018 81.68167 167.53682 1.000 44.94635 394 GLY B O 1
ATOM 2398 N N . ILE B 2 243 ? 53.95446 83.85599 167.25015 1.000 44.16206 395 ILE B N 1
ATOM 2399 C CA . ILE B 2 243 ? 54.99201 83.55549 166.26548 1.000 42.87782 395 ILE B CA 1
ATOM 2400 C C . ILE B 2 243 ? 56.10825 82.74321 166.90543 1.000 43.32392 395 ILE B C 1
ATOM 2401 O O . ILE B 2 243 ? 56.67262 81.83058 166.28366 1.000 43.57898 395 ILE B O 1
ATOM 2406 N N . ALA B 2 244 ? 56.45562 83.06648 168.15503 1.000 42.78642 396 ALA B N 1
ATOM 2407 C CA . ALA B 2 244 ? 57.50868 82.31361 168.82490 1.000 43.17374 396 ALA B CA 1
ATOM 2408 C C . ALA B 2 244 ? 57.02062 80.92556 169.21647 1.000 43.76184 396 ALA B C 1
ATOM 2409 O O . ALA B 2 244 ? 57.79194 79.95758 169.16363 1.000 43.91455 396 ALA B O 1
ATOM 2411 N N . ALA B 2 245 ? 55.74260 80.81019 169.58874 1.000 42.52554 397 ALA B N 1
ATOM 2412 C CA . ALA B 2 245 ? 55.19096 79.51423 169.95851 1.000 42.86174 397 ALA B CA 1
ATOM 2413 C C . ALA B 2 245 ? 55.23254 78.55614 168.77913 1.000 44.28430 397 ALA B C 1
ATOM 2414 O O . ALA B 2 245 ? 55.60842 77.38488 168.92892 1.000 44.06419 397 ALA B O 1
ATOM 2416 N N . MET B 2 246 ? 54.86406 79.04176 167.59203 1.000 42.99294 398 MET B N 1
ATOM 2417 C CA . MET B 2 246 ? 54.98525 78.21589 166.40186 1.000 43.37196 398 MET B CA 1
ATOM 2418 C C . MET B 2 246 ? 56.44274 77.97713 166.05978 1.000 43.87101 398 MET B C 1
ATOM 2419 O O . MET B 2 246 ? 56.81070 76.87980 165.62876 1.000 44.28274 398 MET B O 1
ATOM 2424 N N . MET B 2 247 ? 57.29016 78.99134 166.25495 1.000 43.73346 399 MET B N 1
ATOM 2425 C CA . MET B 2 247 ? 58.70798 78.82235 165.96751 1.000 43.96056 399 MET B CA 1
ATOM 2426 C C . MET B 2 247 ? 59.31511 77.74408 166.84402 1.000 44.30118 399 MET B C 1
ATOM 2427 O O . MET B 2 247 ? 60.09903 76.91356 166.36807 1.000 44.70133 399 MET B O 1
ATOM 2432 N N . LEU B 2 248 ? 58.95523 77.73490 168.12524 1.000 44.19874 400 LEU B N 1
ATOM 2433 C CA . LEU B 2 248 ? 59.53507 76.80270 169.08063 1.000 44.92807 400 LEU B CA 1
ATOM 2434 C C . LEU B 2 248 ? 58.98355 75.38907 168.96939 1.000 45.26305 400 LEU B C 1
ATOM 2435 O O . LEU B 2 248 ? 59.53084 74.48849 169.61042 1.000 44.54167 400 LEU B O 1
ATOM 2440 N N . SER B 2 249 ? 57.91290 75.16878 168.20873 1.000 44.91343 401 SER B N 1
ATOM 2441 C CA . SER B 2 249 ? 57.47017 73.80710 167.95008 1.000 45.01352 401 SER B CA 1
ATOM 2442 C C . SER B 2 249 ? 58.14913 73.20756 166.72701 1.000 45.56646 401 SER B C 1
ATOM 2443 O O . SER B 2 249 ? 58.41939 71.99825 166.70395 1.000 45.02421 401 SER B O 1
ATOM 2446 N N . ALA B 2 250 ? 58.45935 74.03194 165.72012 1.000 45.28465 402 ALA B N 1
ATOM 2447 C CA . ALA B 2 250 ? 59.22379 73.53727 164.58147 1.000 45.86316 402 ALA B CA 1
ATOM 2448 C C . ALA B 2 250 ? 60.65765 73.20296 164.97392 1.000 46.20602 402 ALA B C 1
ATOM 2449 O O . ALA B 2 250 ? 61.25702 72.27783 164.41299 1.000 45.68756 402 ALA B O 1
ATOM 2451 N N . GLU B 2 251 ? 61.22635 73.94951 165.91840 1.000 45.62687 403 GLU B N 1
ATOM 2452 C CA . GLU B 2 251 ? 62.59546 73.73432 166.37585 1.000 44.88601 403 GLU B CA 1
ATOM 2453 C C . GLU B 2 251 ? 62.64046 73.98502 167.89051 1.000 44.81364 403 GLU B C 1
ATOM 2454 O O . GLU B 2 251 ? 62.95935 75.06886 168.34127 1.000 44.91763 403 GLU B O 1
ATOM 2460 N N . PRO B 2 252 ? 62.30272 72.94233 168.67178 1.000 44.86509 404 PRO B N 1
ATOM 2461 C CA . PRO B 2 252 ? 62.25940 73.16145 170.13780 1.000 44.28079 404 PRO B CA 1
ATOM 2462 C C . PRO B 2 252 ? 63.60478 73.43440 170.77250 1.000 43.80471 404 PRO B C 1
ATOM 2463 O O . PRO B 2 252 ? 63.64137 73.94550 171.89614 1.000 43.64953 404 PRO B O 1
ATOM 2467 N N . GLU B 2 253 ? 64.70998 73.12699 170.11088 1.000 44.45455 405 GLU B N 1
ATOM 2468 C CA . GLU B 2 253 ? 66.01046 73.28744 170.74856 1.000 43.98883 405 GLU B CA 1
ATOM 2469 C C . GLU B 2 253 ? 66.49204 74.73027 170.75505 1.000 45.26201 405 GLU B C 1
ATOM 2470 O O . GLU B 2 253 ? 67.54327 75.00704 171.34228 1.000 45.92909 405 GLU B O 1
ATOM 2476 N N . LEU B 2 254 ? 65.73840 75.64802 170.15062 1.000 44.88924 406 LEU B N 1
ATOM 2477 C CA . LEU B 2 254 ? 66.20388 77.01749 169.99083 1.000 45.23100 406 LEU B CA 1
ATOM 2478 C C . LEU B 2 254 ? 66.45729 77.67388 171.34085 1.000 45.83925 406 LEU B C 1
ATOM 2479 O O . LEU B 2 254 ? 65.59441 77.66343 172.22144 1.000 46.08732 406 LEU B O 1
ATOM 2484 N N . THR B 2 255 ? 67.65140 78.24026 171.50213 1.000 45.82977 407 THR B N 1
ATOM 2485 C CA . THR B 2 255 ? 67.90590 79.14589 172.61090 1.000 45.88027 407 THR B CA 1
ATOM 2486 C C . THR B 2 255 ? 67.22411 80.48472 172.34765 1.000 45.33461 407 THR B C 1
ATOM 2487 O O . THR B 2 255 ? 66.75326 80.76596 171.24014 1.000 44.83795 407 THR B O 1
ATOM 2491 N N . LEU B 2 256 ? 67.17432 81.32872 173.37908 1.000 44.41398 408 LEU B N 1
ATOM 2492 C CA . LEU B 2 256 ? 66.51621 82.61515 173.19047 1.000 44.15266 408 LEU B CA 1
ATOM 2493 C C . LEU B 2 256 ? 67.30877 83.51772 172.24939 1.000 44.33097 408 LEU B C 1
ATOM 2494 O O . LEU B 2 256 ? 66.71348 84.25077 171.44869 1.000 44.72485 408 LEU B O 1
ATOM 2499 N N . ALA B 2 257 ? 68.64100 83.47530 172.31316 1.000 44.85894 409 ALA B N 1
ATOM 2500 C CA . ALA B 2 257 ? 69.42893 84.18139 171.31325 1.000 46.18135 409 ALA B CA 1
ATOM 2501 C C . ALA B 2 257 ? 69.04354 83.73142 169.91668 1.000 45.48820 409 ALA B C 1
ATOM 2502 O O . ALA B 2 257 ? 68.79960 84.56075 169.03287 1.000 45.47076 409 ALA B O 1
ATOM 2504 N N . GLU B 2 258 ? 68.93965 82.41820 169.71349 1.000 44.86829 410 GLU B N 1
ATOM 2505 C CA . GLU B 2 258 ? 68.58274 81.89453 168.40000 1.000 44.74760 410 GLU B CA 1
ATOM 2506 C C . GLU B 2 258 ? 67.19201 82.34759 167.97496 1.000 43.32840 410 GLU B C 1
ATOM 2507 O O . GLU B 2 258 ? 66.97443 82.68369 166.80766 1.000 43.80997 410 GLU B O 1
ATOM 2513 N N . LEU B 2 259 ? 66.24184 82.37477 168.90410 1.000 43.25256 411 LEU B N 1
ATOM 2514 C CA . LEU B 2 259 ? 64.88447 82.77330 168.54926 1.000 43.76401 411 LEU B CA 1
ATOM 2515 C C . LEU B 2 259 ? 64.82981 84.23200 168.12565 1.000 43.33250 411 LEU B C 1
ATOM 2516 O O . LEU B 2 259 ? 64.27306 84.56187 167.07061 1.000 42.76308 411 LEU B O 1
ATOM 2521 N N . ARG B 2 260 ? 65.39068 85.12089 168.95360 1.000 44.26074 412 ARG B N 1
ATOM 2522 C CA . ARG B 2 260 ? 65.40043 86.54629 168.64212 1.000 43.82904 412 ARG B CA 1
ATOM 2523 C C . ARG B 2 260 ? 66.10171 86.83367 167.32065 1.000 43.86205 412 ARG B C 1
ATOM 2524 O O . ARG B 2 260 ? 65.71297 87.75518 166.60056 1.000 44.68612 412 ARG B O 1
ATOM 2532 N N . GLN B 2 261 ? 67.12097 86.05877 166.96878 1.000 44.76021 413 GLN B N 1
ATOM 2533 C CA . GLN B 2 261 ? 67.74702 86.27861 165.67251 1.000 46.23265 413 GLN B CA 1
ATOM 2534 C C . GLN B 2 261 ? 66.79945 85.91065 164.53751 1.000 45.53597 413 GLN B C 1
ATOM 2535 O O . GLN B 2 261 ? 66.73761 86.60868 163.51861 1.000 45.38689 413 GLN B O 1
ATOM 2541 N N . ARG B 2 262 ? 66.03395 84.83157 164.71029 1.000 45.66906 414 ARG B N 1
ATOM 2542 C CA . ARG B 2 262 ? 65.07139 84.43192 163.69313 1.000 44.58219 414 ARG B CA 1
ATOM 2543 C C . ARG B 2 262 ? 63.91557 85.41018 163.62945 1.000 44.98032 414 ARG B C 1
ATOM 2544 O O . ARG B 2 262 ? 63.46387 85.77507 162.53629 1.000 44.50037 414 ARG B O 1
ATOM 2552 N N . LEU B 2 263 ? 63.42880 85.84539 164.79494 1.000 45.40719 415 LEU B N 1
ATOM 2553 C CA . LEU B 2 263 ? 62.39281 86.87120 164.84457 1.000 44.65461 415 LEU B CA 1
ATOM 2554 C C . LEU B 2 263 ? 62.79129 88.10278 164.04122 1.000 44.94103 415 LEU B C 1
ATOM 2555 O O . LEU B 2 263 ? 61.98781 88.62918 163.26374 1.000 44.44215 415 LEU B O 1
ATOM 2560 N N . ILE B 2 264 ? 64.03714 88.56138 164.19342 1.000 45.58999 416 ILE B N 1
ATOM 2561 C CA . ILE B 2 264 ? 64.50469 89.71565 163.42920 1.000 44.43995 416 ILE B CA 1
ATOM 2562 C C . ILE B 2 264 ? 64.62884 89.36152 161.95117 1.000 44.58139 416 ILE B C 1
ATOM 2563 O O . ILE B 2 264 ? 64.14759 90.09394 161.07973 1.000 44.73029 416 ILE B O 1
ATOM 2568 N N . HIS B 2 265 ? 65.27029 88.22820 161.65164 1.000 45.31078 417 HIS B N 1
ATOM 2569 C CA . HIS B 2 265 ? 65.54196 87.84678 160.26591 1.000 45.29675 417 HIS B CA 1
ATOM 2570 C C . HIS B 2 265 ? 64.26118 87.72490 159.44354 1.000 44.36887 417 HIS B C 1
ATOM 2571 O O . HIS B 2 265 ? 64.19515 88.21685 158.31110 1.000 43.50581 417 HIS B O 1
ATOM 2578 N N . PHE B 2 266 ? 63.23342 87.07523 159.99429 1.000 44.57601 418 PHE B N 1
ATOM 2579 C CA . PHE B 2 266 ? 61.98680 86.83968 159.27069 1.000 45.87173 418 PHE B CA 1
ATOM 2580 C C . PHE B 2 266 ? 61.01913 88.02587 159.28930 1.000 45.38178 418 PHE B C 1
ATOM 2581 O O . PHE B 2 266 ? 59.92245 87.91354 158.72066 1.000 44.37133 418 PHE B O 1
ATOM 2589 N N . SER B 2 267 ? 61.36708 89.13573 159.93499 1.000 43.37983 419 SER B N 1
ATOM 2590 C CA . SER B 2 267 ? 60.47870 90.28252 159.92750 1.000 43.24792 419 SER B CA 1
ATOM 2591 C C . SER B 2 267 ? 60.51055 90.98714 158.58086 1.000 42.38019 419 SER B C 1
ATOM 2592 O O . SER B 2 267 ? 61.40373 90.78034 157.75655 1.000 42.34561 419 SER B O 1
ATOM 2595 N N . ALA B 2 268 ? 59.49931 91.82265 158.36083 1.000 43.22207 420 ALA B N 1
ATOM 2596 C CA . ALA B 2 268 ? 59.53197 92.77825 157.26377 1.000 42.58562 420 ALA B CA 1
ATOM 2597 C C . ALA B 2 268 ? 60.40985 93.94841 157.66583 1.000 42.67617 420 ALA B C 1
ATOM 2598 O O . ALA B 2 268 ? 60.25897 94.50095 158.76108 1.000 42.84637 420 ALA B O 1
ATOM 2600 N N . LYS B 2 269 ? 61.32618 94.32278 156.78428 1.000 42.07755 421 LYS B N 1
ATOM 2601 C CA . LYS B 2 269 ? 62.31682 95.34082 157.07773 1.000 42.61030 421 LYS B CA 1
ATOM 2602 C C . LYS B 2 269 ? 62.03034 96.61455 156.28725 1.000 42.84670 421 LYS B C 1
ATOM 2603 O O . LYS B 2 269 ? 61.68781 96.55755 155.10272 1.000 43.73055 421 LYS B O 1
ATOM 2609 N N . ASP B 2 270 ? 62.14591 97.76299 156.96621 1.000 43.41364 422 ASP B N 1
ATOM 2610 C CA . ASP B 2 270 ? 62.06778 99.09182 156.34402 1.000 43.24686 422 ASP B CA 1
ATOM 2611 C C . ASP B 2 270 ? 60.68480 99.38492 155.76569 1.000 44.08056 422 ASP B C 1
ATOM 2612 O O . ASP B 2 270 ? 60.57049 99.91713 154.66228 1.000 44.20727 422 ASP B O 1
ATOM 2617 N N . VAL B 2 271 ? 59.62814 99.03456 156.49682 1.000 44.37276 423 VAL B N 1
ATOM 2618 C CA . VAL B 2 271 ? 58.28090 99.39961 156.09836 1.000 44.31569 423 VAL B CA 1
ATOM 2619 C C . VAL B 2 271 ? 57.71705 100.52347 156.96045 1.000 45.22509 423 VAL B C 1
ATOM 2620 O O . VAL B 2 271 ? 56.86162 101.27966 156.48479 1.000 45.36140 423 VAL B O 1
ATOM 2624 N N . ILE B 2 272 ? 58.18392 100.66631 158.20556 1.000 44.23525 424 ILE B N 1
ATOM 2625 C CA . ILE B 2 272 ? 57.64945 101.66832 159.11969 1.000 44.63865 424 ILE B CA 1
ATOM 2626 C C . ILE B 2 272 ? 58.10517 103.05316 158.68244 1.000 45.75668 424 ILE B C 1
ATOM 2627 O O . ILE B 2 272 ? 59.21733 103.23803 158.16965 1.000 46.14645 424 ILE B O 1
ATOM 2632 N N . ASN B 2 273 ? 57.22581 104.03922 158.87156 1.000 46.76096 425 ASN B N 1
ATOM 2633 C CA . ASN B 2 273 ? 57.53411 105.43340 158.55154 1.000 46.93745 425 ASN B CA 1
ATOM 2634 C C . ASN B 2 273 ? 58.23995 106.07538 159.74089 1.000 47.08794 425 ASN B C 1
ATOM 2635 O O . ASN B 2 273 ? 57.60045 106.59724 160.65949 1.000 46.81971 425 ASN B O 1
ATOM 2640 N N . GLU B 2 274 ? 59.58257 106.05494 159.70643 1.000 46.60925 426 GLU B N 1
ATOM 2641 C CA . GLU B 2 274 ? 60.38781 106.49383 160.84563 1.000 46.96433 426 GLU B CA 1
ATOM 2642 C C . GLU B 2 274 ? 60.10395 107.93776 161.24023 1.000 47.21140 426 GLU B C 1
ATOM 2643 O O . GLU B 2 274 ? 60.43690 108.34333 162.36108 1.000 48.01997 426 GLU B O 1
ATOM 2649 N N . ALA B 2 275 ? 59.48191 108.71470 160.35152 1.000 47.28791 427 ALA B N 1
ATOM 2650 C CA . ALA B 2 275 ? 59.15570 110.10459 160.63018 1.000 46.83644 427 ALA B CA 1
ATOM 2651 C C . ALA B 2 275 ? 58.14360 110.25606 161.75670 1.000 47.14505 427 ALA B C 1
ATOM 2652 O O . ALA B 2 275 ? 57.99390 111.36463 162.28848 1.000 47.68027 427 ALA B O 1
ATOM 2654 N N . TRP B 2 276 ? 57.45520 109.17811 162.14000 1.000 47.00793 428 TRP B N 1
ATOM 2655 C CA . TRP B 2 276 ? 56.51892 109.23998 163.25544 1.000 46.82079 428 TRP B CA 1
ATOM 2656 C C . TRP B 2 276 ? 57.21449 109.25460 164.61463 1.000 47.69184 428 TRP B C 1
ATOM 2657 O O . TRP B 2 276 ? 56.57956 109.61436 165.61332 1.000 47.10390 428 TRP B O 1
ATOM 2668 N N . PHE B 2 277 ? 58.57520 108.85472 164.68138 1.000 47.82072 429 PHE B N 1
ATOM 2669 C CA . PHE B 2 277 ? 59.38575 108.82274 165.89092 1.000 48.58830 429 PHE B CA 1
ATOM 2670 C C . PHE B 2 277 ? 60.14690 110.12981 166.05718 1.000 47.96585 429 PHE B C 1
ATOM 2671 O O . PHE B 2 277 ? 60.48965 110.77810 165.06622 1.000 48.02954 429 PHE B O 1
ATOM 2679 N N . PRO B 2 278 ? 60.44088 110.51942 167.29982 1.000 46.95698 430 PRO B N 1
ATOM 2680 C CA . PRO B 2 278 ? 61.35757 111.64319 167.52224 1.000 48.16981 430 PRO B CA 1
ATOM 2681 C C . PRO B 2 278 ? 62.61834 111.47335 166.68867 1.000 49.30433 430 PRO B C 1
ATOM 2682 O O . PRO B 2 278 ? 63.01295 110.35710 166.35336 1.000 50.29752 430 PRO B O 1
ATOM 2686 N N . GLU B 2 279 ? 63.24337 112.59313 166.33341 1.000 49.82874 431 GLU B N 1
ATOM 2687 C CA . GLU B 2 279 ? 64.37306 112.53312 165.41263 1.000 50.80532 431 GLU B CA 1
ATOM 2688 C C . GLU B 2 279 ? 65.49739 111.67166 165.96703 1.000 52.35762 431 GLU B C 1
ATOM 2689 O O . GLU B 2 279 ? 66.07536 110.84491 165.25303 1.000 53.21815 431 GLU B O 1
ATOM 2695 N N . ASP B 2 280 ? 65.82429 111.85407 167.24330 1.000 54.69437 432 ASP B N 1
ATOM 2696 C CA . ASP B 2 280 ? 66.95090 111.14681 167.82918 1.000 58.02374 432 ASP B CA 1
ATOM 2697 C C . ASP B 2 280 ? 66.68813 109.66518 168.05407 1.000 56.19733 432 ASP B C 1
ATOM 2698 O O . ASP B 2 280 ? 67.64488 108.91680 168.27265 1.000 58.02282 432 ASP B O 1
ATOM 2703 N N . GLN B 2 281 ? 65.43800 109.21724 168.00807 1.000 52.77890 433 GLN B N 1
ATOM 2704 C CA . GLN B 2 281 ? 65.13189 107.81461 168.24755 1.000 51.20728 433 GLN B CA 1
ATOM 2705 C C . GLN B 2 281 ? 65.02111 106.99638 166.96365 1.000 50.10696 433 GLN B C 1
ATOM 2706 O O . GLN B 2 281 ? 64.82825 105.78403 167.03898 1.000 49.13006 433 GLN B O 1
ATOM 2712 N N . ARG B 2 282 ? 65.17175 107.61424 165.79308 1.000 51.06926 434 ARG B N 1
ATOM 2713 C CA . ARG B 2 282 ? 64.95130 106.88257 164.55070 1.000 50.00744 434 ARG B CA 1
ATOM 2714 C C . ARG B 2 282 ? 66.08964 105.91722 164.24898 1.000 49.70292 434 ARG B C 1
ATOM 2715 O O . ARG B 2 282 ? 65.85641 104.82970 163.71007 1.000 49.11942 434 ARG B O 1
ATOM 2723 N N . VAL B 2 283 ? 67.33101 106.29751 164.55795 1.000 51.26421 435 VAL B N 1
ATOM 2724 C CA . VAL B 2 283 ? 68.42086 105.33735 164.43992 1.000 50.38959 435 VAL B CA 1
ATOM 2725 C C . VAL B 2 283 ? 68.25919 104.23625 165.48094 1.000 50.14377 435 VAL B C 1
ATOM 2726 O O . VAL B 2 283 ? 68.37746 103.04693 165.16517 1.000 49.92917 435 VAL B O 1
ATOM 2730 N N . LEU B 2 284 ? 67.91651 104.60718 166.71949 1.000 50.05568 436 LEU B N 1
ATOM 2731 C CA . LEU B 2 284 ? 67.79776 103.64350 167.80508 1.000 49.30981 436 LEU B CA 1
ATOM 2732 C C . LEU B 2 284 ? 66.58848 102.72396 167.66080 1.000 47.72003 436 LEU B C 1
ATOM 2733 O O . LEU B 2 284 ? 66.49589 101.72863 168.38731 1.000 47.63696 436 LEU B O 1
ATOM 2738 N N . THR B 2 285 ? 65.65419 103.03283 166.76931 1.000 46.67660 437 THR B N 1
ATOM 2739 C CA . THR B 2 285 ? 64.48104 102.17424 166.73873 1.000 46.85024 437 THR B CA 1
ATOM 2740 C C . THR B 2 285 ? 64.53947 101.26022 165.52998 1.000 46.64619 437 THR B C 1
ATOM 2741 O O . THR B 2 285 ? 64.66460 101.74284 164.39043 1.000 46.61211 437 THR B O 1
ATOM 2745 N N . PRO B 2 286 ? 64.44019 99.95126 165.73746 1.000 44.81350 438 PRO B N 1
ATOM 2746 C CA . PRO B 2 286 ? 64.55624 99.02316 164.61098 1.000 44.84124 438 PRO B CA 1
ATOM 2747 C C . PRO B 2 286 ? 63.33539 99.10296 163.71577 1.000 44.13375 438 PRO B C 1
ATOM 2748 O O . PRO B 2 286 ? 62.20002 99.16604 164.18921 1.000 45.07658 438 PRO B O 1
ATOM 2752 N N . ASN B 2 287 ? 63.57874 99.09261 162.40928 1.000 43.55277 439 ASN B N 1
ATOM 2753 C CA . ASN B 2 287 ? 62.49757 99.13891 161.43258 1.000 44.22369 439 ASN B CA 1
ATOM 2754 C C . ASN B 2 287 ? 62.12266 97.71762 161.01549 1.000 43.25882 439 ASN B C 1
ATOM 2755 O O . ASN B 2 287 ? 62.33746 97.27818 159.88571 1.000 43.46075 439 ASN B O 1
ATOM 2760 N N . LEU B 2 288 ? 61.52914 96.99726 161.96145 1.000 43.09482 440 LEU B N 1
ATOM 2761 C CA . LEU B 2 288 ? 61.12539 95.61721 161.73378 1.000 43.08002 440 LEU B CA 1
ATOM 2762 C C . LEU B 2 288 ? 59.67016 95.43262 162.11133 1.000 42.50806 440 LEU B C 1
ATOM 2763 O O . LEU B 2 288 ? 59.22232 95.92987 163.14642 1.000 44.29711 440 LEU B O 1
ATOM 2768 N N . VAL B 2 289 ? 58.93187 94.72173 161.26826 1.000 42.25745 441 VAL B N 1
ATOM 2769 C CA . VAL B 2 289 ? 57.56080 94.33103 161.57220 1.000 42.78124 441 VAL B CA 1
ATOM 2770 C C . VAL B 2 289 ? 57.49874 92.81055 161.51052 1.000 42.65116 441 VAL B C 1
ATOM 2771 O O . VAL B 2 289 ? 57.82870 92.21211 160.47763 1.000 42.62396 441 VAL B O 1
ATOM 2775 N N . ALA B 2 290 ? 57.07992 92.19509 162.61863 1.000 42.70656 442 ALA B N 1
ATOM 2776 C CA . ALA B 2 290 ? 57.18679 90.74980 162.80635 1.000 43.00639 442 ALA B CA 1
ATOM 2777 C C . ALA B 2 290 ? 56.44293 89.98030 161.71913 1.000 43.97174 442 ALA B C 1
ATOM 2778 O O . ALA B 2 290 ? 55.45082 90.45535 161.15710 1.000 44.91106 442 ALA B O 1
ATOM 2780 N N . ALA B 2 291 ? 56.93717 88.77879 161.42061 1.000 44.13786 443 ALA B N 1
ATOM 2781 C CA . ALA B 2 291 ? 56.25669 87.89021 160.48871 1.000 45.91286 443 ALA B CA 1
ATOM 2782 C C . ALA B 2 291 ? 56.64305 86.44481 160.77212 1.000 47.16605 443 ALA B C 1
ATOM 2783 O O . ALA B 2 291 ? 57.73888 86.15570 161.26666 1.000 45.54701 443 ALA B O 1
ATOM 2785 N N . LEU B 2 292 ? 55.72602 85.54472 160.43582 1.000 46.72959 444 LEU B N 1
ATOM 2786 C CA . LEU B 2 292 ? 55.96719 84.12466 160.59066 1.000 47.48129 444 LEU B CA 1
ATOM 2787 C C . LEU B 2 292 ? 57.08291 83.67662 159.65369 1.000 47.14748 444 LEU B C 1
ATOM 2788 O O . LEU B 2 292 ? 57.30677 84.28793 158.60695 1.000 47.17378 444 LEU B O 1
ATOM 2793 N N . PRO B 2 293 ? 57.79624 82.61342 160.00346 1.000 46.47235 445 PRO B N 1
ATOM 2794 C CA . PRO B 2 293 ? 58.78896 82.06799 159.08631 1.000 47.54316 445 PRO B CA 1
ATOM 2795 C C . PRO B 2 293 ? 58.10807 81.46262 157.87841 1.000 49.43717 445 PRO B C 1
ATOM 2796 O O . PRO B 2 293 ? 57.03220 80.85502 157.99469 1.000 50.01839 445 PRO B O 1
ATOM 2800 N N . PRO B 2 294 ? 58.69542 81.60647 156.70079 1.000 50.13496 446 PRO B N 1
ATOM 2801 C CA . PRO B 2 294 ? 58.22855 80.80895 155.57164 1.000 52.57686 446 PRO B CA 1
ATOM 2802 C C . PRO B 2 294 ? 58.45256 79.34283 155.90003 1.000 54.71737 446 PRO B C 1
ATOM 2803 O O . PRO B 2 294 ? 59.37733 78.99455 156.63930 1.000 55.09314 446 PRO B O 1
ATOM 2807 N N . SER B 2 295 ? 57.58864 78.4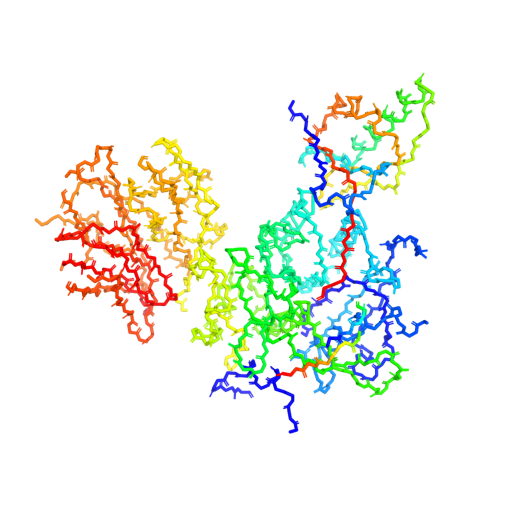8654 155.36013 1.000 56.95452 447 SER B N 1
ATOM 2808 C CA . SER B 2 295 ? 57.65704 77.02853 155.57046 1.000 56.22409 447 SER B CA 1
ATOM 2809 C C . SER B 2 295 ? 57.68986 76.63780 157.06047 1.000 53.66333 447 SER B C 1
ATOM 2810 O O . SER B 2 295 ? 58.71955 76.23187 157.60955 1.000 52.90678 447 SER B O 1
ATOM 2813 N N . GLN B 2 302 ? 72.04588 79.08963 158.40488 1.000 48.27730 454 GLN B N 1
ATOM 2814 C CA . GLN B 2 302 ? 72.28739 80.43680 157.88776 1.000 49.29990 454 GLN B CA 1
ATOM 2815 C C . GLN B 2 302 ? 73.01597 81.31100 158.92540 1.000 49.51037 454 GLN B C 1
ATOM 2816 O O . GLN B 2 302 ? 73.02341 81.00588 160.12187 1.000 48.90842 454 GLN B O 1
ATOM 2822 N N . LEU B 2 303 ? 73.63798 82.39259 158.45796 1.000 50.53960 455 LEU B N 1
ATOM 2823 C CA . LEU B 2 303 ? 74.41502 83.28977 159.31211 1.000 50.54729 455 LEU B CA 1
ATOM 2824 C C . LEU B 2 303 ? 73.52833 84.44587 159.75909 1.000 50.69985 455 LEU B C 1
ATOM 2825 O O . LEU B 2 303 ? 73.17565 85.31257 158.95576 1.000 51.04140 455 LEU B O 1
ATOM 2830 N N . PHE B 2 304 ? 73.18639 84.46729 161.04206 1.000 50.58556 456 PHE B N 1
ATOM 2831 C CA . PHE B 2 304 ? 72.28013 85.45763 161.60646 1.000 50.88527 456 PHE B CA 1
ATOM 2832 C C . PHE B 2 304 ? 73.07075 86.52644 162.35520 1.000 51.98987 456 PHE B C 1
ATOM 2833 O O . PHE B 2 304 ? 73.93268 86.20039 163.17927 1.000 52.46480 456 PHE B O 1
ATOM 2841 N N . CYS B 2 305 ? 72.77568 87.79994 162.06093 1.000 51.82007 457 CYS B N 1
ATOM 2842 C CA . CYS B 2 305 ? 73.38617 88.95002 162.72753 1.000 53.01337 457 CYS B CA 1
ATOM 2843 C C . CYS B 2 305 ? 72.30165 89.94462 163.12269 1.000 51.89400 457 CYS B C 1
ATOM 2844 O O . CYS B 2 305 ? 71.35849 90.17911 162.36591 1.000 51.66077 457 CYS B O 1
ATOM 2847 N N . ARG B 2 306 ? 72.41968 90.51287 164.31552 1.000 52.83829 458 ARG B N 1
ATOM 2848 C CA . ARG B 2 306 ? 71.58460 91.64227 164.69042 1.000 52.92529 458 ARG B CA 1
ATOM 2849 C C . ARG B 2 306 ? 72.45217 92.78620 165.19216 1.000 53.88589 458 ARG B C 1
ATOM 2850 O O . ARG B 2 306 ? 73.57149 92.58107 165.66766 1.000 53.69269 458 ARG B O 1
ATOM 2858 N N . THR B 2 307 ? 71.92554 93.99587 165.05758 1.000 53.17971 459 THR B N 1
ATOM 2859 C CA . THR B 2 307 ? 72.60293 95.20766 165.48458 1.000 54.28272 459 THR B CA 1
ATOM 2860 C C . THR B 2 307 ? 72.09295 95.58900 166.86741 1.000 55.33287 459 THR B C 1
ATOM 2861 O O . THR B 2 307 ? 70.88250 95.64225 167.08528 1.000 55.88188 459 THR B O 1
ATOM 2865 N N . VAL B 2 308 ? 73.01550 95.83516 167.79822 1.000 55.71151 460 VAL B N 1
ATOM 2866 C CA . VAL B 2 308 ? 72.69172 96.23931 169.16587 1.000 55.42059 460 VAL B CA 1
ATOM 2867 C C . VAL B 2 308 ? 73.18988 97.65967 169.39549 1.000 56.50127 460 VAL B C 1
ATOM 2868 O O . VAL B 2 308 ? 74.33599 97.98017 169.06467 1.000 57.86540 460 VAL B O 1
ATOM 2872 N N . TRP B 2 309 ? 72.33617 98.50514 169.96923 1.000 56.76076 461 TRP B N 1
ATOM 2873 C CA . TRP B 2 309 ? 72.72117 99.86618 170.31776 1.000 58.04911 461 TRP B CA 1
ATOM 2874 C C . TRP B 2 309 ? 72.95480 99.97497 171.81665 1.000 58.80709 461 TRP B C 1
ATOM 2875 O O . TRP B 2 309 ? 72.27112 99.33571 172.62198 1.000 57.50849 461 TRP B O 1
ATOM 2886 N N . SER B 2 310 ? 73.93689 100.79730 172.17263 1.000 60.99782 462 SER B N 1
ATOM 2887 C CA . SER B 2 310 ? 74.40433 100.95390 173.54034 1.000 62.06637 462 SER B CA 1
ATOM 2888 C C . SER B 2 310 ? 73.56975 101.97347 174.29789 1.000 61.22436 462 SER B C 1
ATOM 2889 O O . SER B 2 310 ? 73.01739 102.91660 173.71807 1.000 62.11223 462 SER B O 1
ATOM 2892 N N . ALA B 2 311 ? 73.49895 101.77552 175.61215 1.000 60.17027 463 ALA B N 1
ATOM 2893 C CA . ALA B 2 311 ? 73.10964 102.84066 176.52360 1.000 62.53778 463 ALA B CA 1
ATOM 2894 C C . ALA B 2 311 ? 74.13696 103.96409 176.41113 1.000 68.28445 463 ALA B C 1
ATOM 2895 O O . ALA B 2 311 ? 75.30860 103.77117 176.75503 1.000 69.88235 463 ALA B O 1
ATOM 2897 N N . HIS B 2 312 ? 73.70135 105.12131 175.89720 1.000 68.98838 464 HIS B N 1
ATOM 2898 C CA . HIS B 2 312 ? 74.51541 106.32350 175.71226 1.000 72.39223 464 HIS B CA 1
ATOM 2899 C C . HIS B 2 312 ? 75.54316 106.53613 176.82190 1.000 76.67694 464 HIS B C 1
ATOM 2900 O O . HIS B 2 312 ? 75.25028 106.30922 178.00083 1.000 75.61888 464 HIS B O 1
ATOM 2907 N N . SER B 2 313 ? 76.74683 106.98365 176.45408 1.000 79.04458 465 SER B N 1
ATOM 2908 C CA . SER B 2 313 ? 77.85040 107.06525 177.41402 1.000 79.83147 465 SER B CA 1
ATOM 2909 C C . SER B 2 313 ? 77.76294 108.32857 178.26610 1.000 83.41686 465 SER B C 1
ATOM 2910 O O . SER B 2 313 ? 77.44499 108.26986 179.45841 1.000 82.60686 465 SER B O 1
ATOM 2913 N N . GLY B 2 314 ? 78.06057 109.48029 177.67293 1.000 83.79954 466 GLY B N 1
ATOM 2914 C CA . GLY B 2 314 ? 78.02667 110.72295 178.40045 1.000 86.23904 466 GLY B CA 1
ATOM 2915 C C . GLY B 2 314 ? 78.70002 111.86943 177.66628 1.000 87.64786 466 GLY B C 1
ATOM 2916 O O . GLY B 2 314 ? 79.12420 111.72760 176.51090 1.000 86.12979 466 GLY B O 1
ATOM 2917 N N . PRO B 2 315 ? 78.80437 113.00263 178.32814 1.000 88.89280 467 PRO B N 1
ATOM 2918 C CA . PRO B 2 315 ? 79.39037 114.22102 177.70375 1.000 88.78935 467 PRO B CA 1
ATOM 2919 C C . PRO B 2 315 ? 80.85711 114.46344 178.02607 1.000 89.93172 467 PRO B C 1
ATOM 2920 O O . PRO B 2 315 ? 81.40754 115.46834 177.55628 1.000 88.94599 467 PRO B O 1
ATOM 2924 N N . THR B 2 316 ? 81.49049 113.58554 178.79518 1.000 90.14929 468 THR B N 1
ATOM 2925 C CA . THR B 2 316 ? 82.89427 113.72071 179.13869 1.000 92.08809 468 THR B CA 1
ATOM 2926 C C . THR B 2 316 ? 83.76450 113.45507 177.90612 1.000 94.21152 468 THR B C 1
ATOM 2927 O O . THR B 2 316 ? 83.31787 112.87162 176.91140 1.000 93.33160 468 THR B O 1
ATOM 2931 N N . ARG B 2 317 ? 85.02652 113.89362 177.97471 1.000 96.15373 469 ARG B N 1
ATOM 2932 C CA . ARG B 2 317 ? 85.98394 113.50614 176.94095 1.000 96.79419 469 ARG B CA 1
ATOM 2933 C C . ARG B 2 317 ? 86.57394 112.12148 177.20853 1.000 96.58925 469 ARG B C 1
ATOM 2934 O O . ARG B 2 317 ? 87.05876 111.46911 176.27727 1.000 94.70550 469 ARG B O 1
ATOM 2942 N N . MET B 2 318 ? 86.54081 111.65442 178.45877 1.000 97.79728 470 MET B N 1
ATOM 2943 C CA . MET B 2 318 ? 86.88243 110.27370 178.81979 1.000 98.77025 470 MET B CA 1
ATOM 2944 C C . MET B 2 318 ? 85.55919 109.55876 179.11211 1.000 96.92467 470 MET B C 1
ATOM 2945 O O . MET B 2 318 ? 85.11954 109.47151 180.26008 1.000 96.79285 470 MET B O 1
ATOM 2950 N N . ALA B 2 319 ? 84.89337 109.09692 178.05461 1.000 94.08565 471 ALA B N 1
ATOM 2951 C CA . ALA B 2 319 ? 83.53994 108.56126 178.15639 1.000 92.07677 471 ALA B CA 1
ATOM 2952 C C . ALA B 2 319 ? 83.41830 107.32491 177.27880 1.000 89.02976 471 ALA B C 1
ATOM 2953 O O . ALA B 2 319 ? 83.75523 107.37118 176.09122 1.000 86.77371 471 ALA B O 1
ATOM 2955 N N . THR B 2 320 ? 82.94464 106.22197 177.86239 1.000 88.65498 472 THR B N 1
ATOM 2956 C CA . THR B 2 320 ? 82.78848 104.96972 177.13489 1.000 85.65820 472 THR B CA 1
ATOM 2957 C C . THR B 2 320 ? 81.37973 104.41869 177.32285 1.000 85.52730 472 THR B C 1
ATOM 2958 O O . THR B 2 320 ? 80.85803 104.38357 178.44216 1.000 86.33635 472 THR B O 1
ATOM 2962 N N . ALA B 2 321 ? 80.76708 104.00953 176.20927 1.000 83.85371 473 ALA B N 1
ATOM 2963 C CA . ALA B 2 321 ? 79.51815 103.26061 176.18625 1.000 78.23878 473 ALA B CA 1
ATOM 2964 C C . ALA B 2 321 ? 79.79500 101.85136 175.69150 1.000 74.88983 473 ALA B C 1
ATOM 2965 O O . ALA B 2 321 ? 80.72318 101.62033 174.91083 1.000 75.90515 473 ALA B O 1
ATOM 2967 N N . ILE B 2 322 ? 78.97274 100.90945 176.13407 1.000 73.47792 474 ILE B N 1
ATOM 2968 C CA . ILE B 2 322 ? 79.23134 99.49579 175.90768 1.000 72.31075 474 ILE B CA 1
ATOM 2969 C C . ILE B 2 322 ? 77.95797 98.83073 175.41043 1.000 69.35641 474 ILE B C 1
ATOM 2970 O O . ILE B 2 322 ? 76.92366 98.88396 176.08458 1.000 68.66935 474 ILE B O 1
ATOM 2975 N N . ALA B 2 323 ? 78.03222 98.21183 174.23610 1.000 67.79433 475 ALA B N 1
ATOM 2976 C CA . ALA B 2 323 ? 76.99328 97.32475 173.73686 1.000 67.05771 475 ALA B CA 1
ATOM 2977 C C . ALA B 2 323 ? 77.52494 95.89973 173.73943 1.000 66.53004 475 ALA B C 1
ATOM 2978 O O . ALA B 2 323 ? 78.67553 95.65979 173.35638 1.000 68.89448 475 ALA B O 1
ATOM 2980 N N . ARG B 2 324 ? 76.69055 94.95503 174.17967 1.000 64.74434 476 ARG B N 1
ATOM 2981 C CA . ARG B 2 324 ? 77.11598 93.57298 174.35164 1.000 66.02503 476 ARG B CA 1
ATOM 2982 C C . ARG B 2 324 ? 76.11531 92.60681 173.73185 1.000 64.17381 476 ARG B C 1
ATOM 2983 O O . ARG B 2 324 ? 74.91446 92.88128 173.65762 1.000 61.08089 476 ARG B O 1
ATOM 2991 N N . CYS B 2 325 ? 76.63647 91.45723 173.31475 1.000 63.95712 477 CYS B N 1
ATOM 2992 C CA . CYS B 2 325 ? 75.88071 90.38593 172.69305 1.000 59.97071 477 CYS B CA 1
ATOM 2993 C C . CYS B 2 325 ? 75.39937 89.38547 173.73806 1.000 60.73260 477 CYS B C 1
ATOM 2994 O O . CYS B 2 325 ? 75.84380 89.37525 174.88784 1.000 62.83009 477 CYS B O 1
ATOM 2997 N N . ALA B 2 326 ? 74.49479 88.50783 173.30264 1.000 59.54815 478 ALA B N 1
ATOM 2998 C CA . ALA B 2 326 ? 74.00988 87.42936 174.14638 1.000 59.27709 478 ALA B CA 1
ATOM 2999 C C . ALA B 2 326 ? 75.15478 86.48900 174.52723 1.000 59.16442 478 ALA B C 1
ATOM 3000 O O . ALA B 2 326 ? 76.21036 86.48174 173.88639 1.000 59.73247 478 ALA B O 1
ATOM 3002 N N . PRO B 2 327 ? 74.96398 85.69296 175.58487 1.000 61.26073 479 PRO B N 1
ATOM 3003 C CA . PRO B 2 327 ? 76.00869 84.73258 175.99431 1.000 62.09833 479 PRO B CA 1
ATOM 3004 C C . PRO B 2 327 ? 76.46783 83.77859 174.90229 1.000 59.31802 479 PRO B C 1
ATOM 3005 O O . PRO B 2 327 ? 77.67831 83.56462 174.75237 1.000 59.47068 479 PRO B O 1
ATOM 3009 N N . ASP B 2 328 ? 75.54313 83.16989 174.15540 1.000 59.06776 480 ASP B N 1
ATOM 3010 C CA . ASP B 2 328 ? 75.90747 82.28981 173.05064 1.000 57.65870 480 ASP B CA 1
ATOM 3011 C C . ASP B 2 328 ? 75.93397 83.02704 171.71101 1.000 57.40481 480 ASP B C 1
ATOM 3012 O O . ASP B 2 328 ? 75.65578 82.43003 170.66369 1.000 56.48271 480 ASP B O 1
ATOM 3017 N N . GLU B 2 329 ? 76.29939 84.31038 171.72353 1.000 57.32174 481 GLU B N 1
ATOM 3018 C CA . GLU B 2 329 ? 76.28673 85.15632 170.53460 1.000 56.67883 481 GLU B CA 1
ATOM 3019 C C . GLU B 2 329 ? 77.66227 85.78547 170.35723 1.000 59.84111 481 GLU B C 1
ATOM 3020 O O . GLU B 2 329 ? 78.12936 86.50945 171.24304 1.000 61.92970 481 GLU B O 1
ATOM 3026 N N . GLU B 2 330 ? 78.30218 85.52301 169.21659 1.000 59.77335 482 GLU B N 1
ATOM 3027 C CA . GLU B 2 330 ? 79.61958 86.08227 168.93800 1.000 59.14833 482 GLU B CA 1
ATOM 3028 C C . GLU B 2 330 ? 79.50654 87.52529 168.44238 1.000 58.32382 482 GLU B C 1
ATOM 3029 O O . GLU B 2 330 ? 78.50546 87.92316 167.84010 1.000 56.76252 482 GLU B O 1
ATOM 3035 N N . LEU B 2 331 ? 80.54770 88.31647 168.71944 1.000 60.22468 483 LEU B N 1
ATOM 3036 C CA . LEU B 2 331 ? 80.61502 89.72440 168.32996 1.000 60.73364 483 LEU B CA 1
ATOM 3037 C C . LEU B 2 331 ? 81.63804 89.87407 167.20758 1.000 61.51731 483 LEU B C 1
ATOM 3038 O O . LEU B 2 331 ? 82.83997 89.68892 167.42698 1.000 62.55578 483 LEU B O 1
ATOM 3043 N N . LEU B 2 332 ? 81.16823 90.22841 166.01021 1.000 61.13965 484 LEU B N 1
ATOM 3044 C CA . LEU B 2 332 ? 82.03028 90.25303 164.83702 1.000 61.32411 484 LEU B CA 1
ATOM 3045 C C . LEU B 2 332 ? 82.38731 91.65015 164.34187 1.000 62.46258 484 LEU B C 1
ATOM 3046 O O . LEU B 2 332 ? 83.28440 91.77611 163.49969 1.000 63.10025 484 LEU B O 1
ATOM 3051 N N . SER B 2 333 ? 81.72315 92.69441 164.82871 1.000 61.12333 485 SER B N 1
ATOM 3052 C CA . SER B 2 333 ? 82.08195 94.05128 164.45549 1.000 60.52812 485 SER B CA 1
ATOM 3053 C C . SER B 2 333 ? 81.64336 94.99935 165.55678 1.000 60.14283 485 SER B C 1
ATOM 3054 O O . SER B 2 333 ? 80.96736 94.61346 166.50907 1.000 60.04607 485 SER B O 1
ATOM 3057 N N . CYS B 2 334 ? 82.04559 96.25465 165.41190 1.000 60.60919 486 CYS B N 1
ATOM 3058 C CA . CYS B 2 334 ? 81.79288 97.27319 166.41871 1.000 64.09586 486 CYS B CA 1
ATOM 3059 C C . CYS B 2 334 ? 81.99505 98.63175 165.75953 1.000 66.98007 486 CYS B C 1
ATOM 3060 O O . CYS B 2 334 ? 82.95401 98.81494 165.00604 1.000 68.27024 486 CYS B O 1
ATOM 3063 N N . SER B 2 335 ? 81.07179 99.56029 166.00092 1.000 66.31570 487 SER B N 1
ATOM 3064 C CA . SER B 2 335 ? 81.15797 100.89589 165.42810 1.000 65.92521 487 SER B CA 1
ATOM 3065 C C . SER B 2 335 ? 80.55192 101.88412 166.41831 1.000 68.11931 487 SER B C 1
ATOM 3066 O O . SER B 2 335 ? 80.17030 101.52085 167.53255 1.000 68.94418 487 SER B O 1
ATOM 3069 N N . SER B 2 336 ? 80.48087 103.14957 166.01540 1.000 69.41319 488 SER B N 1
ATOM 3070 C CA . SER B 2 336 ? 80.04947 104.19749 166.92840 1.000 68.69311 488 SER B CA 1
ATOM 3071 C C . SER B 2 336 ? 79.32635 105.29089 166.15400 1.000 70.57384 488 SER B C 1
ATOM 3072 O O . SER B 2 336 ? 79.47547 105.42280 164.93609 1.000 70.15618 488 SER B O 1
ATOM 3075 N N . PHE B 2 337 ? 78.51560 106.05964 166.88195 1.000 73.16162 489 PHE B N 1
ATOM 3076 C CA . PHE B 2 337 ? 77.76455 107.16914 166.30350 1.000 74.94872 489 PHE B CA 1
ATOM 3077 C C . PHE B 2 337 ? 77.70373 108.29152 167.32228 1.000 74.00933 489 PHE B C 1
ATOM 3078 O O . PHE B 2 337 ? 77.21675 108.09232 168.43918 1.000 72.72235 489 PHE B O 1
ATOM 3086 N N . SER B 2 338 ? 78.20350 109.45613 166.93362 1.000 74.12548 490 SER B N 1
ATOM 3087 C CA . SER B 2 338 ? 78.07687 110.68621 167.69951 1.000 75.77671 490 SER B CA 1
ATOM 3088 C C . SER B 2 338 ? 77.17133 111.61549 166.91239 1.000 77.65560 490 SER B C 1
ATOM 3089 O O . SER B 2 338 ? 77.46822 111.93323 165.75942 1.000 77.66244 490 SER B O 1
ATOM 3092 N N . ARG B 2 339 ? 76.05353 112.02066 167.51880 1.000 79.79829 491 ARG B N 1
ATOM 3093 C CA . ARG B 2 339 ? 75.20785 113.02079 166.87670 1.000 79.42962 491 ARG B CA 1
ATOM 3094 C C . ARG B 2 339 ? 75.99691 114.29412 166.59521 1.000 80.56087 491 ARG B C 1
ATOM 3095 O O . ARG B 2 339 ? 75.67116 115.03246 165.66131 1.000 78.20083 491 ARG B O 1
ATOM 3103 N N . SER B 2 340 ? 77.05867 114.54771 167.36641 1.000 81.76596 492 SER B N 1
ATOM 3104 C CA . SER B 2 340 ? 77.84182 115.76909 167.19626 1.000 83.03492 492 SER B CA 1
ATOM 3105 C C . SER B 2 340 ? 78.75619 115.66971 165.99126 1.000 81.66517 492 SER B C 1
ATOM 3106 O O . SER B 2 340 ? 78.80876 116.58266 165.15847 1.000 82.45129 492 SER B O 1
ATOM 3109 N N . GLY B 2 341 ? 79.48368 114.55648 165.89676 1.000 79.38969 493 GLY B N 1
ATOM 3110 C CA . GLY B 2 341 ? 80.63251 114.41268 165.03882 1.000 78.47436 493 GLY B CA 1
ATOM 3111 C C . GLY B 2 341 ? 81.91821 114.21236 165.81246 1.000 81.49858 493 GLY B C 1
ATOM 3112 O O . GLY B 2 341 ? 82.74867 113.38153 165.41611 1.000 81.38498 493 GLY B O 1
ATOM 3113 N N . LYS B 2 342 ? 82.08565 114.93497 166.92129 1.000 83.84079 494 LYS B N 1
ATOM 3114 C CA . LYS B 2 342 ? 83.29846 114.81940 167.72822 1.000 85.24736 494 LYS B CA 1
ATOM 3115 C C . LYS B 2 342 ? 83.27077 113.49336 168.48014 1.000 86.24564 494 LYS B C 1
ATOM 3116 O O . LYS B 2 342 ? 82.60681 113.34541 169.51223 1.000 85.58023 494 LYS B O 1
ATOM 3122 N N . ARG B 2 343 ? 84.03412 112.53655 167.94746 1.000 86.40264 495 ARG B N 1
ATOM 3123 C CA . ARG B 2 343 ? 84.05043 111.14352 168.36453 1.000 85.45481 495 ARG B CA 1
ATOM 3124 C C . ARG B 2 343 ? 85.49762 110.67505 168.41815 1.000 83.60601 495 ARG B C 1
ATOM 3125 O O . ARG B 2 343 ? 86.35952 111.20511 167.71464 1.000 82.96311 495 ARG B O 1
ATOM 3133 N N . ARG B 2 344 ? 85.77098 109.67422 169.24958 1.000 83.98019 496 ARG B N 1
ATOM 3134 C CA . ARG B 2 344 ? 87.11860 109.11999 169.30765 1.000 84.69090 496 ARG B CA 1
ATOM 3135 C C . ARG B 2 344 ? 87.15298 107.65140 168.89786 1.000 81.89487 496 ARG B C 1
ATOM 3136 O O . ARG B 2 344 ? 88.10517 106.93868 169.23459 1.000 80.97934 496 ARG B O 1
ATOM 3144 N N . GLY B 2 345 ? 86.13713 107.18464 168.17919 1.000 81.47078 497 GLY B N 1
ATOM 3145 C CA . GLY B 2 345 ? 86.15325 105.84165 167.63287 1.000 80.79818 497 GLY B CA 1
ATOM 3146 C C . GLY B 2 345 ? 85.64902 104.77682 168.59003 1.000 77.82447 497 GLY B C 1
ATOM 3147 O O . GLY B 2 345 ? 84.91362 105.03362 169.54684 1.000 78.44702 497 GLY B O 1
ATOM 3148 N N . GLU B 2 346 ? 86.06888 103.54482 168.31389 1.000 75.13060 498 GLU B N 1
ATOM 3149 C CA . GLU B 2 346 ? 85.53119 102.38230 169.00241 1.000 74.23606 498 GLU B CA 1
ATOM 3150 C C . GLU B 2 346 ? 86.56189 101.26634 168.97723 1.000 74.52619 498 GLU B C 1
ATOM 3151 O O . GLU B 2 346 ? 87.47974 101.26312 168.15394 1.000 76.18794 498 GLU B O 1
ATOM 3157 N N . ARG B 2 347 ? 86.39397 100.30122 169.87512 1.000 72.09372 499 ARG B N 1
ATOM 3158 C CA . ARG B 2 347 ? 87.34413 99.19990 169.92986 1.000 72.09788 499 ARG B CA 1
ATOM 3159 C C . ARG B 2 347 ? 86.69106 97.98728 170.57983 1.000 71.82854 499 ARG B C 1
ATOM 3160 O O . ARG B 2 347 ? 85.79442 98.11754 171.41806 1.000 73.10998 499 ARG B O 1
ATOM 3168 N N . MET B 2 348 ? 87.15858 96.80837 170.18152 1.000 69.94042 500 MET B N 1
ATOM 3169 C CA . MET B 2 348 ? 86.65584 95.54475 170.69765 1.000 70.53321 500 MET B CA 1
ATOM 3170 C C . MET B 2 348 ? 87.60112 95.03120 171.77770 1.000 72.21621 500 MET B C 1
ATOM 3171 O O . MET B 2 348 ? 88.80902 94.90742 171.54661 1.000 72.04337 500 MET B O 1
ATOM 3176 N N . GLU B 2 349 ? 87.04538 94.74623 172.95696 1.000 73.34439 501 GLU B N 1
ATOM 3177 C CA . GLU B 2 349 ? 87.80826 94.36565 174.13883 1.000 74.76529 501 GLU B CA 1
ATOM 3178 C C . GLU B 2 349 ? 87.13697 93.17907 174.81656 1.000 76.63264 501 GLU B C 1
ATOM 3179 O O . GLU B 2 349 ? 85.90988 93.05264 174.79021 1.000 76.37792 501 GLU B O 1
ATOM 3185 N N . ALA B 2 350 ? 87.93862 92.32303 175.44332 1.000 74.85655 502 ALA B N 1
ATOM 3186 C CA . ALA B 2 350 ? 87.39741 91.17732 176.16368 1.000 74.20152 502 ALA B CA 1
ATOM 3187 C C . ALA B 2 350 ? 87.06144 91.57611 177.59604 1.000 75.13119 502 ALA B C 1
ATOM 3188 O O . ALA B 2 350 ? 87.85386 92.24926 178.26550 1.000 75.88414 502 ALA B O 1
ATOM 3190 N N . GLN B 2 351 ? 85.87599 91.17477 178.05556 1.000 77.05547 503 GLN B N 1
ATOM 3191 C CA . GLN B 2 351 ? 85.38728 91.51778 179.38841 1.000 79.09472 503 GLN B CA 1
ATOM 3192 C C . GLN B 2 351 ? 84.57292 90.34734 179.91085 1.000 77.64027 503 GLN B C 1
ATOM 3193 O O . GLN B 2 351 ? 83.61569 89.91927 179.25824 1.000 79.02666 503 GLN B O 1
ATOM 3199 N N . GLY B 2 352 ? 84.94867 89.83412 181.08067 1.000 76.75171 504 GLY B N 1
ATOM 3200 C CA . GLY B 2 352 ? 84.28787 88.65753 181.61027 1.000 79.52189 504 GLY B CA 1
ATOM 3201 C C . GLY B 2 352 ? 84.38493 87.44224 180.71839 1.000 78.64393 504 GLY B C 1
ATOM 3202 O O . GLY B 2 352 ? 83.57304 86.52003 180.84682 1.000 77.45589 504 GLY B O 1
ATOM 3203 N N . GLY B 2 353 ? 85.36067 87.41345 179.81296 1.000 77.27334 505 GLY B N 1
ATOM 3204 C CA . GLY B 2 353 ? 85.50929 86.32215 178.87539 1.000 77.69497 505 GLY B CA 1
ATOM 3205 C C . GLY B 2 353 ? 84.72827 86.47093 177.59020 1.000 77.91357 505 GLY B C 1
ATOM 3206 O O . GLY B 2 353 ? 84.61646 85.49266 176.83785 1.000 75.94085 505 GLY B O 1
ATOM 3207 N N . LYS B 2 354 ? 84.19152 87.66105 177.30972 1.000 77.80609 506 LYS B N 1
ATOM 3208 C CA . LYS B 2 354 ? 83.33848 87.89805 176.15383 1.000 75.44345 506 LYS B CA 1
ATOM 3209 C C . LYS B 2 354 ? 83.84779 89.10474 175.38212 1.000 73.45247 506 LYS B C 1
ATOM 3210 O O . LYS B 2 354 ? 84.23766 90.11208 175.97881 1.000 74.50039 506 LYS B O 1
ATOM 3216 N N . LEU B 2 355 ? 83.85895 88.99378 174.05600 1.000 71.21990 507 LEU B N 1
ATOM 3217 C CA . LEU B 2 355 ? 84.13912 90.15517 173.22324 1.000 69.68834 507 LEU B CA 1
ATOM 3218 C C . LEU B 2 355 ? 83.08002 91.21557 173.47109 1.000 70.55460 507 LEU B C 1
ATOM 3219 O O . LEU B 2 355 ? 81.88438 90.91551 173.48535 1.000 71.02902 507 LEU B O 1
ATOM 3224 N N . VAL B 2 356 ? 83.50734 92.45606 173.68541 1.000 70.32905 508 VAL B N 1
ATOM 3225 C CA . VAL B 2 356 ? 82.56675 93.54948 173.89815 1.000 70.67428 508 VAL B CA 1
ATOM 3226 C C . VAL B 2 356 ? 83.01907 94.77221 173.11169 1.000 72.24123 508 VAL B C 1
ATOM 3227 O O . VAL B 2 356 ? 84.21448 94.99399 172.89966 1.000 74.16728 508 VAL B O 1
ATOM 3231 N N . CYS B 2 357 ? 82.04568 95.57515 172.69009 1.000 69.67584 509 CYS B N 1
ATOM 3232 C CA . CYS B 2 357 ? 82.28532 96.75952 171.87654 1.000 67.53625 509 CYS B CA 1
ATOM 3233 C C . CYS B 2 357 ? 82.18381 98.01483 172.73560 1.000 72.13922 509 CYS B C 1
ATOM 3234 O O . CYS B 2 357 ? 81.20395 98.18860 173.46931 1.000 71.74756 509 CYS B O 1
ATOM 3237 N N . ARG B 2 358 ? 83.19145 98.88902 172.63112 1.000 73.36047 510 ARG B N 1
ATOM 3238 C CA . ARG B 2 358 ? 83.31127 100.08332 173.46569 1.000 73.72402 510 ARG B CA 1
ATOM 3239 C C . ARG B 2 358 ? 83.64063 101.28131 172.58424 1.000 74.67977 510 ARG B C 1
ATOM 3240 O O . ARG B 2 358 ? 84.62235 101.24612 171.83607 1.000 75.89865 510 ARG B O 1
ATOM 3248 N N . ALA B 2 359 ? 82.83550 102.34164 172.68359 1.000 75.98728 511 ALA B N 1
ATOM 3249 C CA . ALA B 2 359 ? 83.00779 103.54193 171.87142 1.000 77.87873 511 ALA B CA 1
ATOM 3250 C C . ALA B 2 359 ? 83.45931 104.71628 172.72878 1.000 81.35190 511 ALA B C 1
ATOM 3251 O O . ALA B 2 359 ? 82.95094 104.92603 173.83388 1.000 83.06881 511 ALA B O 1
ATOM 3253 N N . HIS B 2 360 ? 84.39354 105.49720 172.19877 1.000 81.77867 512 HIS B N 1
ATOM 3254 C CA . HIS B 2 360 ? 85.01458 106.58563 172.93776 1.000 84.70158 512 HIS B CA 1
ATOM 3255 C C . HIS B 2 360 ? 84.48323 107.93250 172.46138 1.000 85.42521 512 HIS B C 1
ATOM 3256 O O . HIS B 2 360 ? 84.29456 108.15158 171.26023 1.000 82.76158 512 HIS B O 1
ATOM 3263 N N . ASN B 2 361 ? 84.23490 108.82793 173.41302 1.000 87.94912 513 ASN B N 1
ATOM 3264 C CA . ASN B 2 361 ? 83.78849 110.18254 173.12659 1.000 88.32653 513 ASN B CA 1
ATOM 3265 C C . ASN B 2 361 ? 84.97976 111.13190 173.09525 1.000 91.92220 513 ASN B C 1
ATOM 3266 O O . ASN B 2 361 ? 86.02137 110.88041 173.70592 1.000 91.52006 513 ASN B O 1
ATOM 3271 N N . ALA B 2 362 ? 84.81297 112.22957 172.36201 1.000 92.86141 514 ALA B N 1
ATOM 3272 C CA . ALA B 2 362 ? 85.84247 113.25788 172.27124 1.000 93.04027 514 ALA B CA 1
ATOM 3273 C C . ALA B 2 362 ? 85.90340 114.06845 173.56057 1.000 94.67691 514 ALA B C 1
ATOM 3274 O O . ALA B 2 362 ? 84.90306 114.64331 173.99571 1.000 95.65010 514 ALA B O 1
ATOM 3276 N N . GLY B 2 365 ? 82.91418 116.91146 173.11281 1.000 92.82905 517 GLY B N 1
ATOM 3277 C CA . GLY B 2 365 ? 82.14333 115.70540 172.87364 1.000 92.31701 517 GLY B CA 1
ATOM 3278 C C . GLY B 2 365 ? 80.72095 115.72551 173.41217 1.000 92.87374 517 GLY B C 1
ATOM 3279 O O . GLY B 2 365 ? 80.51369 115.75034 174.62478 1.000 93.29553 517 GLY B O 1
ATOM 3280 N N . GLU B 2 366 ? 79.73674 115.71688 172.50716 1.000 90.15165 518 GLU B N 1
ATOM 3281 C CA . GLU B 2 366 ? 78.33998 115.59789 172.92530 1.000 87.74625 518 GLU B CA 1
ATOM 3282 C C . GLU B 2 366 ? 78.10168 114.29709 173.68090 1.000 87.71997 518 GLU B C 1
ATOM 3283 O O . GLU B 2 366 ? 77.50058 114.28771 174.76346 1.000 86.03773 518 GLU B O 1
ATOM 3289 N N . GLY B 2 367 ? 78.56544 113.19474 173.11782 1.000 88.56051 519 GLY B N 1
ATOM 3290 C CA . GLY B 2 367 ? 78.25932 111.85796 173.58998 1.000 87.25316 519 GLY B CA 1
ATOM 3291 C C . GLY B 2 367 ? 78.17918 110.92433 172.40008 1.000 83.78641 519 GLY B C 1
ATOM 3292 O O . GLY B 2 367 ? 78.00192 111.34020 171.25418 1.000 82.62571 519 GLY B O 1
ATOM 3293 N N . VAL B 2 368 ? 78.32424 109.62544 172.67426 1.000 81.34753 520 VAL B N 1
ATOM 3294 C CA . VAL B 2 368 ? 78.41825 108.62570 171.61693 1.000 78.13293 520 VAL B CA 1
ATOM 3295 C C . VAL B 2 368 ? 77.60998 107.38162 171.96807 1.000 77.67992 520 VAL B C 1
ATOM 3296 O O . VAL B 2 368 ? 77.35337 107.07618 173.13582 1.000 77.81114 520 VAL B O 1
ATOM 3300 N N . TYR B 2 369 ? 77.21488 106.65726 170.92679 1.000 74.64307 521 TYR B N 1
ATOM 3301 C CA . TYR B 2 369 ? 76.66239 105.32101 171.06490 1.000 71.64905 521 TYR B CA 1
ATOM 3302 C C . TYR B 2 369 ? 77.68294 104.29562 170.59550 1.000 69.72549 521 TYR B C 1
ATOM 3303 O O . TYR B 2 369 ? 78.49448 104.56922 169.70947 1.000 69.95445 521 TYR B O 1
ATOM 3312 N N . ALA B 2 370 ? 77.62414 103.10660 171.18504 1.000 68.66014 522 ALA B N 1
ATOM 3313 C CA . ALA B 2 370 ? 78.38523 101.95336 170.71953 1.000 67.75251 522 ALA B CA 1
ATOM 3314 C C . ALA B 2 370 ? 77.42881 100.99866 170.01183 1.000 66.24225 522 ALA B C 1
ATOM 3315 O O . ALA B 2 370 ? 76.44467 100.54496 170.60610 1.000 65.70005 522 ALA B O 1
ATOM 3317 N N . ILE B 2 371 ? 77.72092 100.69897 168.74948 1.000 65.71902 523 ILE B N 1
ATOM 3318 C CA . ILE B 2 371 ? 76.84184 99.92584 167.87723 1.000 63.57453 523 ILE B CA 1
ATOM 3319 C C . ILE B 2 371 ? 77.52758 98.59224 167.59927 1.000 60.77050 523 ILE B C 1
ATOM 3320 O O . ILE B 2 371 ? 78.45012 98.50459 166.78084 1.000 60.28572 523 ILE B O 1
ATOM 3325 N N . ALA B 2 372 ? 77.07933 97.54256 168.27394 1.000 58.94198 524 ALA B N 1
ATOM 3326 C CA . ALA B 2 372 ? 77.67432 96.22543 168.09932 1.000 60.49859 524 ALA B CA 1
ATOM 3327 C C . ALA B 2 372 ? 76.89706 95.39793 167.07740 1.000 58.68861 524 ALA B C 1
ATOM 3328 O O . ALA B 2 372 ? 75.67775 95.53245 166.92526 1.000 57.14029 524 ALA B O 1
ATOM 3330 N N . ARG B 2 373 ? 77.62183 94.53440 166.37513 1.000 57.81059 525 ARG B N 1
ATOM 3331 C CA . ARG B 2 373 ? 77.03155 93.59589 165.43475 1.000 55.78581 525 ARG B CA 1
ATOM 3332 C C . ARG B 2 373 ? 77.15180 92.20278 166.03640 1.000 55.97559 525 ARG B C 1
ATOM 3333 O O . ARG B 2 373 ? 78.23532 91.61055 166.04323 1.000 57.16574 525 ARG B O 1
ATOM 3341 N N . CYS B 2 374 ? 76.03525 91.68073 166.52792 1.000 55.37551 526 CYS B N 1
ATOM 3342 C CA . CYS B 2 374 ? 76.00100 90.45105 167.30907 1.000 54.92014 526 CYS B CA 1
ATOM 3343 C C . CYS B 2 374 ? 75.48042 89.30951 166.43908 1.000 54.07427 526 CYS B C 1
ATOM 3344 O O . CYS B 2 374 ? 74.31647 89.31769 166.02054 1.000 53.47747 526 CYS B O 1
ATOM 3347 N N . CYS B 2 375 ? 76.34416 88.32306 166.17809 1.000 54.56300 527 CYS B N 1
ATOM 3348 C CA . CYS B 2 375 ? 76.04268 87.24326 165.25305 1.000 53.92049 527 CYS B CA 1
ATOM 3349 C C . CYS B 2 375 ? 76.01731 85.89061 165.96144 1.000 54.28374 527 CYS B C 1
ATOM 3350 O O . CYS B 2 375 ? 76.55600 85.71301 167.05855 1.000 54.83168 527 CYS B O 1
ATOM 3353 N N . LEU B 2 376 ? 75.29826 84.96312 165.33373 1.000 55.20997 528 LEU B N 1
ATOM 3354 C CA . LEU B 2 376 ? 75.15393 83.57614 165.77344 1.000 57.18479 528 LEU B CA 1
ATOM 3355 C C . LEU B 2 376 ? 75.98587 82.71087 164.83389 1.000 60.41660 528 LEU B C 1
ATOM 3356 O O . LEU B 2 376 ? 75.57188 82.43158 163.70272 1.000 59.78289 528 LEU B O 1
ATOM 3361 N N . LEU B 2 377 ? 77.16437 82.30603 165.29166 1.000 61.21972 529 LEU B N 1
ATOM 3362 C CA . LEU B 2 377 ? 78.06432 81.48938 164.48391 1.000 61.60199 529 LEU B CA 1
ATOM 3363 C C . LEU B 2 377 ? 78.52873 80.26513 165.25713 1.000 66.31359 529 LEU B C 1
ATOM 3364 O O . LEU B 2 377 ? 79.28730 80.40463 166.24010 1.000 67.20579 529 LEU B O 1
ATOM 3369 N N . PRO B 2 378 ? 78.11294 79.06722 164.86018 1.000 67.51271 530 PRO B N 1
ATOM 3370 C CA . PRO B 2 378 ? 78.67862 77.84813 165.43540 1.000 68.66331 530 PRO B CA 1
ATOM 3371 C C . PRO B 2 378 ? 79.89072 77.37761 164.64169 1.000 70.76875 530 PRO B C 1
ATOM 3372 O O . PRO B 2 378 ? 80.08523 77.72864 163.47297 1.000 71.24397 530 PRO B O 1
ATOM 3376 N N . GLN B 2 379 ? 80.71225 76.56819 165.31378 1.000 72.51032 531 GLN B N 1
ATOM 3377 C CA . GLN B 2 379 ? 81.97800 76.08471 164.75745 1.000 74.15378 531 GLN B CA 1
ATOM 3378 C C . GLN B 2 379 ? 82.85994 77.25921 164.32628 1.000 73.81492 531 GLN B C 1
ATOM 3379 O O . GLN B 2 379 ? 83.35939 77.31429 163.20003 1.000 74.70268 531 GLN B O 1
ATOM 3385 N N . ALA B 2 380 ? 83.04175 78.21813 165.23216 1.000 73.24557 532 ALA B N 1
ATOM 3386 C CA . ALA B 2 380 ? 83.83199 79.39477 164.90015 1.000 72.76913 532 ALA B CA 1
ATOM 3387 C C . ALA B 2 380 ? 84.45004 79.98322 166.15647 1.000 73.06723 532 ALA B C 1
ATOM 3388 O O . ALA B 2 380 ? 83.73773 80.29148 167.11623 1.000 74.20750 532 ALA B O 1
ATOM 3390 N N . ASN B 2 381 ? 85.77134 80.13235 166.14175 1.000 72.94798 533 ASN B N 1
ATOM 3391 C CA . ASN B 2 381 ? 86.49868 80.83774 167.18918 1.000 73.21775 533 ASN B CA 1
ATOM 3392 C C . ASN B 2 381 ? 86.84882 82.22858 166.66434 1.000 72.04720 533 ASN B C 1
ATOM 3393 O O . ASN B 2 381 ? 87.43455 82.35629 165.58173 1.000 71.90513 533 ASN B O 1
ATOM 3398 N N . CYS B 2 382 ? 86.47664 83.26538 167.41502 1.000 70.51881 534 CYS B N 1
ATOM 3399 C CA . CYS B 2 382 ? 86.70537 84.64361 167.00501 1.000 68.77194 534 CYS B CA 1
ATOM 3400 C C . CYS B 2 382 ? 87.71341 85.30550 167.93350 1.000 67.29667 534 CYS B C 1
ATOM 3401 O O . CYS B 2 382 ? 87.74726 85.02848 169.13471 1.000 67.83058 534 CYS B O 1
ATOM 3404 N N . SER B 2 383 ? 88.53476 86.18800 167.35998 1.000 65.71170 535 SER B N 1
ATOM 3405 C CA . SER B 2 383 ? 89.62140 86.83030 168.08658 1.000 64.54373 535 SER B CA 1
ATOM 3406 C C . SER B 2 383 ? 89.83258 88.23623 167.54273 1.000 64.15338 535 SER B C 1
ATOM 3407 O O . SER B 2 383 ? 89.64049 88.48347 166.34952 1.000 65.21843 535 SER B O 1
ATOM 3410 N N . VAL B 2 384 ? 90.26231 89.15111 168.42346 1.000 63.42113 536 VAL B N 1
ATOM 3411 C CA . VAL B 2 384 ? 90.55354 90.53896 168.06323 1.000 64.35479 536 VAL B CA 1
ATOM 3412 C C . VAL B 2 384 ? 92.05124 90.70488 167.81892 1.000 62.49613 536 VAL B C 1
ATOM 3413 O O . VAL B 2 384 ? 92.87415 90.17360 168.57277 1.000 61.83345 536 VAL B O 1
ATOM 3417 N N . HIS B 2 385 ? 92.40598 91.44023 166.75739 1.000 62.58999 537 HIS B N 1
ATOM 3418 C CA . HIS B 2 385 ? 93.79762 91.71096 166.37621 1.000 62.92561 537 HIS B CA 1
ATOM 3419 C C . HIS B 2 385 ? 93.97463 93.22120 166.23477 1.000 63.78238 537 HIS B C 1
ATOM 3420 O O . HIS B 2 385 ? 93.57968 93.80318 165.21741 1.000 65.24800 537 HIS B O 1
ATOM 3427 N N . THR B 2 386 ? 94.59670 93.85268 167.22841 1.000 62.14392 538 THR B N 1
ATOM 3428 C CA . THR B 2 386 ? 94.74014 95.30256 167.25618 1.000 63.31345 538 THR B CA 1
ATOM 3429 C C . THR B 2 386 ? 96.14252 95.68206 166.79135 1.000 64.31264 538 THR B C 1
ATOM 3430 O O . THR B 2 386 ? 97.12992 95.32249 167.44049 1.000 63.00960 538 THR B O 1
ATOM 3434 N N . ALA B 2 387 ? 96.22174 96.41034 165.67712 1.000 65.66854 539 ALA B N 1
ATOM 3435 C CA . ALA B 2 387 ? 97.48199 96.77058 165.03510 1.000 64.31878 539 ALA B CA 1
ATOM 3436 C C . ALA B 2 387 ? 97.24267 98.00090 164.17212 1.000 67.21211 539 ALA B C 1
ATOM 3437 O O . ALA B 2 387 ? 96.09240 98.33235 163.87720 1.000 69.12304 539 ALA B O 1
ATOM 3439 N N . PRO B 2 388 ? 98.29871 98.70026 163.75574 1.000 68.24134 540 PRO B N 1
ATOM 3440 C CA . PRO B 2 388 ? 98.11217 99.87897 162.88032 1.000 69.18455 540 PRO B CA 1
ATOM 3441 C C . PRO B 2 388 ? 97.59793 99.47327 161.50888 1.000 71.02494 540 PRO B C 1
ATOM 3442 O O . PRO B 2 388 ? 97.48780 98.27602 161.20144 1.000 72.30063 540 PRO B O 1
ATOM 3446 N N . PRO B 2 389 ? 97.24462 100.44171 160.65117 1.000 71.04383 541 PRO B N 1
ATOM 3447 C CA . PRO B 2 389 ? 96.77690 100.04604 159.31754 1.000 74.04647 541 PRO B CA 1
ATOM 3448 C C . PRO B 2 389 ? 97.93269 99.77673 158.35028 1.000 74.72323 541 PRO B C 1
ATOM 3449 O O . PRO B 2 389 ? 97.70925 99.43441 157.18734 1.000 75.34692 541 PRO B O 1
ATOM 3453 N N . THR B 2 396 ? 101.19858 96.66779 152.28404 1.000 85.51781 548 THR B N 1
ATOM 3454 C CA . THR B 2 396 ? 99.90331 95.99461 152.27445 1.000 84.53531 548 THR B CA 1
ATOM 3455 C C . THR B 2 396 ? 99.85740 94.89433 153.34109 1.000 84.16595 548 THR B C 1
ATOM 3456 O O . THR B 2 396 ? 100.16728 93.72360 153.08050 1.000 82.13064 548 THR B O 1
ATOM 3460 N N . ARG B 2 397 ? 99.47570 95.28561 154.55031 1.000 81.93613 549 ARG B N 1
ATOM 3461 C CA . ARG B 2 397 ? 99.37201 94.35488 155.65881 1.000 80.51372 549 ARG B CA 1
ATOM 3462 C C . ARG B 2 397 ? 97.99653 93.69610 155.66789 1.000 80.09760 549 ARG B C 1
ATOM 3463 O O . ARG B 2 397 ? 97.02636 94.21104 155.10355 1.000 78.58145 549 ARG B O 1
ATOM 3471 N N . VAL B 2 398 ? 97.92859 92.52980 156.30502 1.000 78.52441 550 VAL B N 1
ATOM 3472 C CA . VAL B 2 398 ? 96.66532 91.85766 156.58208 1.000 77.01823 550 VAL B CA 1
ATOM 3473 C C . VAL B 2 398 ? 96.66090 91.49816 158.06039 1.000 76.77584 550 VAL B C 1
ATOM 3474 O O . VAL B 2 398 ? 97.69964 91.14363 158.63095 1.000 76.64609 550 VAL B O 1
ATOM 3478 N N . HIS B 2 399 ? 95.49821 91.63273 158.69068 1.000 76.37654 551 HIS B N 1
ATOM 3479 C CA . HIS B 2 399 ? 95.42063 91.47022 160.13404 1.000 74.79213 551 HIS B CA 1
ATOM 3480 C C . HIS B 2 399 ? 95.16424 90.02225 160.53330 1.000 74.17944 551 HIS B C 1
ATOM 3481 O O . HIS B 2 399 ? 95.78025 89.52365 161.48438 1.000 74.94281 551 HIS B O 1
ATOM 3488 N N . CYS B 2 400 ? 94.29092 89.33451 159.80010 1.000 74.21067 552 CYS B N 1
ATOM 3489 C CA . CYS B 2 400 ? 94.02398 87.91474 160.02247 1.000 73.61961 552 CYS B CA 1
ATOM 3490 C C . CYS B 2 400 ? 94.86318 87.07288 159.06294 1.000 75.00270 552 CYS B C 1
ATOM 3491 O O . CYS B 2 400 ? 94.34957 86.36729 158.18838 1.000 74.89711 552 CYS B O 1
ATOM 3494 N N . HIS B 2 401 ? 96.18042 87.13611 159.26607 1.000 77.95703 553 HIS B N 1
ATOM 3495 C CA . HIS B 2 401 ? 97.11372 86.43498 158.38708 1.000 75.39544 553 HIS B CA 1
ATOM 3496 C C . HIS B 2 401 ? 97.03625 84.92327 158.53869 1.000 75.24474 553 HIS B C 1
ATOM 3497 O O . HIS B 2 401 ? 97.45997 84.20904 157.62487 1.000 75.33961 553 HIS B O 1
ATOM 3504 N N . GLN B 2 402 ? 96.52996 84.42749 159.67196 1.000 75.42868 554 GLN B N 1
ATOM 3505 C CA . GLN B 2 402 ? 96.33379 82.99586 159.87908 1.000 76.31465 554 GLN B CA 1
ATOM 3506 C C . GLN B 2 402 ? 95.44202 82.43852 158.77743 1.000 77.59037 554 GLN B C 1
ATOM 3507 O O . GLN B 2 402 ? 94.28620 82.84837 158.64015 1.000 78.24518 554 GLN B O 1
ATOM 3513 N N . GLN B 2 403 ? 95.98882 81.52291 157.97838 1.000 78.67436 555 GLN B N 1
ATOM 3514 C CA . GLN B 2 403 ? 95.25561 80.93902 156.85812 1.000 79.73231 555 GLN B CA 1
ATOM 3515 C C . GLN B 2 403 ? 93.94233 80.31675 157.32299 1.000 80.26103 555 GLN B C 1
ATOM 3516 O O . GLN B 2 403 ? 93.88380 79.65132 158.36138 1.000 81.06839 555 GLN B O 1
ATOM 3522 N N . GLY B 2 404 ? 92.88263 80.53688 156.54181 1.000 78.87542 556 GLY B N 1
ATOM 3523 C CA . GLY B 2 404 ? 91.57084 80.01101 156.85399 1.000 77.93133 556 GLY B CA 1
ATOM 3524 C C . GLY B 2 404 ? 90.70078 80.90030 157.71901 1.000 78.29637 556 GLY B C 1
ATOM 3525 O O . GLY B 2 404 ? 89.50225 80.61848 157.86050 1.000 76.88651 556 GLY B O 1
ATOM 3526 N N . HIS B 2 405 ? 91.25990 81.95612 158.30442 1.000 77.24153 557 HIS B N 1
ATOM 3527 C CA . HIS B 2 405 ? 90.50709 82.89268 159.12831 1.000 75.26555 557 HIS B CA 1
ATOM 3528 C C . HIS B 2 405 ? 89.91522 83.99723 158.25728 1.000 74.26709 557 HIS B C 1
ATOM 3529 O O . HIS B 2 405 ? 90.50715 84.41500 157.25834 1.000 74.64457 557 HIS B O 1
ATOM 3536 N N . VAL B 2 406 ? 88.73839 84.47029 158.64420 1.000 71.00909 558 VAL B N 1
ATOM 3537 C CA . VAL B 2 406 ? 88.04928 85.51598 157.90228 1.000 68.08673 558 VAL B CA 1
ATOM 3538 C C . VAL B 2 406 ? 88.04248 86.79285 158.72697 1.000 69.17711 558 VAL B C 1
ATOM 3539 O O . VAL B 2 406 ? 88.00295 86.76368 159.96254 1.000 69.00602 558 VAL B O 1
ATOM 3543 N N . LEU B 2 407 ? 88.07340 87.92401 158.02867 1.000 69.18382 559 LEU B N 1
ATOM 3544 C CA . LEU B 2 407 ? 87.91562 89.23059 158.65455 1.000 66.82916 559 LEU B CA 1
ATOM 3545 C C . LEU B 2 407 ? 86.43903 89.60321 158.62581 1.000 63.78149 559 LEU B C 1
ATOM 3546 O O . LEU B 2 407 ? 85.87619 89.84246 157.55242 1.000 62.92893 559 LEU B O 1
ATOM 3551 N N . THR B 2 408 ? 85.81694 89.66092 159.80722 1.000 63.43987 560 THR B N 1
ATOM 3552 C CA . THR B 2 408 ? 84.38829 89.91569 159.93130 1.000 63.46491 560 THR B CA 1
ATOM 3553 C C . THR B 2 408 ? 84.04508 91.36556 160.24764 1.000 63.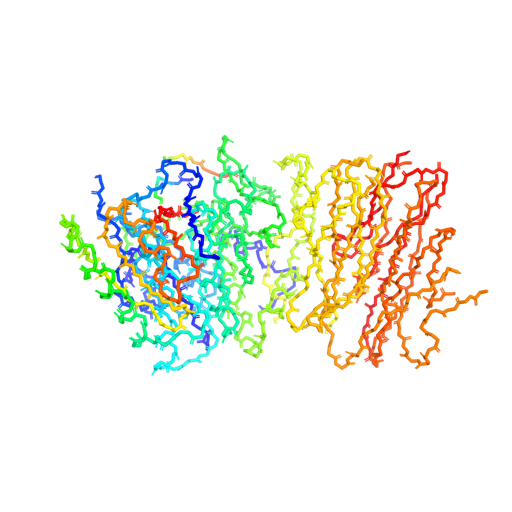64624 560 THR B C 1
ATOM 3554 O O . THR B 2 408 ? 82.90783 91.78120 159.99469 1.000 63.72631 560 THR B O 1
ATOM 3558 N N . GLY B 2 409 ? 84.97690 92.13585 160.80295 1.000 63.49704 561 GLY B N 1
ATOM 3559 C CA . GLY B 2 409 ? 84.69863 93.52219 161.12673 1.000 63.28197 561 GLY B CA 1
ATOM 3560 C C . GLY B 2 409 ? 85.91749 94.32145 161.54684 1.000 63.19670 561 GLY B C 1
ATOM 3561 O O . GLY B 2 409 ? 86.82845 93.78950 162.18324 1.000 63.56310 561 GLY B O 1
ATOM 3562 N N . CYS B 2 410 ? 85.92556 95.60954 161.21199 1.000 63.00315 562 CYS B N 1
ATOM 3563 C CA . CYS B 2 410 ? 87.05698 96.50066 161.42387 1.000 64.37046 562 CYS B CA 1
ATOM 3564 C C . CYS B 2 410 ? 86.63079 97.63520 162.34127 1.000 65.75423 562 CYS B C 1
ATOM 3565 O O . CYS B 2 410 ? 85.65952 98.33187 162.04255 1.000 64.15960 562 CYS B O 1
ATOM 3568 N N . SER B 2 411 ? 87.35591 97.83991 163.43860 1.000 66.56257 563 SER B N 1
ATOM 3569 C CA . SER B 2 411 ? 87.10195 98.98252 164.30610 1.000 68.17047 563 SER B CA 1
ATOM 3570 C C . SER B 2 411 ? 88.30782 99.91623 164.29208 1.000 69.00488 563 SER B C 1
ATOM 3571 O O . SER B 2 411 ? 89.37358 99.58240 163.77074 1.000 68.38483 563 SER B O 1
ATOM 3574 N N . SER B 2 412 ? 88.12772 101.10769 164.86132 1.000 70.54505 564 SER B N 1
ATOM 3575 C CA . SER B 2 412 ? 89.13867 102.15302 164.75232 1.000 72.84777 564 SER B CA 1
ATOM 3576 C C . SER B 2 412 ? 88.94301 103.18108 165.85721 1.000 73.55452 564 SER B C 1
ATOM 3577 O O . SER B 2 412 ? 87.84615 103.72620 166.00843 1.000 74.68953 564 SER B O 1
ATOM 3580 N N . HIS B 2 413 ? 90.01051 103.45442 166.60916 1.000 73.71351 565 HIS B N 1
ATOM 3581 C CA . HIS B 2 413 ? 89.99005 104.45732 167.66406 1.000 77.54308 565 HIS B CA 1
ATOM 3582 C C . HIS B 2 413 ? 91.34831 105.14674 167.74658 1.000 78.78268 565 HIS B C 1
ATOM 3583 O O . HIS B 2 413 ? 92.39494 104.53670 167.49618 1.000 76.36940 565 HIS B O 1
ATOM 3590 N N . TRP B 2 414 ? 91.31707 106.42810 168.11541 1.000 79.77003 566 TRP B N 1
ATOM 3591 C CA . TRP B 2 414 ? 92.51307 107.24753 168.23945 1.000 80.74037 566 TRP B CA 1
ATOM 3592 C C . TRP B 2 414 ? 92.40075 108.08623 169.50435 1.000 83.96451 566 TRP B C 1
ATOM 3593 O O . TRP B 2 414 ? 91.31910 108.23072 170.07896 1.000 83.77217 566 TRP B O 1
ATOM 3604 N N . GLU B 2 415 ? 93.53380 108.65044 169.93006 1.000 85.72173 567 GLU B N 1
ATOM 3605 C CA . GLU B 2 415 ? 93.60987 109.39752 171.18343 1.000 87.23504 567 GLU B CA 1
ATOM 3606 C C . GLU B 2 415 ? 93.58050 110.91426 171.00442 1.000 87.08744 567 GLU B C 1
ATOM 3607 O O . GLU B 2 415 ? 92.85432 111.59778 171.73433 1.000 87.83905 567 GLU B O 1
ATOM 3613 N N . VAL B 2 416 ? 94.35224 111.46841 170.06151 1.000 87.82638 568 VAL B N 1
ATOM 3614 C CA . VAL B 2 416 ? 94.37660 112.90997 169.81941 1.000 91.66627 568 VAL B CA 1
ATOM 3615 C C . VAL B 2 416 ? 93.42647 113.22975 168.67237 1.000 91.04930 568 VAL B C 1
ATOM 3616 O O . VAL B 2 416 ? 93.27522 112.45005 167.72480 1.000 91.45694 568 VAL B O 1
ATOM 3620 N N . GLU B 2 417 ? 92.80489 114.40962 168.74126 1.000 91.36577 569 GLU B N 1
ATOM 3621 C CA . GLU B 2 417 ? 91.58962 114.69168 167.98371 1.000 92.18281 569 GLU B CA 1
ATOM 3622 C C . GLU B 2 417 ? 91.83341 115.09847 166.53397 1.000 92.22042 569 GLU B C 1
ATOM 3623 O O . GLU B 2 417 ? 90.86307 115.18420 165.77277 1.000 91.72366 569 GLU B O 1
ATOM 3629 N N . ASP B 2 418 ? 93.07821 115.34571 166.12928 1.000 91.63497 570 ASP B N 1
ATOM 3630 C CA . ASP B 2 418 ? 93.36395 115.78509 164.75739 1.000 92.22749 570 ASP B CA 1
ATOM 3631 C C . ASP B 2 418 ? 92.86935 114.78175 163.70996 1.000 92.17200 570 ASP B C 1
ATOM 3632 O O . ASP B 2 418 ? 91.98272 115.08906 162.90754 1.000 92.62478 570 ASP B O 1
ATOM 3637 N N . GLN B 2 432 ? 92.03812 92.83575 148.28110 1.000 66.87074 584 GLN B N 1
ATOM 3638 C CA . GLN B 2 432 ? 92.57532 93.04847 149.62500 1.000 68.23285 584 GLN B CA 1
ATOM 3639 C C . GLN B 2 432 ? 91.48960 92.80282 150.68481 1.000 68.96333 584 GLN B C 1
ATOM 3640 O O . GLN B 2 432 ? 90.95907 93.74968 151.27306 1.000 68.82014 584 GLN B O 1
ATOM 3646 N N . PRO B 2 433 ? 91.16537 91.52079 150.93777 1.000 68.99166 585 PRO B N 1
ATOM 3647 C CA . PRO B 2 433 ? 89.93177 91.20556 151.68185 1.000 69.60612 585 PRO B CA 1
ATOM 3648 C C . PRO B 2 433 ? 90.06796 91.19067 153.20165 1.000 69.78953 585 PRO B C 1
ATOM 3649 O O . PRO B 2 433 ? 89.17325 91.68282 153.89747 1.000 68.07708 585 PRO B O 1
ATOM 3653 N N . ASN B 2 434 ? 91.15888 90.63382 153.73067 1.000 70.19634 586 ASN B N 1
ATOM 3654 C CA . ASN B 2 434 ? 91.36418 90.50887 155.17507 1.000 70.31412 586 ASN B CA 1
ATOM 3655 C C . ASN B 2 434 ? 92.23482 91.62570 155.72868 1.000 71.50117 586 ASN B C 1
ATOM 3656 O O . ASN B 2 434 ? 93.11992 91.39821 156.55965 1.000 73.29670 586 ASN B O 1
ATOM 3661 N N . GLN B 2 435 ? 91.96957 92.85157 155.29053 1.000 72.12944 587 GLN B N 1
ATOM 3662 C CA . GLN B 2 435 ? 92.73205 94.03077 155.67085 1.000 75.62039 587 GLN B CA 1
ATOM 3663 C C . GLN B 2 435 ? 91.78424 95.14743 156.09470 1.000 72.84955 587 GLN B C 1
ATOM 3664 O O . GLN B 2 435 ? 90.72625 95.34390 155.48609 1.000 70.93690 587 GLN B O 1
ATOM 3670 N N . CYS B 2 436 ? 92.15958 95.85408 157.15992 1.000 72.63217 588 CYS B N 1
ATOM 3671 C CA . CYS B 2 436 ? 91.44701 97.02713 157.64683 1.000 71.72812 588 CYS B CA 1
ATOM 3672 C C . CYS B 2 436 ? 92.28447 98.25282 157.31751 1.000 74.07124 588 CYS B C 1
ATOM 3673 O O . CYS B 2 436 ? 93.48301 98.27510 157.61354 1.000 75.88536 588 CYS B O 1
ATOM 3676 N N . VAL B 2 437 ? 91.66224 99.27381 156.73247 1.000 74.34465 589 VAL B N 1
ATOM 3677 C CA . VAL B 2 437 ? 92.37329 100.48037 156.31870 1.000 74.64740 589 VAL B CA 1
ATOM 3678 C C . VAL B 2 437 ? 92.05437 101.61302 157.28842 1.000 75.18252 589 VAL B C 1
ATOM 3679 O O . VAL B 2 437 ? 90.93160 101.71464 157.79654 1.000 75.05237 589 VAL B O 1
ATOM 3683 N N . GLY B 2 438 ? 93.05373 102.45526 157.55818 1.000 76.42089 590 GLY B N 1
ATOM 3684 C CA . GLY B 2 438 ? 92.86890 103.61335 158.41413 1.000 77.38127 590 GLY B CA 1
ATOM 3685 C C . GLY B 2 438 ? 93.67118 104.82216 157.97098 1.000 78.36297 590 GLY B C 1
ATOM 3686 O O . GLY B 2 438 ? 94.07250 104.90403 156.80532 1.000 77.75412 590 GLY B O 1
ATOM 3687 N N . HIS B 2 439 ? 93.91230 105.76649 158.88272 1.000 78.32911 591 HIS B N 1
ATOM 3688 C CA . HIS B 2 439 ? 94.69143 106.96710 158.55720 1.000 78.78492 591 HIS B CA 1
ATOM 3689 C C . HIS B 2 439 ? 95.98868 107.05886 159.36624 1.000 78.07176 591 HIS B C 1
ATOM 3690 O O . HIS B 2 439 ? 96.26059 106.22700 160.23623 1.000 78.35337 591 HIS B O 1
ATOM 3697 N N . GLU B 2 441 ? 97.69718 107.19535 162.17640 1.000 75.93567 593 GLU B N 1
ATOM 3698 C CA . GLU B 2 441 ? 97.37597 107.97215 163.36792 1.000 78.88882 593 GLU B CA 1
ATOM 3699 C C . GLU B 2 441 ? 96.27065 107.28721 164.16323 1.000 79.37780 593 GLU B C 1
ATOM 3700 O O . GLU B 2 441 ? 95.99337 107.64057 165.31080 1.000 78.38712 593 GLU B O 1
ATOM 3706 N N . ALA B 2 442 ? 95.64815 106.29275 163.54329 1.000 78.64763 594 ALA B N 1
ATOM 3707 C CA . ALA B 2 442 ? 94.57083 105.53362 164.15765 1.000 78.27271 594 ALA B CA 1
ATOM 3708 C C . ALA B 2 442 ? 95.02547 104.10741 164.44445 1.000 75.08358 594 ALA B C 1
ATOM 3709 O O . ALA B 2 442 ? 95.82886 103.53539 163.69809 1.000 75.90769 594 ALA B O 1
ATOM 3711 N N . SER B 2 443 ? 94.50629 103.54157 165.53086 1.000 74.08770 595 SER B N 1
ATOM 3712 C CA . SER B 2 443 ? 94.75358 102.15498 165.89540 1.000 73.81129 595 SER B CA 1
ATOM 3713 C C . SER B 2 443 ? 93.53768 101.31466 165.51578 1.000 75.04655 595 SER B C 1
ATOM 3714 O O . SER B 2 443 ? 92.40037 101.67887 165.83168 1.000 76.54224 595 SER B O 1
ATOM 3717 N N . ILE B 2 444 ? 93.78062 100.19353 164.84551 1.000 72.19238 596 ILE B N 1
ATOM 3718 C CA . ILE B 2 444 ? 92.73150 99.36600 164.25764 1.000 70.39353 596 ILE B CA 1
ATOM 3719 C C . ILE B 2 444 ? 92.48506 98.16033 165.15211 1.000 69.14210 596 ILE B C 1
ATOM 3720 O O . ILE B 2 444 ? 93.41298 97.65030 165.78847 1.000 68.68647 596 ILE B O 1
ATOM 3725 N N . HIS B 2 445 ? 91.23023 97.70959 165.21951 1.000 68.70117 597 HIS B N 1
ATOM 3726 C CA . HIS B 2 445 ? 90.85709 96.50381 165.96456 1.000 67.85672 597 HIS B CA 1
ATOM 3727 C C . HIS B 2 445 ? 90.06378 95.58820 165.04147 1.000 67.96565 597 HIS B C 1
ATOM 3728 O O . HIS B 2 445 ? 88.83499 95.66035 164.98244 1.000 67.84768 597 HIS B O 1
ATOM 3735 N N . ALA B 2 446 ? 90.76097 94.71355 164.33493 1.000 67.03092 598 ALA B N 1
ATOM 3736 C CA . ALA B 2 446 ? 90.08157 93.73969 163.50179 1.000 66.16500 598 ALA B CA 1
ATOM 3737 C C . ALA B 2 446 ? 89.56213 92.59365 164.35743 1.000 66.26973 598 ALA B C 1
ATOM 3738 O O . ALA B 2 446 ? 90.18513 92.20724 165.34916 1.000 66.29452 598 ALA B O 1
ATOM 3740 N N . SER B 2 447 ? 88.39984 92.06148 163.98033 1.000 65.59408 599 SER B N 1
ATOM 3741 C CA . SER B 2 447 ? 87.89621 90.82405 164.56219 1.000 65.27476 599 SER B CA 1
ATOM 3742 C C . SER B 2 447 ? 87.95605 89.74012 163.49797 1.000 68.00811 599 SER B C 1
ATOM 3743 O O . SER B 2 447 ? 87.36238 89.88448 162.42517 1.000 67.91285 599 SER B O 1
ATOM 3746 N N . CYS B 2 448 ? 88.66244 88.65493 163.80834 1.000 68.03159 600 CYS B N 1
ATOM 3747 C CA . CYS B 2 448 ? 88.93475 87.58530 162.86282 1.000 66.85621 600 CYS B CA 1
ATOM 3748 C C . CYS B 2 448 ? 88.43898 86.26693 163.42809 1.000 66.52912 600 CYS B C 1
ATOM 3749 O O . CYS B 2 448 ? 88.78180 85.91185 164.55851 1.000 66.54114 600 CYS B O 1
ATOM 3752 N N . CYS B 2 449 ? 87.64807 85.53973 162.64231 1.000 68.23355 601 CYS B N 1
ATOM 3753 C CA . CYS B 2 449 ? 87.06994 84.27695 163.08094 1.000 70.72055 601 CYS B CA 1
ATOM 3754 C C . CYS B 2 449 ? 87.60443 83.13723 162.22939 1.000 74.21322 601 CYS B C 1
ATOM 3755 O O . CYS B 2 449 ? 87.78315 83.28198 161.01523 1.000 74.51608 601 CYS B O 1
ATOM 3758 N N . HIS B 2 450 ? 87.90152 82.02138 162.88555 1.000 73.51047 602 HIS B N 1
ATOM 3759 C CA . HIS B 2 450 ? 88.16519 80.76397 162.20328 1.000 74.29360 602 HIS B CA 1
ATOM 3760 C C . HIS B 2 450 ? 86.81096 80.10472 161.96353 1.000 74.85781 602 HIS B C 1
ATOM 3761 O O . HIS B 2 450 ? 86.11142 79.74853 162.91631 1.000 73.17165 602 HIS B O 1
ATOM 3768 N N . ALA B 2 451 ? 86.42043 79.97631 160.69378 1.000 74.95878 603 ALA B N 1
ATOM 3769 C CA . ALA B 2 451 ? 85.10143 79.45358 160.37925 1.000 71.86868 603 ALA B CA 1
ATOM 3770 C C . ALA B 2 451 ? 85.12268 78.70275 159.05599 1.000 71.79729 603 ALA B C 1
ATOM 3771 O O . ALA B 2 451 ? 85.51500 79.28494 158.03007 1.000 71.54031 603 ALA B O 1
ATOM 3773 N N . PRO B 2 452 ? 84.69815 77.44471 159.04200 1.000 73.38484 604 PRO B N 1
ATOM 3774 C CA . PRO B 2 452 ? 84.85305 76.62467 157.83442 1.000 74.19896 604 PRO B CA 1
ATOM 3775 C C . PRO B 2 452 ? 83.95518 77.08272 156.69838 1.000 71.30817 604 PRO B C 1
ATOM 3776 O O . PRO B 2 452 ? 84.44323 77.43434 155.61957 1.000 68.88924 604 PRO B O 1
ATOM 3780 N N . GLY B 2 453 ? 82.64259 77.08314 156.92931 1.000 70.83805 605 GLY B N 1
ATOM 3781 C CA . GLY B 2 453 ? 81.70479 77.45193 155.88445 1.000 70.80310 605 GLY B CA 1
ATOM 3782 C C . GLY B 2 453 ? 81.65617 78.93223 155.57388 1.000 70.94207 605 GLY B C 1
ATOM 3783 O O . GLY B 2 453 ? 81.06997 79.31316 154.55489 1.000 69.01913 605 GLY B O 1
ATOM 3784 N N . LEU B 2 454 ? 82.26655 79.76706 156.40854 1.000 71.52233 606 LEU B N 1
ATOM 3785 C CA . LEU B 2 454 ? 82.11870 81.20406 156.25482 1.000 66.48567 606 LEU B CA 1
ATOM 3786 C C . LEU B 2 454 ? 82.89145 81.71381 155.04939 1.000 65.14234 606 LEU B C 1
ATOM 3787 O O . LEU B 2 454 ? 84.04670 81.34535 154.82312 1.000 65.68166 606 LEU B O 1
ATOM 3792 N N . GLU B 2 455 ? 82.24019 82.57840 154.28308 1.000 64.53529 607 GLU B N 1
ATOM 3793 C CA . GLU B 2 455 ? 82.82386 83.23172 153.12422 1.000 65.36929 607 GLU B CA 1
ATOM 3794 C C . GLU B 2 455 ? 82.50454 84.71326 153.24275 1.000 63.48570 607 GLU B C 1
ATOM 3795 O O . GLU B 2 455 ? 81.35492 85.07344 153.50321 1.000 62.13752 607 GLU B O 1
ATOM 3801 N N . CYS B 2 456 ? 83.50750 85.57148 153.08375 1.000 63.74713 608 CYS B N 1
ATOM 3802 C CA . CYS B 2 456 ? 83.30465 86.99113 153.32138 1.000 60.91698 608 CYS B CA 1
ATOM 3803 C C . CYS B 2 456 ? 83.84732 87.80756 152.16109 1.000 58.63120 608 CYS B C 1
ATOM 3804 O O . CYS B 2 456 ? 84.89345 87.49018 151.59319 1.000 59.45721 608 CYS B O 1
ATOM 3807 N N . LYS B 2 457 ? 83.11134 88.84835 151.80468 1.000 57.46756 609 LYS B N 1
ATOM 3808 C CA . LYS B 2 457 ? 83.51253 89.78591 150.77505 1.000 57.86042 609 LYS B CA 1
ATOM 3809 C C . LYS B 2 457 ? 83.28233 91.19653 151.29522 1.000 59.12018 609 LYS B C 1
ATOM 3810 O O . LYS B 2 457 ? 82.39964 91.42848 152.12388 1.000 58.72330 609 LYS B O 1
ATOM 3816 N N . VAL B 2 458 ? 84.08054 92.13867 150.80207 1.000 60.75790 610 VAL B N 1
ATOM 3817 C CA . VAL B 2 458 ? 84.02724 93.52911 151.23699 1.000 62.31116 610 VAL B CA 1
ATOM 3818 C C . VAL B 2 458 ? 83.55198 94.38235 150.06609 1.000 61.97096 610 VAL B C 1
ATOM 3819 O O . VAL B 2 458 ? 84.24564 94.50984 149.04679 1.000 62.20396 610 VAL B O 1
ATOM 3823 N N . LYS B 2 459 ? 82.34660 94.93163 150.20707 1.000 60.76955 611 LYS B N 1
ATOM 3824 C CA . LYS B 2 459 ? 81.79168 95.90721 149.27702 1.000 60.84227 611 LYS B CA 1
ATOM 3825 C C . LYS B 2 459 ? 82.07732 97.30726 149.81355 1.000 61.85188 611 LYS B C 1
ATOM 3826 O O . LYS B 2 459 ? 82.01213 97.53222 151.03668 1.000 61.77150 611 LYS B O 1
ATOM 3832 N N . GLU B 2 460 ? 82.43534 98.24749 148.89937 1.000 63.08307 612 GLU B N 1
ATOM 3833 C CA . GLU B 2 460 ? 82.59572 99.64058 149.30788 1.000 62.52777 612 GLU B CA 1
ATOM 3834 C C . GLU B 2 460 ? 81.99282 100.56865 148.27672 1.000 63.36718 612 GLU B C 1
ATOM 3835 O O . GLU B 2 460 ? 81.81011 100.18795 147.12019 1.000 62.35630 612 GLU B O 1
ATOM 3841 N N . HIS B 2 461 ? 81.83286 101.83096 148.67761 1.000 64.60548 613 HIS B N 1
ATOM 3842 C CA . HIS B 2 461 ? 81.06026 102.78703 147.89213 1.000 67.99592 613 HIS B CA 1
ATOM 3843 C C . HIS B 2 461 ? 81.31434 104.15647 148.51408 1.000 69.09485 613 HIS B C 1
ATOM 3844 O O . HIS B 2 461 ? 80.81897 104.42847 149.60910 1.000 69.80761 613 HIS B O 1
ATOM 3851 N N . GLY B 2 462 ? 82.13570 104.96957 147.85059 1.000 68.44048 614 GLY B N 1
ATOM 3852 C CA . GLY B 2 462 ? 82.46663 106.30210 148.32087 1.000 69.53745 614 GLY B CA 1
ATOM 3853 C C . GLY B 2 462 ? 81.79427 107.33774 147.44099 1.000 71.38100 614 GLY B C 1
ATOM 3854 O O . GLY B 2 462 ? 81.67551 107.15076 146.22814 1.000 71.46773 614 GLY B O 1
ATOM 3855 N N . ILE B 2 463 ? 81.34424 108.42981 148.05368 1.000 71.99208 615 ILE B N 1
ATOM 3856 C CA . ILE B 2 463 ? 80.64449 109.46770 147.29823 1.000 73.36380 615 ILE B CA 1
ATOM 3857 C C . ILE B 2 463 ? 81.42305 110.78004 147.34892 1.000 73.62765 615 ILE B C 1
ATOM 3858 O O . ILE B 2 463 ? 81.39497 111.49685 148.35024 1.000 74.88283 615 ILE B O 1
ATOM 3863 N N . GLN B 2 467 ? 78.16860 114.76942 151.38940 1.000 78.25086 619 GLN B N 1
ATOM 3864 C CA . GLN B 2 467 ? 76.76270 114.37909 151.46096 1.000 77.44966 619 GLN B CA 1
ATOM 3865 C C . GLN B 2 467 ? 76.42519 113.82029 152.84741 1.000 77.22220 619 GLN B C 1
ATOM 3866 O O . GLN B 2 467 ? 77.31376 113.39610 153.58434 1.000 79.03600 619 GLN B O 1
ATOM 3872 N N . GLU B 2 468 ? 75.13677 113.83276 153.20287 1.000 75.72656 620 GLU B N 1
ATOM 3873 C CA . GLU B 2 468 ? 74.74855 113.54633 154.58343 1.000 75.29659 620 GLU B CA 1
ATOM 3874 C C . GLU B 2 468 ? 74.88778 112.06489 154.91524 1.000 72.30530 620 GLU B C 1
ATOM 3875 O O . GLU B 2 468 ? 75.37631 111.70700 155.99543 1.000 71.55674 620 GLU B O 1
ATOM 3881 N N . GLN B 2 469 ? 74.46029 111.19016 154.01064 1.000 70.69406 621 GLN B N 1
ATOM 3882 C CA . GLN B 2 469 ? 74.35203 109.77653 154.33932 1.000 68.90395 621 GLN B CA 1
ATOM 3883 C C . GLN B 2 469 ? 74.68418 108.93798 153.11781 1.000 69.00267 621 GLN B C 1
ATOM 3884 O O . GLN B 2 469 ? 74.03784 109.07437 152.07536 1.000 68.74554 621 GLN B O 1
ATOM 3890 N N . VAL B 2 470 ? 75.67612 108.06394 153.26242 1.000 68.84563 622 VAL B N 1
ATOM 3891 C CA . VAL B 2 470 ? 76.09837 107.13344 152.22254 1.000 65.81279 622 VAL B CA 1
ATOM 3892 C C . VAL B 2 470 ? 75.75638 105.72012 152.67124 1.000 62.66780 622 VAL B C 1
ATOM 3893 O O . VAL B 2 470 ? 75.98851 105.35565 153.82966 1.000 62.40404 622 VAL B O 1
ATOM 3897 N N . THR B 2 471 ? 75.21656 104.91880 151.75149 1.000 61.12218 623 THR B N 1
ATOM 3898 C CA . THR B 2 471 ? 74.79477 103.55882 152.06166 1.000 60.52990 623 THR B CA 1
ATOM 3899 C C . THR B 2 471 ? 75.36834 102.56376 151.06189 1.000 58.92154 623 THR B C 1
ATOM 3900 O O . THR B 2 471 ? 75.57927 102.88293 149.88813 1.000 58.96475 623 THR B O 1
ATOM 3904 N N . VAL B 2 472 ? 75.59823 101.34453 151.54924 1.000 58.52287 624 VAL B N 1
ATOM 3905 C CA . VAL B 2 472 ? 76.00791 100.20399 150.73135 1.000 58.20464 624 VAL B CA 1
ATOM 3906 C C . VAL B 2 472 ? 75.48995 98.93582 151.39636 1.000 57.33400 624 VAL B C 1
ATOM 3907 O O . VAL B 2 472 ? 75.69830 98.72620 152.59429 1.000 57.27864 624 VAL B O 1
ATOM 3911 N N . ALA B 2 473 ? 74.82709 98.08034 150.62537 1.000 56.13663 625 ALA B N 1
ATOM 3912 C CA . ALA B 2 473 ? 74.13609 96.92226 151.17378 1.000 55.64499 625 ALA B CA 1
ATOM 3913 C C . ALA B 2 473 ? 74.69686 95.62228 150.60974 1.000 55.49750 625 ALA B C 1
ATOM 3914 O O . ALA B 2 473 ? 75.03456 95.53930 149.42645 1.000 53.79302 625 ALA B O 1
ATOM 3916 N N . CYS B 2 474 ? 74.78526 94.60489 151.46053 1.000 53.87019 626 CYS B N 1
ATOM 3917 C CA . CYS B 2 474 ? 75.16089 93.28120 150.99347 1.000 53.47015 626 CYS B CA 1
ATOM 3918 C C . CYS B 2 474 ? 74.10696 92.73510 150.04197 1.000 55.90427 626 CYS B C 1
ATOM 3919 O O . CYS B 2 474 ? 72.90979 93.00647 150.17992 1.000 56.20659 626 CYS B O 1
ATOM 3922 N N . GLU B 2 475 ? 74.56079 91.94250 149.07743 1.000 57.21635 627 GLU B N 1
ATOM 3923 C CA . GLU B 2 475 ? 73.63423 91.30851 148.15383 1.000 57.47499 627 GLU B CA 1
ATOM 3924 C C . GLU B 2 475 ? 72.75106 90.30052 148.89098 1.000 57.32173 627 GLU B C 1
ATOM 3925 O O . GLU B 2 475 ? 73.07681 89.81735 149.98059 1.000 56.78395 627 GLU B O 1
ATOM 3931 N N . GLU B 2 476 ? 71.60505 90.00603 148.27953 1.000 57.91637 628 GLU B N 1
ATOM 3932 C CA . GLU B 2 476 ? 70.61032 89.12534 148.87551 1.000 58.93661 628 GLU B CA 1
ATOM 3933 C C . GLU B 2 476 ? 71.17469 87.72033 149.03862 1.000 58.09813 628 GLU B C 1
ATOM 3934 O O . GLU B 2 476 ? 71.59229 87.09249 148.06101 1.000 60.96396 628 GLU B O 1
ATOM 3940 N N . GLY B 2 477 ? 71.18912 87.23157 150.28293 1.000 57.19643 629 GLY B N 1
ATOM 3941 C CA . GLY B 2 477 ? 71.76058 85.94929 150.63981 1.000 57.63196 629 GLY B CA 1
ATOM 3942 C C . GLY B 2 477 ? 72.97598 86.06870 151.53677 1.000 59.55391 629 GLY B C 1
ATOM 3943 O O . GLY B 2 477 ? 73.29954 85.11539 152.26414 1.000 58.17606 629 GLY B O 1
ATOM 3944 N N . TRP B 2 478 ? 73.65984 87.21509 151.48637 1.000 58.16337 630 TRP B N 1
ATOM 3945 C CA . TRP B 2 478 ? 74.75691 87.56567 152.37519 1.000 57.04715 630 TRP B CA 1
ATOM 3946 C C . TRP B 2 478 ? 74.22447 88.32701 153.58156 1.000 55.13767 630 TRP B C 1
ATOM 3947 O O . TRP B 2 478 ? 73.18233 88.98333 153.52408 1.000 53.85483 630 TRP B O 1
ATOM 3958 N N . THR B 2 479 ? 74.96672 88.24505 154.67885 1.000 55.29090 631 THR B N 1
ATOM 3959 C CA . THR B 2 479 ? 74.62738 88.94356 155.90673 1.000 54.86567 631 THR B CA 1
ATOM 3960 C C . THR B 2 479 ? 75.72604 89.93956 156.23554 1.000 54.91149 631 THR B C 1
ATOM 3961 O O . THR B 2 479 ? 76.90921 89.58769 156.25877 1.000 56.11741 631 THR B O 1
ATOM 3965 N N . LEU B 2 480 ? 75.33095 91.17798 156.47886 1.000 54.49125 632 LEU B N 1
ATOM 3966 C CA . LEU B 2 480 ? 76.28355 92.21984 156.82294 1.000 54.87779 632 LEU B CA 1
ATOM 3967 C C . LEU B 2 480 ? 76.84783 91.95686 158.20947 1.000 55.85739 632 LEU B C 1
ATOM 3968 O O . LEU B 2 480 ? 76.10936 91.97579 159.19819 1.000 55.66144 632 LEU B O 1
ATOM 3973 N N . THR B 2 481 ? 78.14866 91.70295 158.29246 1.000 56.55608 633 THR B N 1
ATOM 3974 C CA . THR B 2 481 ? 78.77302 91.48386 159.59084 1.000 57.25666 633 THR B CA 1
ATOM 3975 C C . THR B 2 481 ? 79.47715 92.71612 160.13235 1.000 57.69543 633 THR B C 1
ATOM 3976 O O . THR B 2 481 ? 79.61420 92.85023 161.34948 1.000 57.96240 633 THR B O 1
ATOM 3980 N N . GLY B 2 482 ? 79.92591 93.61548 159.26657 1.000 58.16433 634 GLY B N 1
ATOM 3981 C CA . GLY B 2 482 ? 80.68040 94.76174 159.71916 1.000 58.34653 634 GLY B CA 1
ATOM 3982 C C . GLY B 2 482 ? 80.45409 95.97206 158.85242 1.000 58.04492 634 GLY B C 1
ATOM 3983 O O . GLY B 2 482 ? 80.43711 95.87070 157.62556 1.000 57.85014 634 GLY B O 1
ATOM 3984 N N . CYS B 2 483 ? 80.27392 97.12567 159.47773 1.000 58.83674 635 CYS B N 1
ATOM 3985 C CA . CYS B 2 483 ? 80.00668 98.35831 158.75479 1.000 58.88892 635 CYS B CA 1
ATOM 3986 C C . CYS B 2 483 ? 80.92876 99.44141 159.29173 1.000 60.91756 635 CYS B C 1
ATOM 3987 O O . CYS B 2 483 ? 80.98461 99.67218 160.50427 1.000 61.89744 635 CYS B O 1
ATOM 3990 N N . SER B 2 484 ? 81.67098 100.08214 158.39279 1.000 61.09959 636 SER B N 1
ATOM 3991 C CA . SER B 2 484 ? 82.69344 101.03677 158.79433 1.000 61.19914 636 SER B CA 1
ATOM 3992 C C . SER B 2 484 ? 82.75387 102.16590 157.78131 1.000 64.10185 636 SER B C 1
ATOM 3993 O O . SER B 2 484 ? 82.36476 102.01367 156.62109 1.000 64.51811 636 SER B O 1
ATOM 3996 N N . ALA B 2 485 ? 83.26090 103.30098 158.23917 1.000 66.48157 637 ALA B N 1
ATOM 3997 C CA . ALA B 2 485 ? 83.42678 104.48211 157.40927 1.000 66.54486 637 ALA B CA 1
ATOM 3998 C C . ALA B 2 485 ? 84.89989 104.70214 157.09147 1.000 68.22791 637 ALA B C 1
ATOM 3999 O O . ALA B 2 485 ? 85.76533 104.55716 157.96113 1.000 69.92087 637 ALA B O 1
ATOM 4001 N N . LEU B 2 486 ? 85.17880 105.04375 155.83399 1.000 67.74828 638 LEU B N 1
ATOM 4002 C CA . LEU B 2 486 ? 86.51854 105.43349 155.42830 1.000 68.57136 638 LEU B CA 1
ATOM 4003 C C . LEU B 2 486 ? 86.58426 106.94772 155.32023 1.000 70.94938 638 LEU B C 1
ATOM 4004 O O . LEU B 2 486 ? 85.78530 107.54429 154.57288 1.000 69.71897 638 LEU B O 1
ATOM 4009 N N . PRO B 2 487 ? 87.49516 107.60349 156.04166 1.000 72.52741 639 PRO B N 1
ATOM 4010 C CA . PRO B 2 487 ? 87.51215 109.07152 156.06979 1.000 73.74273 639 PRO B CA 1
ATOM 4011 C C . PRO B 2 487 ? 87.96406 109.65720 154.73742 1.000 74.08261 639 PRO B C 1
ATOM 4012 O O . PRO B 2 487 ? 88.38838 108.95608 153.81599 1.000 74.18264 639 PRO B O 1
ATOM 4016 N N . GLY B 2 488 ? 87.85982 110.98190 154.64825 1.000 75.57542 640 GLY B N 1
ATOM 4017 C CA . GLY B 2 488 ? 88.21705 111.70629 153.44316 1.000 76.78795 640 GLY B CA 1
ATOM 4018 C C . GLY B 2 488 ? 87.98647 113.19857 153.58329 1.000 77.54706 640 GLY B C 1
ATOM 4019 O O . GLY B 2 488 ? 88.22443 113.76785 154.65591 1.000 76.63686 640 GLY B O 1
ATOM 4020 N N . THR B 2 489 ? 87.50399 113.84632 152.49904 1.000 78.31577 641 THR B N 1
ATOM 4021 C CA . THR B 2 489 ? 87.21286 115.28760 152.41384 1.000 79.82398 641 THR B CA 1
ATOM 4022 C C . THR B 2 489 ? 86.04745 115.73976 153.34298 1.000 79.20247 641 THR B C 1
ATOM 4023 O O . THR B 2 489 ? 85.60679 116.89145 153.21501 1.000 80.23046 641 THR B O 1
ATOM 4027 N N . SER B 2 490 ? 85.54598 114.89859 154.24740 1.000 78.12440 642 SER B N 1
ATOM 4028 C CA . SER B 2 490 ? 84.38560 115.23321 155.06138 1.000 79.43834 642 SER B CA 1
ATOM 4029 C C . SER B 2 490 ? 84.49748 114.51859 156.39876 1.000 78.42791 642 SER B C 1
ATOM 4030 O O . SER B 2 490 ? 84.86511 113.34205 156.45045 1.000 78.29364 642 SER B O 1
ATOM 4033 N N . HIS B 2 491 ? 84.18261 115.23580 157.47459 1.000 79.07343 643 HIS B N 1
ATOM 4034 C CA . HIS B 2 491 ? 84.14702 114.62212 158.79487 1.000 79.63807 643 HIS B CA 1
ATOM 4035 C C . HIS B 2 491 ? 82.92117 113.72284 158.90948 1.000 79.37575 643 HIS B C 1
ATOM 4036 O O . HIS B 2 491 ? 81.80209 114.12706 158.56815 1.000 78.80704 643 HIS B O 1
ATOM 4043 N N . VAL B 2 492 ? 83.13555 112.49546 159.37510 1.000 77.78906 644 VAL B N 1
ATOM 4044 C CA . VAL B 2 492 ? 82.07371 111.51231 159.52678 1.000 77.13073 644 VAL B CA 1
ATOM 4045 C C . VAL B 2 492 ? 81.78621 111.35915 161.01466 1.000 75.99732 644 VAL B C 1
ATOM 4046 O O . VAL B 2 492 ? 82.71389 111.28863 161.83058 1.000 75.21062 644 VAL B O 1
ATOM 4050 N N . LEU B 2 493 ? 80.49792 111.34200 161.36628 1.000 77.20393 645 LEU B N 1
ATOM 4051 C CA . LEU B 2 493 ? 80.08296 111.22713 162.75638 1.000 77.61863 645 LEU B CA 1
ATOM 4052 C C . LEU B 2 493 ? 79.66511 109.81342 163.15057 1.000 76.44290 645 LEU B C 1
ATOM 4053 O O . LEU B 2 493 ? 79.56043 109.52484 164.34833 1.000 75.45332 645 LEU B O 1
ATOM 4058 N N . GLY B 2 494 ? 79.48126 108.91128 162.19497 1.000 75.78120 646 GLY B N 1
ATOM 4059 C CA . GLY B 2 494 ? 79.10100 107.56576 162.56835 1.000 73.60260 646 GLY B CA 1
ATOM 4060 C C . GLY B 2 494 ? 78.81241 106.62456 161.42264 1.000 68.84114 646 GLY B C 1
ATOM 4061 O O . GLY B 2 494 ? 78.46817 107.04595 160.31412 1.000 67.73677 646 GLY B O 1
ATOM 4062 N N . ALA B 2 495 ? 78.95200 105.33204 161.70620 1.000 66.96145 647 ALA B N 1
ATOM 4063 C CA . ALA B 2 495 ? 78.68121 104.25756 160.76266 1.000 64.08386 647 ALA B CA 1
ATOM 4064 C C . ALA B 2 495 ? 77.93937 103.15454 161.49881 1.000 62.97309 647 ALA B C 1
ATOM 4065 O O . ALA B 2 495 ? 78.41638 102.66351 162.52688 1.000 62.37289 647 ALA B O 1
ATOM 4067 N N . TYR B 2 496 ? 76.77772 102.76329 160.98284 1.000 62.45948 648 TYR B N 1
ATOM 4068 C CA . TYR B 2 496 ? 76.00436 101.73450 161.65838 1.000 61.70898 648 TYR B CA 1
ATOM 4069 C C . TYR B 2 496 ? 75.29513 100.86476 160.63316 1.000 59.11485 648 TYR B C 1
ATOM 4070 O O . TYR B 2 496 ? 74.99978 101.30028 159.51732 1.000 58.76881 648 TYR B O 1
ATOM 4079 N N . ALA B 2 497 ? 75.04949 99.61798 161.02196 1.000 57.53261 649 ALA B N 1
ATOM 4080 C CA . ALA B 2 497 ? 74.36998 98.65704 160.16866 1.000 55.08238 649 ALA B CA 1
ATOM 4081 C C . ALA B 2 497 ? 72.87155 98.75126 160.38951 1.000 54.76153 649 ALA B C 1
ATOM 4082 O O . ALA B 2 497 ? 72.40950 98.92323 161.52118 1.000 55.19688 649 ALA B O 1
ATOM 4084 N N . VAL B 2 498 ? 72.11960 98.65553 159.29605 1.000 53.91461 650 VAL B N 1
ATOM 4085 C CA . VAL B 2 498 ? 70.65891 98.62468 159.31529 1.000 53.16589 650 VAL B CA 1
ATOM 4086 C C . VAL B 2 498 ? 70.26322 97.38449 158.52110 1.000 52.16171 650 VAL B C 1
ATOM 4087 O O . VAL B 2 498 ? 70.17194 97.43105 157.28931 1.000 52.56263 650 VAL B O 1
ATOM 4091 N N . ASP B 2 499 ? 70.03372 96.27313 159.22311 1.000 51.04086 651 ASP B N 1
ATOM 4092 C CA . ASP B 2 499 ? 69.87790 94.95403 158.61320 1.000 49.39049 651 ASP B CA 1
ATOM 4093 C C . ASP B 2 499 ? 71.13394 94.62469 157.81107 1.000 50.08824 651 ASP B C 1
ATOM 4094 O O . ASP B 2 499 ? 72.20475 94.43135 158.39318 1.000 51.79899 651 ASP B O 1
ATOM 4099 N N . ASN B 2 500 ? 71.02887 94.57305 156.48314 1.000 50.27655 652 ASN B N 1
ATOM 4100 C CA . ASN B 2 500 ? 72.16667 94.28297 155.61910 1.000 51.15132 652 ASN B CA 1
ATOM 4101 C C . ASN B 2 500 ? 72.67423 95.52047 154.89383 1.000 52.94711 652 ASN B C 1
ATOM 4102 O O . ASN B 2 500 ? 73.37522 95.39292 153.88723 1.000 52.71068 652 ASN B O 1
ATOM 4107 N N . THR B 2 501 ? 72.32102 96.71186 155.36896 1.000 53.22812 653 THR B N 1
ATOM 4108 C CA . THR B 2 501 ? 72.75794 97.96492 154.76645 1.000 54.28802 653 THR B CA 1
ATOM 4109 C C . THR B 2 501 ? 73.72855 98.66947 155.69967 1.000 54.70791 653 THR B C 1
ATOM 4110 O O . THR B 2 501 ? 73.42789 98.86759 156.87975 1.000 54.96201 653 THR B O 1
ATOM 4114 N N . CYS B 2 502 ? 74.88386 99.05150 155.17099 1.000 56.48119 654 CYS B N 1
ATOM 4115 C CA . CYS B 2 502 ? 75.84981 99.83531 155.92561 1.000 57.13041 654 CYS B CA 1
ATOM 4116 C C . CYS B 2 502 ? 75.61294 101.32151 155.67235 1.000 59.13663 654 CYS B C 1
ATOM 4117 O O . CYS B 2 502 ? 75.53617 101.75564 154.51833 1.000 59.19123 654 CYS B O 1
ATOM 4120 N N . VAL B 2 503 ? 75.51431 102.08919 156.75991 1.000 59.42573 655 VAL B N 1
ATOM 4121 C CA . VAL B 2 503 ? 75.10851 103.49254 156.74946 1.000 60.26549 655 VAL B CA 1
ATOM 4122 C C . VAL B 2 503 ? 76.18498 104.31142 157.44821 1.000 61.85914 655 VAL B C 1
ATOM 4123 O O . VAL B 2 503 ? 76.40152 104.14798 158.65467 1.000 61.92453 655 VAL B O 1
ATOM 4127 N N . VAL B 2 504 ? 76.84031 105.20556 156.70285 1.000 63.92192 656 VAL B N 1
ATOM 4128 C CA . VAL B 2 504 ? 77.78989 106.15914 157.27266 1.000 65.08210 656 VAL B CA 1
ATOM 4129 C C . VAL B 2 504 ? 77.21279 107.56333 157.11564 1.000 65.71785 656 VAL B C 1
ATOM 4130 O O . VAL B 2 504 ? 76.71176 107.92165 156.04535 1.000 65.38772 656 VAL B O 1
ATOM 4134 N N . ARG B 2 505 ? 77.25983 108.34280 158.19434 1.000 67.46782 657 ARG B N 1
ATOM 4135 C CA . ARG B 2 505 ? 76.74549 109.70889 158.19613 1.000 71.21115 657 ARG B CA 1
ATOM 4136 C C . ARG B 2 505 ? 77.91000 110.69062 158.24614 1.000 74.10089 657 ARG B C 1
ATOM 4137 O O . ARG B 2 505 ? 78.80523 110.54542 159.08289 1.000 74.10864 657 ARG B O 1
ATOM 4145 N N . SER B 2 506 ? 77.89005 111.69892 157.37031 1.000 74.35490 658 SER B N 1
ATOM 4146 C CA . SER B 2 506 ? 78.94539 112.70453 157.35559 1.000 76.23966 658 SER B CA 1
ATOM 4147 C C . SER B 2 506 ? 78.35385 114.08610 157.11150 1.000 78.43783 658 SER B C 1
ATOM 4148 O O . SER B 2 506 ? 77.17228 114.24168 156.78547 1.000 76.82767 658 SER B O 1
ATOM 4151 N N . ARG B 2 507 ? 79.21359 115.09205 157.26367 1.000 79.56169 659 ARG B N 1
ATOM 4152 C CA . ARG B 2 507 ? 78.86339 116.48384 157.01786 1.000 80.24682 659 ARG B CA 1
ATOM 4153 C C . ARG B 2 507 ? 79.89714 117.14957 156.11146 1.000 80.88315 659 ARG B C 1
ATOM 4154 O O . ARG B 2 507 ? 80.80716 117.82771 156.58740 1.000 82.93715 659 ARG B O 1
ATOM 4162 N N . ALA B 2 519 ? 83.78124 113.86014 150.27561 1.000 78.30443 671 ALA B N 1
ATOM 4163 C CA . ALA B 2 519 ? 84.08617 112.47131 149.95320 1.000 76.45084 671 ALA B CA 1
ATOM 4164 C C . ALA B 2 519 ? 84.03039 111.60781 151.20882 1.000 77.24458 671 ALA B C 1
ATOM 4165 O O . ALA B 2 519 ? 84.77584 111.82640 152.16944 1.000 78.81642 671 ALA B O 1
ATOM 4167 N N . VAL B 2 520 ? 83.11757 110.63829 151.19618 1.000 74.89237 672 VAL B N 1
ATOM 4168 C CA . VAL B 2 520 ? 82.90539 109.70757 152.30044 1.000 74.27349 672 VAL B CA 1
ATOM 4169 C C . VAL B 2 520 ? 82.74718 108.31919 151.70474 1.000 71.91951 672 VAL B C 1
ATOM 4170 O O . VAL B 2 520 ? 82.05300 108.15422 150.69528 1.000 72.22689 672 VAL B O 1
ATOM 4174 N N . THR B 2 521 ? 83.36843 107.31875 152.32174 1.000 68.67813 673 THR B N 1
ATOM 4175 C CA . THR B 2 521 ? 83.31011 105.95156 151.81748 1.000 68.19178 673 THR B CA 1
ATOM 4176 C C . THR B 2 521 ? 82.70147 105.03500 152.86944 1.000 68.03322 673 THR B C 1
ATOM 4177 O O . THR B 2 521 ? 83.21826 104.93253 153.98747 1.000 67.98551 673 THR B O 1
ATOM 4181 N N . ALA B 2 522 ? 81.60671 104.37158 152.50908 1.000 67.85240 674 ALA B N 1
ATOM 4182 C CA . ALA B 2 522 ? 81.03327 103.31736 153.33234 1.000 66.00391 674 ALA B CA 1
ATOM 4183 C C . ALA B 2 522 ? 81.68435 101.98845 152.96761 1.000 66.33879 674 ALA B C 1
ATOM 4184 O O . ALA B 2 522 ? 81.90773 101.70234 151.78498 1.000 67.01418 674 ALA B O 1
ATOM 4186 N N . VAL B 2 523 ? 81.99147 101.18621 153.98780 1.000 64.67633 675 VAL B N 1
ATOM 4187 C CA . VAL B 2 523 ? 82.76579 99.95437 153.84780 1.000 63.99102 675 VAL B CA 1
ATOM 4188 C C . VAL B 2 523 ? 82.00525 98.85570 154.55897 1.000 62.76446 675 VAL B C 1
ATOM 4189 O O . VAL B 2 523 ? 81.98941 98.81394 155.79472 1.000 62.05667 675 VAL B O 1
ATOM 4193 N N . ALA B 2 524 ? 81.44357 97.92948 153.79819 1.000 62.52311 676 ALA B N 1
ATOM 4194 C CA . ALA B 2 524 ? 80.60892 96.87238 154.34698 1.000 60.28153 676 ALA B CA 1
ATOM 4195 C C . ALA B 2 524 ? 81.26631 95.51505 154.14276 1.000 60.11992 676 ALA B C 1
ATOM 4196 O O . ALA B 2 524 ? 81.75507 95.20707 153.05262 1.000 60.62771 676 ALA B O 1
ATOM 4198 N N . ILE B 2 525 ? 81.27283 94.70549 155.19422 1.000 58.67177 677 ILE B N 1
ATOM 4199 C CA . ILE B 2 525 ? 81.79292 93.34950 155.13916 1.000 59.15374 677 ILE B CA 1
ATOM 4200 C C . ILE B 2 525 ? 80.59975 92.41145 155.18272 1.000 57.85776 677 ILE B C 1
ATOM 4201 O O . ILE B 2 525 ? 79.79093 92.47431 156.11522 1.000 57.59813 677 ILE B O 1
ATOM 4206 N N . CYS B 2 526 ? 80.48044 91.55766 154.16672 1.000 58.29467 678 CYS B N 1
ATOM 4207 C CA . CYS B 2 526 ? 79.35189 90.64755 153.99487 1.000 57.61867 678 CYS B CA 1
ATOM 4208 C C . CYS B 2 526 ? 79.82675 89.20659 154.02972 1.000 58.44047 678 CYS B C 1
ATOM 4209 O O . CYS B 2 526 ? 80.83770 88.86630 153.41554 1.000 58.44340 678 CYS B O 1
ATOM 4212 N N . CYS B 2 527 ? 79.08098 88.35034 154.71599 1.000 58.52610 679 CYS B N 1
ATOM 4213 C CA . CYS B 2 527 ? 79.49445 86.96176 154.83799 1.000 60.07384 679 CYS B CA 1
ATOM 4214 C C . CYS B 2 527 ? 78.31978 86.02052 154.59998 1.000 59.03132 679 CYS B C 1
ATOM 4215 O O . CYS B 2 527 ? 77.16302 86.35303 154.87342 1.000 57.70288 679 CYS B O 1
ATOM 4218 N N . ARG B 2 528 ? 78.64714 84.83520 154.07973 1.000 60.92703 680 ARG B N 1
ATOM 4219 C CA . ARG B 2 528 ? 77.70512 83.78304 153.72640 1.000 62.16374 680 ARG B CA 1
ATOM 4220 C C . ARG B 2 528 ? 78.22908 82.45081 154.23943 1.000 63.19214 680 ARG B C 1
ATOM 4221 O O . ARG B 2 528 ? 79.31058 82.36802 154.83030 1.000 64.44079 680 ARG B O 1
ATOM 4229 N N . SER B 2 529 ? 77.46243 81.39349 153.98691 1.000 62.20813 681 SER B N 1
ATOM 4230 C CA . SER B 2 529 ? 77.85868 80.04472 154.35120 1.000 66.32739 681 SER B CA 1
ATOM 4231 C C . SER B 2 529 ? 77.98661 79.17305 153.10661 1.000 68.13522 681 SER B C 1
ATOM 4232 O O . SER B 2 529 ? 77.46889 79.49995 152.03247 1.000 66.38770 681 SER B O 1
ATOM 4235 N N . ARG B 2 530 ? 78.71282 78.06685 153.26614 1.000 68.97901 682 ARG B N 1
ATOM 4236 C CA . ARG B 2 530 ? 78.80975 77.01540 152.25275 1.000 68.88764 682 ARG B CA 1
ATOM 4237 C C . ARG B 2 530 ? 79.57425 75.80086 152.79938 1.000 68.21417 682 ARG B C 1
ATOM 4238 O O . ARG B 2 530 ? 79.23041 75.24068 153.84672 1.000 68.24482 682 ARG B O 1
ATOM 4249 N N . PHE C 3 2 ? 40.61209 101.69878 170.12370 1.000 52.80649 2 PHE C N 1
ATOM 4250 C CA . PHE C 3 2 ? 41.22514 101.72975 171.43585 1.000 50.57471 2 PHE C CA 1
ATOM 4251 C C . PHE C 3 2 ? 40.06511 101.51921 172.45986 1.000 52.59734 2 PHE C C 1
ATOM 4252 O O . PHE C 3 2 ? 38.95940 101.98836 172.21080 1.000 49.62136 2 PHE C O 1
ATOM 4260 N N . VAL C 3 3 ? 40.30680 100.81081 173.58217 1.000 49.79859 3 VAL C N 1
ATOM 4261 C CA . VAL C 3 3 ? 39.31535 100.64372 174.63431 1.000 44.81561 3 VAL C CA 1
ATOM 4262 C C . VAL C 3 3 ? 39.89585 100.97278 176.04004 1.000 49.99636 3 VAL C C 1
ATOM 4263 O O . VAL C 3 3 ? 41.08178 100.83695 176.28760 1.000 48.66290 3 VAL C O 1
ATOM 4267 N N . SER C 3 4 ? 38.99543 101.47902 176.92092 1.000 53.98854 4 SER C N 1
ATOM 4268 C CA . SER C 3 4 ? 39.28417 101.88580 178.31465 1.000 50.20722 4 SER C CA 1
ATOM 4269 C C . SER C 3 4 ? 40.02512 100.82595 179.13016 1.000 51.74438 4 SER C C 1
ATOM 4270 O O . SER C 3 4 ? 40.72280 101.16062 180.08397 1.000 52.25929 4 SER C O 1
ATOM 4273 N N . THR C 3 5 ? 39.79705 99.54221 178.87079 1.000 53.78847 5 THR C N 1
ATOM 4274 C CA . THR C 3 5 ? 40.48524 98.45995 179.61127 1.000 52.16526 5 THR C CA 1
ATOM 4275 C C . THR C 3 5 ? 41.98786 98.37555 179.29673 1.000 49.69039 5 THR C C 1
ATOM 4276 O O . THR C 3 5 ? 42.73033 97.61827 179.93958 1.000 48.88758 5 THR C O 1
ATOM 4333 N N . ASP C 3 9 ? 37.08222 105.29848 175.37918 1.000 61.04905 9 ASP C N 1
ATOM 4334 C CA . ASP C 3 9 ? 36.61212 104.29970 174.38077 1.000 61.93813 9 ASP C CA 1
ATOM 4335 C C . ASP C 3 9 ? 36.58097 104.93503 172.90924 1.000 66.09136 9 ASP C C 1
ATOM 4336 O O . ASP C 3 9 ? 35.52624 104.94046 172.24578 1.000 70.88705 9 ASP C O 1
ATOM 4341 N N . ARG C 3 10 ? 37.74663 105.45792 172.42411 1.000 62.00425 10 ARG C N 1
ATOM 4342 C CA . ARG C 3 10 ? 37.91121 106.13624 171.11586 1.000 61.64233 10 ARG C CA 1
ATOM 4343 C C . ARG C 3 10 ? 38.03599 105.08573 169.99242 1.000 60.83480 10 ARG C C 1
ATOM 4344 O O . ARG C 3 10 ? 38.30191 103.91480 170.28542 1.000 61.68803 10 ARG C O 1
ATOM 4352 N N . PRO C 3 11 ? 37.83061 105.42807 168.70609 1.000 64.10799 11 PRO C N 1
ATOM 4353 C CA . PRO C 3 11 ? 37.88364 104.40431 167.65130 1.000 65.16810 11 PRO C CA 1
ATOM 4354 C C . PRO C 3 11 ? 39.20589 104.42991 166.87983 1.000 57.79894 11 PRO C C 1
ATOM 4355 O O . PRO C 3 11 ? 40.01355 105.33821 167.04578 1.000 62.59453 11 PRO C O 1
ATOM 4359 N N . CYS C 3 12 ? 39.40535 103.42495 166.01841 1.000 57.77412 12 CYS C N 1
ATOM 4360 C CA . CYS C 3 12 ? 40.77832 103.18036 165.50397 1.000 62.37112 12 CYS C CA 1
ATOM 4361 C C . CYS C 3 12 ? 40.75100 102.75396 164.01871 1.000 68.72843 12 CYS C C 1
ATOM 4362 O O . CYS C 3 12 ? 39.68344 102.59646 163.40757 1.000 72.07215 12 CYS C O 1
ATOM 4365 N N . GLY C 3 13 ? 41.93601 102.55282 163.41336 1.000 65.93032 13 GLY C N 1
ATOM 4366 C CA . GLY C 3 13 ? 41.97408 102.46610 161.94831 1.000 68.05834 13 GLY C CA 1
ATOM 4367 C C . GLY C 3 13 ? 42.98995 103.39428 161.21826 1.000 77.65282 13 GLY C C 1
ATOM 4368 O O . GLY C 3 13 ? 43.70029 102.92641 160.27405 1.000 82.31624 13 GLY C O 1
#

Secondary structure (DSSP, 8-state):
--EEE--SSGGGEEEEEEEEEE-TT--HHHHHHHHHHHHHHHHHTT---EEEEEE-SSS-EEEEE--GGGHHHHHTSTTEEEEEEEEEEEE-/---HHHHHTS-SS-----EEEEEES---TT-TTTTTTEEEEEEE--PPP--TTTTHHHHHHHHHHH-TTT-SSTT-EEEEEE-S-TTSEEEHHHHHHHHHHHHHHHHHS--S-EEEEE-EEEE--HHHHHHHHHHHTTT-EEEEE--SBSSBGGGEETTT-TT-EEEEEE-TTSSB-EETTEE--BSTT--EEEE-SSEEEE-TTSSS-EEEE--HHHHHHHHHHHHHHHHHH-TT--HHHHHHHHHHTSEES-S-GGGS-TTHHHHS--EE--PPP---EEEEEE-----SSSS-EEEE---TT-EEEEEEEE-SSS-EEEEEEEEETTEEEEEEEE-----EEEEEEEE-SS-EEEEEEE-----S--STTEEEEEEEEE-SS---TT-------EEEEEEEE-SS-EEEEEEEE---EEEEEPPBTBEEEEEEEE-SSS-EEEEEEETTEEEEEE---EEEEEEEE--/---------

GO terms:
  GO:1990666 PCSK9-LDLR complex (C, IDA)
  GO:0050750 low-density lipoprotein particle receptor binding (F, IPI)
  GO:0001920 negative regulation of receptor recycling (P, IDA)
  GO:0010989 negative regulation of low-density lipoprotein particle clearance (P, IDA)
  GO:0050750 low-density lipoprotein particle receptor binding (F, IDA)
  GO:0005576 extracellular region (C, IDA)
  GO:0004252 serine-type endopeptidase activity (F, IDA)
  GO:0016540 protein autoprocessing (P, IDA)
  GO:0032802 low-density lipoprotein particle receptor catabolic process (P, IDA)
  GO:0042632 cholesterol homeostasis (P, IMP)
  GO:0043525 positive regulation of neuron apoptotic process (P, IMP)
  GO:0005737 cytoplasm (C, IDA)
  GO:0005764 lysosome (C, IDA)
  GO:0005769 early endosome (C, IDA)
  GO:0005770 late endosome (C, IDA)
  GO:0005783 endoplasmic reticulum (C, IDA)
  GO:0005794 Golgi apparatus (C, IDA)
  GO:0009986 cell surface (C, IDA)
  GO:0019871 sodium channel inhibitor activity (F, IDA)
  GO:0005515 protein binding (F, IPI)

Organism: Homo sapiens (NCBI:txid9606)

Solvent-accessible surface area: 23360 Å² total

Nearest PDB structures (foldseek):
  3sqo-assembly1_P  TM=1.007E+00  e=5.644E-20  Homo sapiens
  5vla-assembly1_A  TM=1.006E+00  e=1.681E-18  Homo sapiens
  6u2f-assembly1_A  TM=1.004E+00  e=2.505E-18  Homo sapiens
  5vlp-assembly1_A  TM=1.003E+00  e=3.734E-18  Homo sapiens
  6u3i-assembly1_A  TM=1.003E+00  e=3.734E-18  Homo sapiens

Radius of gyration: 24.68 Å; Cα contacts (8 Å, |Δi|>4): 1672; chains: 3; bounding box: 70×47×72 Å

Foldseek 3Di:
DEEEEEDPPVVFFDAQKKWFFFDPVADQVNQVVLVVVLQVVCVVVVWHKDFPAADDDPTGHTMMGTHPVCVVVSSPGPRTHYMYTDGDDDDD/DADLQLVQQAFPFADELEEEEEEEFDEPCLFQQRPPQEAEPPAEAFDDPCPLLRHFVVHFLSSCQAGPRQHQQHHHHYYYHHAYGSVRDGDLVSVLVVLVVVVVVCVVPNTFAYEYEAADKDFDDPVQLVSVVVSQVVQHAYFYFQAWQLEASCGMPPLVHPLYAYEWEDASQQEWQDDPRTTTHFFLSHLAYGHFFQRKGGRSPDSHDIDTHGGSSSRSSNVSNLLRVVCVVPVVDRSLRSSLVQQVSWDADRYDLVVHDPVRSVGGARTYGHHDHVFKTKDKHKWDWWAFDQATKTKTFEDPQWAWQEKKKFAPVLQFFWKAWDADPNHTIIMTGCNDGTMMMMTIIIRAPPKDKDKFKAAFVDARPPPPQKAFQEKIKGADDRPPGRGDHADNIIMITMIMRHHFKDKGKDKDFDPFKDKDFDPPQWWWRYKDKYDDPWRWRIWHDRGRMIMTGTVSIMIMTMIMTGD/DVPCNDDDD

Sequence (572 aa):
TATFHRCAKDPWRLPGTYVVVLKEETHLSQSERTARRLQAQAARRRGYLTKILHVFHGLLPGFLVKMSGDLLELALKLPHVDYIEEDSSVFAQSIPWNLERITPPRYRSLVEVYLLDTSIQSDHREIEGRVMVTDFENVPEEDASKCDSHGTHLAGVVSGRDAGVAKGASMRSLRVLNCQGKGTVSGTLIGLEFIRKSQLVQPVGPLVVLLPLAGGYSRVLNAACQRLARAGVVLVTAAGNFRDDACLYSPASAPEVITVGATNAQDQPVTLGTLGTNFGRCVDLFAPGEDIIGASSDCSTCFVSQSGTSQAAAHVAGIAAMMLSAEPELTLAELRQRLIHFSAKDVINEAWFPEDQRVLTPNLVAALPPSQLFCRTVWSAHSGPTRMATAIARCAPDEELLSCSSFSRSGKRRGERMEAQGGKLVCRAHNAGEGVYAIARCCLLPQANCSVHTAPPTRVHCHQQGHVLTGCSSHWEVEDQPNQCVGHEASIHASCCHAPGLECKVKEHGIQEQVTVACEEGWTLTGCSALPGTSHVLGAYAVDNTCVVRSRAVTAVAICCRSRFVSTDRPCG